Protein AF-0000000083795270 (afdb_homodimer)

pLDDT: mean 93.59, std 7.33, range [34.0, 98.88]

Foldseek 3Di:
DEEEFAPPQPLVVVCVVVVFHYHYPVPDDPPDDAFEEEEAQQEQPRSQLVNLVNNLVSLAPGYYYYAYEYEDQRDHDRDDPVNCVVGHDYCVVCLPPAGLEYEYEAHPPLVDDLVPDRCSVVVLSVLVSLLPRYQAYEYEANRLQSNCCSPPNFHKAFDPAWQFAKFKKAFPDQPQLLQDPHDRIFIFGATGGIDTAPVSQVVGPQKDQGMAGPVRGGAWIAGDSRNYIGGNTDLSDDLCRSLVVVVVCVVVVHDHQQHPPFADVSDSPGGTDDGRNVSSSSNSNSSCPPRRPPPD/DEEEFAPPQPLVVVCVVVVFHYHYPVPDDPPDDAFEEEEADQEQPRSQLVNLVNNLVSLAPGYYYYAYEYEDQRDHDRDDPVNCVVGHDYCVVCLPPAGLEYEYEAHPPLVDDLVPDRCSVVVLSVLVSLLPRYQAYEYEANRLQSNCCSVPNFHKAFDPAWQFAKFKKAFPDQPQLLQDPHDRIFIFGATDGIDTAPVSQVVGPQKDQGMAGPVRGGAWIAGDSRNYIGGNTCLSDDLCRSLVVVVVCVVVVHDHQQHPPFADVSDSPGGTDDGRNVSSSSNSNSSCPPRRPPPD

Nearest PDB structures (foldseek):
  2ghr-assembly1_A-2  TM=9.877E-01  e=1.354E-43  Bacillus cereus
  2vdj-assembly1_A-2  TM=9.736E-01  e=2.516E-43  Bacillus cereus
  6mtg-assembly1_A  TM=8.713E-01  e=2.098E-37  Escherichia coli K-12
  6mtg-assembly1_B  TM=8.664E-01  e=1.742E-37  Escherichia coli K-12
  7cbe-assembly1_A  TM=8.818E-01  e=3.630E-36  Escherichia coli K-12

InterPro domains:
  IPR029062 Class I glutamine amidotransferase-like [G3DSA:3.40.50.880] (1-296)
  IPR029062 Class I glutamine amidotransferase-like [SSF52317] (27-292)
  IPR033752 MetA family [MF_00295] (7-296)
  IPR033752 MetA family [PF04204] (2-294)
  IPR033752 MetA family [PIRSF000450] (1-293)
  IPR033752 MetA family [PTHR20919] (1-294)
  IPR033752 MetA family [cd03131] (37-212)

Organism: NCBI:txid182773

Sequence (592 aa):
MPVIIPEGLPAAKILTNEKLPVIYKEKFNNDLKTIKIGILNLMPTKINTETQLLRLLANTDINVEVELIYIKEHKCKNTPKEHLLNFYRNFKEIKNEKFDGFIITGAPIEHLEFEEVDYWEELKEVMSYSVENVTSTFHICWGAQAGLYYHFGIPKYPLDKKLFGIFSHKVNDKSASLLRGFDDEFYVPHSRHTDILKEDIYKVPGLTILSESEEAGVYLAYANNGKQIFATGHSEYDSNTLKQEYERDKSKGINIDIPKNYFSKNDPNSEPIVRWRAHANLLFSNWLKYYVCKDSMPVIIPEGLPAAKILTNEKLPVIYKEKFNNDLKTIKIGILNLMPTKINTETQLLRLLANTDINVEVELIYIKEHKCKNTPKEHLLNFYRNFKEIKNEKFDGFIITGAPIEHLEFEEVDYWEELKEVMSYSVENVTSTFHICWGAQAGLYYHFGIPKYPLDKKLFGIFSHKVNDKSASLLRGFDDEFYVPHSRHTDILKEDIYKVPGLTILSESEEAGVYLAYANNGKQIFATGHSEYDSNTLKQEYERDKSKGINIDIPKNYFSKNDPNSEPIVRWRAHANLLFSNWLKYYVCKDS

Structure (mmCIF, N/CA/C/O backbone):
data_AF-0000000083795270-model_v1
#
loop_
_entity.id
_entity.type
_entity.pdbx_description
1 polymer 'Homoserine O-acetyltransferase'
#
loop_
_atom_site.group_PDB
_atom_site.id
_atom_site.type_symbol
_atom_site.label_atom_id
_atom_site.label_alt_id
_atom_site.label_comp_id
_atom_site.label_asym_id
_atom_site.label_entity_id
_atom_site.label_seq_id
_atom_site.pdbx_PDB_ins_code
_atom_site.Cartn_x
_atom_site.Cartn_y
_atom_site.Cartn_z
_atom_site.occupancy
_atom_site.B_iso_or_equiv
_atom_site.auth_seq_id
_atom_site.auth_comp_id
_atom_site.auth_asym_id
_atom_site.auth_atom_id
_atom_site.pdbx_PDB_model_num
ATOM 1 N N . MET A 1 1 ? 15.016 0.845 7.102 1 76.5 1 MET A N 1
ATOM 2 C CA . MET A 1 1 ? 16.047 1.513 7.879 1 76.5 1 MET A CA 1
ATOM 3 C C . MET A 1 1 ? 15.477 2.127 9.148 1 76.5 1 MET A C 1
ATOM 5 O O . MET A 1 1 ? 14.281 2.443 9.203 1 76.5 1 MET A O 1
ATOM 9 N N . PRO A 1 2 ? 16.375 2.361 10.148 1 81.81 2 PRO A N 1
ATOM 10 C CA . PRO A 1 2 ? 15.836 2.691 11.469 1 81.81 2 PRO A CA 1
ATOM 11 C C . PRO A 1 2 ? 15.453 4.164 11.594 1 81.81 2 PRO A C 1
ATOM 13 O O . PRO A 1 2 ? 15.922 5 10.828 1 81.81 2 PRO A O 1
ATOM 16 N N . VAL A 1 3 ? 14.562 4.426 12.523 1 88.75 3 VAL A N 1
ATOM 17 C CA . VAL A 1 3 ? 14.344 5.781 13.023 1 88.75 3 VAL A CA 1
ATOM 18 C C . VAL A 1 3 ? 15.25 6.043 14.219 1 88.75 3 VAL A C 1
ATOM 20 O O . VAL A 1 3 ? 15.453 5.16 15.062 1 88.75 3 VAL A O 1
ATOM 23 N N . ILE A 1 4 ? 15.852 7.137 14.258 1 89.75 4 ILE A N 1
ATOM 24 C CA . ILE A 1 4 ? 16.734 7.543 15.344 1 89.75 4 ILE A CA 1
ATOM 25 C C . ILE A 1 4 ? 16 8.492 16.281 1 89.75 4 ILE A C 1
ATOM 27 O O . ILE A 1 4 ? 15.656 9.609 15.898 1 89.75 4 ILE A O 1
ATOM 31 N N . ILE A 1 5 ? 15.789 8.039 17.516 1 89.69 5 ILE A N 1
ATOM 32 C CA . ILE A 1 5 ? 14.984 8.773 18.484 1 89.69 5 ILE A CA 1
ATOM 33 C C . ILE A 1 5 ? 15.633 8.711 19.859 1 89.69 5 ILE A C 1
ATOM 35 O O . ILE A 1 5 ? 16.516 7.887 20.094 1 89.69 5 ILE A O 1
ATOM 39 N N . PRO A 1 6 ? 15.227 9.617 20.719 1 88.81 6 PRO A N 1
ATOM 40 C CA . PRO A 1 6 ? 15.82 9.594 22.062 1 88.81 6 PRO A CA 1
ATOM 41 C C . PRO A 1 6 ? 15.5 8.312 22.828 1 88.81 6 PRO A C 1
ATOM 43 O O . PRO A 1 6 ? 14.391 7.781 22.719 1 88.81 6 PRO A O 1
ATOM 46 N N . GLU A 1 7 ? 16.422 8.055 23.641 1 88.06 7 GLU A N 1
ATOM 47 C CA . GLU A 1 7 ? 16.203 6.91 24.516 1 88.06 7 GLU A CA 1
ATOM 48 C C . GLU A 1 7 ? 15.109 7.195 25.531 1 88.06 7 GLU A C 1
ATOM 50 O O . GLU A 1 7 ? 15.031 8.297 26.078 1 88.06 7 GLU A O 1
ATOM 55 N N . GLY A 1 8 ? 14.273 6.262 25.734 1 88.44 8 GLY A N 1
ATOM 56 C CA . GLY A 1 8 ? 13.227 6.426 26.734 1 88.44 8 GLY A CA 1
ATOM 57 C C . GLY A 1 8 ? 11.914 6.902 26.156 1 88.44 8 GLY A C 1
ATOM 58 O O . GLY A 1 8 ? 10.883 6.875 26.828 1 88.44 8 GLY A O 1
ATOM 59 N N . LEU A 1 9 ? 12.008 7.441 25 1 91.56 9 LEU A N 1
ATOM 60 C CA . LEU A 1 9 ? 10.758 7.824 24.359 1 91.56 9 LEU A CA 1
ATOM 61 C C . LEU A 1 9 ? 9.773 6.652 24.328 1 91.56 9 LEU A C 1
ATOM 63 O O . LEU A 1 9 ? 10.109 5.57 23.844 1 91.56 9 LEU A O 1
ATOM 67 N N . PRO A 1 10 ? 8.594 6.863 24.844 1 89.94 10 PRO A N 1
ATOM 68 C CA . PRO A 1 10 ? 7.625 5.77 24.938 1 89.94 10 PRO A CA 1
ATOM 69 C C . PRO A 1 10 ? 7.371 5.074 23.609 1 89.94 10 PRO A C 1
ATOM 71 O O . PRO A 1 10 ? 7.188 3.857 23.562 1 89.94 10 PRO A O 1
ATOM 74 N N . ALA A 1 11 ? 7.336 5.75 22.594 1 89.25 11 ALA A N 1
ATOM 75 C CA . ALA A 1 11 ? 7.098 5.207 21.25 1 89.25 11 ALA A CA 1
ATOM 76 C C . ALA A 1 11 ? 8.133 4.141 20.906 1 89.25 11 ALA A C 1
ATOM 78 O O . ALA A 1 11 ? 7.844 3.207 20.156 1 89.25 11 ALA A O 1
ATOM 79 N N . ALA A 1 12 ? 9.289 4.215 21.422 1 90.38 12 ALA A N 1
ATOM 80 C CA . ALA A 1 12 ? 10.383 3.311 21.078 1 90.38 12 ALA A CA 1
ATOM 81 C C . ALA A 1 12 ? 10.023 1.863 21.406 1 90.38 12 ALA A C 1
ATOM 83 O O . ALA A 1 12 ? 10.273 0.959 20.594 1 90.38 12 ALA A O 1
ATOM 84 N N . LYS A 1 13 ? 9.445 1.674 22.5 1 89.88 13 LYS A N 1
ATOM 85 C CA . LYS A 1 13 ? 9.062 0.328 22.922 1 89.88 13 LYS A CA 1
ATOM 86 C C . LYS A 1 13 ? 8.008 -0.26 22 1 89.88 13 LYS A C 1
ATOM 88 O O . LYS A 1 13 ? 8.078 -1.436 21.625 1 89.88 13 LYS A O 1
ATOM 93 N N . ILE A 1 14 ? 7.18 0.544 21.656 1 90.12 14 ILE A N 1
ATOM 94 C CA . ILE A 1 14 ? 6.09 0.106 20.797 1 90.12 14 ILE A CA 1
ATOM 95 C C . ILE A 1 14 ? 6.641 -0.274 19.422 1 90.12 14 ILE A C 1
ATOM 97 O O . ILE A 1 14 ? 6.312 -1.336 18.891 1 90.12 14 ILE A O 1
ATOM 101 N N . LEU A 1 15 ? 7.43 0.526 18.906 1 90.69 15 LEU A N 1
ATOM 102 C CA . LEU A 1 15 ? 8.023 0.28 17.594 1 90.69 15 LEU A CA 1
ATOM 103 C C . LEU A 1 15 ? 8.852 -0.997 17.594 1 90.69 15 LEU A C 1
ATOM 105 O O . LEU A 1 15 ? 8.789 -1.792 16.656 1 90.69 15 LEU A O 1
ATOM 109 N N . THR A 1 16 ? 9.57 -1.195 18.641 1 87.06 16 THR A N 1
ATOM 110 C CA . THR A 1 16 ? 10.391 -2.393 18.766 1 87.06 16 THR A CA 1
ATOM 111 C C . THR A 1 16 ? 9.516 -3.645 18.812 1 87.06 16 THR A C 1
ATOM 113 O O . THR A 1 16 ? 9.836 -4.652 18.188 1 87.06 16 THR A O 1
ATOM 116 N N . ASN A 1 17 ? 8.469 -3.541 19.516 1 87.38 17 ASN A N 1
ATOM 117 C CA . ASN A 1 17 ? 7.527 -4.656 19.594 1 87.38 17 ASN A CA 1
ATOM 118 C C . ASN A 1 17 ? 6.914 -4.969 18.234 1 87.38 17 ASN A C 1
ATOM 120 O O . ASN A 1 17 ? 6.559 -6.113 17.953 1 87.38 17 ASN A O 1
ATOM 124 N N . GLU A 1 18 ? 6.852 -4.008 17.469 1 84.81 18 GLU A N 1
ATOM 125 C CA . GLU A 1 18 ? 6.312 -4.168 16.109 1 84.81 18 GLU A CA 1
ATOM 126 C C . GLU A 1 18 ? 7.406 -4.562 15.125 1 84.81 18 GLU A C 1
ATOM 128 O O . GLU A 1 18 ? 7.172 -4.59 13.914 1 84.81 18 GLU A O 1
ATOM 133 N N . LYS A 1 19 ? 8.609 -4.762 15.586 1 80.75 19 LYS A N 1
ATOM 134 C CA . LYS A 1 19 ? 9.758 -5.215 14.812 1 80.75 19 LYS A CA 1
ATOM 135 C C . LYS A 1 19 ? 10.211 -4.148 13.82 1 80.75 19 LYS A C 1
ATOM 137 O O . LYS A 1 19 ? 10.625 -4.465 12.703 1 80.75 19 LYS A O 1
ATOM 142 N N . LEU A 1 20 ? 9.992 -2.965 14.195 1 85.69 20 LEU A N 1
ATOM 143 C CA . LEU A 1 20 ? 10.539 -1.849 13.43 1 85.69 20 LEU A CA 1
ATOM 144 C C . LEU A 1 20 ? 11.891 -1.416 13.992 1 85.69 20 LEU A C 1
ATOM 146 O O . LEU A 1 20 ? 12.078 -1.379 15.203 1 85.69 20 LEU A O 1
ATOM 150 N N . PRO A 1 21 ? 12.766 -1.102 13.148 1 86.06 21 PRO A N 1
ATOM 151 C CA . PRO A 1 21 ? 14.117 -0.781 13.617 1 86.06 21 PRO A CA 1
ATOM 152 C C . PRO A 1 21 ? 14.203 0.6 14.266 1 86.06 21 PRO A C 1
ATOM 154 O O . PRO A 1 21 ? 13.766 1.591 13.672 1 86.06 21 PRO A O 1
ATOM 157 N N . VAL A 1 22 ? 14.828 0.617 15.445 1 88.69 22 VAL A N 1
ATOM 158 C CA . VAL A 1 22 ? 15.016 1.857 16.203 1 88.69 22 VAL A CA 1
ATOM 159 C C . VAL A 1 22 ? 16.453 1.963 16.672 1 88.69 22 VAL A C 1
ATOM 161 O O . VAL A 1 22 ? 17.047 0.975 17.125 1 88.69 22 VAL A O 1
ATOM 164 N N . ILE A 1 23 ? 17.016 3.146 16.516 1 88.44 23 ILE A N 1
ATOM 165 C CA . ILE A 1 23 ? 18.328 3.461 17.094 1 88.44 23 ILE A CA 1
ATOM 166 C C . ILE A 1 23 ? 18.188 4.648 18.031 1 88.44 23 ILE A C 1
ATOM 168 O O . ILE A 1 23 ? 17.516 5.633 17.719 1 88.44 23 ILE A O 1
ATOM 172 N N . TYR A 1 24 ? 18.781 4.477 19.078 1 88.25 24 TYR A N 1
ATOM 173 C CA . TYR A 1 24 ? 18.75 5.57 20.031 1 88.25 24 TYR A CA 1
ATOM 174 C C . TYR A 1 24 ? 19.797 6.621 19.688 1 88.25 24 TYR A C 1
ATOM 176 O O . TYR A 1 24 ? 20.938 6.285 19.328 1 88.25 24 TYR A O 1
ATOM 184 N N . LYS A 1 25 ? 19.391 7.855 19.859 1 87.62 25 LYS A N 1
ATOM 185 C CA . LYS A 1 25 ? 20.25 8.977 19.516 1 87.62 25 LYS A CA 1
ATOM 186 C C . LYS A 1 25 ? 21.594 8.898 20.266 1 87.62 25 LYS A C 1
ATOM 188 O O . LYS A 1 25 ? 22.641 9.211 19.703 1 87.62 25 LYS A O 1
ATOM 193 N N . GLU A 1 26 ? 21.562 8.461 21.406 1 84.19 26 GLU A N 1
ATOM 194 C CA . GLU A 1 26 ? 22.719 8.375 22.266 1 84.19 26 GLU A CA 1
ATOM 195 C C . GLU A 1 26 ? 23.703 7.316 21.781 1 84.19 26 GLU A C 1
ATOM 197 O O . GLU A 1 26 ? 24.891 7.355 22.125 1 84.19 26 GLU A O 1
ATOM 202 N N . LYS A 1 27 ? 23.297 6.418 20.984 1 81.12 27 LYS A N 1
ATOM 203 C CA . LYS A 1 27 ? 24.109 5.309 20.5 1 81.12 27 LYS A CA 1
ATOM 204 C C . LYS A 1 27 ? 24.375 5.434 19 1 81.12 27 LYS A C 1
ATOM 206 O O . LYS A 1 27 ? 25.016 4.562 18.406 1 81.12 27 LYS A O 1
ATOM 211 N N . PHE A 1 28 ? 23.828 6.414 18.531 1 80.06 28 PHE A N 1
ATOM 212 C CA . PHE A 1 28 ? 23.906 6.586 17.094 1 80.06 28 PHE A CA 1
ATOM 213 C C . PHE A 1 28 ? 25.281 7.094 16.688 1 80.06 28 PHE A C 1
ATOM 215 O O . PHE A 1 28 ? 25.812 8.031 17.297 1 80.06 28 PHE A O 1
ATOM 222 N N . ASN A 1 29 ? 25.828 6.234 15.719 1 74.25 29 ASN A N 1
ATOM 223 C CA . ASN A 1 29 ? 27.109 6.625 15.117 1 74.25 29 ASN A CA 1
ATOM 224 C C . ASN A 1 29 ? 26.906 7.508 13.891 1 74.25 29 ASN A C 1
ATOM 226 O O . ASN A 1 29 ? 26.188 7.133 12.961 1 74.25 29 ASN A O 1
ATOM 230 N N . ASN A 1 30 ? 27.422 8.516 13.805 1 68.94 30 ASN A N 1
ATOM 231 C CA . ASN A 1 30 ? 27.25 9.578 12.828 1 68.94 30 ASN A CA 1
ATOM 232 C C . ASN A 1 30 ? 27.703 9.148 11.43 1 68.94 30 ASN A C 1
ATOM 234 O O . ASN A 1 30 ? 27.578 9.906 10.469 1 68.94 30 ASN A O 1
ATOM 238 N N . ASP A 1 31 ? 28.047 7.98 11.25 1 73.19 31 ASP A N 1
ATOM 239 C CA . ASP A 1 31 ? 28.578 7.594 9.945 1 73.19 31 ASP A CA 1
ATOM 240 C C . ASP A 1 31 ? 27.453 7.191 8.992 1 73.19 31 ASP A C 1
ATOM 242 O O . ASP A 1 31 ? 27.672 7.066 7.789 1 73.19 31 ASP A O 1
ATOM 246 N N . LEU A 1 32 ? 26.375 7.152 9.492 1 77.44 32 LEU A N 1
ATOM 247 C CA . LEU A 1 32 ? 25.266 6.77 8.625 1 77.44 32 LEU A CA 1
ATOM 248 C C . LEU A 1 32 ? 24.562 8.008 8.07 1 77.44 32 LEU A C 1
ATOM 250 O O . LEU A 1 32 ? 24.281 8.945 8.812 1 77.44 32 LEU A O 1
ATOM 254 N N . LYS A 1 33 ? 24.438 8.062 6.828 1 85.56 33 LYS A N 1
ATOM 255 C CA . LYS A 1 33 ? 23.672 9.156 6.23 1 85.56 33 LYS A CA 1
ATOM 256 C C . LYS A 1 33 ? 22.219 9.109 6.672 1 85.56 33 LYS A C 1
ATOM 258 O O . LYS A 1 33 ? 21.547 8.078 6.523 1 85.56 33 LYS A O 1
ATOM 263 N N . THR A 1 34 ? 21.812 10.25 7.348 1 90.5 34 THR A N 1
ATOM 264 C CA . THR A 1 34 ? 20.438 10.312 7.832 1 90.5 34 THR A CA 1
ATOM 265 C C . THR A 1 34 ? 19.734 11.578 7.344 1 90.5 34 THR A C 1
ATOM 267 O O . THR A 1 34 ? 20.406 12.555 6.973 1 90.5 34 THR A O 1
ATOM 270 N N . ILE A 1 35 ? 18.469 11.531 7.289 1 94.25 35 ILE A N 1
ATOM 271 C CA . ILE A 1 35 ? 17.688 12.742 7.094 1 94.25 35 ILE A CA 1
ATOM 272 C C . ILE A 1 35 ? 17.109 13.203 8.43 1 94.25 35 ILE A C 1
ATOM 274 O O . ILE A 1 35 ? 16.75 12.375 9.273 1 94.25 35 ILE A O 1
ATOM 278 N N . LYS A 1 36 ? 17.016 14.477 8.539 1 95.69 36 LYS A N 1
ATOM 279 C CA . LYS A 1 36 ? 16.531 15.07 9.781 1 95.69 36 LYS A CA 1
ATOM 280 C C . LYS A 1 36 ? 15.102 15.578 9.617 1 95.69 36 LYS A C 1
ATOM 282 O O . LYS A 1 36 ? 14.828 16.422 8.773 1 95.69 36 LYS A O 1
ATOM 287 N N . ILE A 1 37 ? 14.203 15.031 10.5 1 97.75 37 ILE A N 1
ATOM 288 C CA . ILE A 1 37 ? 12.797 15.422 10.445 1 97.75 37 ILE A CA 1
ATOM 289 C C . ILE A 1 37 ? 12.391 16.078 11.758 1 97.75 37 ILE A C 1
ATOM 291 O O . ILE A 1 37 ? 12.578 15.5 12.836 1 97.75 37 ILE A O 1
ATOM 295 N N . GLY A 1 38 ? 11.891 17.281 11.664 1 98.19 38 GLY A N 1
ATOM 296 C CA . GLY A 1 38 ? 11.25 17.922 12.805 1 98.19 38 GLY A CA 1
ATOM 297 C C . GLY A 1 38 ? 9.75 17.719 12.836 1 98.19 38 GLY A C 1
ATOM 298 O O . GLY A 1 38 ? 9.094 17.766 11.789 1 98.19 38 GLY A O 1
ATOM 299 N N . ILE A 1 39 ? 9.195 17.453 14.031 1 98.44 39 ILE A N 1
ATOM 300 C CA . ILE A 1 39 ? 7.758 17.312 14.195 1 98.44 39 ILE A CA 1
ATOM 301 C C . ILE A 1 39 ? 7.246 18.344 15.203 1 98.44 39 ILE A C 1
ATOM 303 O O . ILE A 1 39 ? 7.527 18.234 16.406 1 98.44 39 ILE A O 1
ATOM 307 N N . LEU A 1 40 ? 6.559 19.328 14.688 1 98.19 40 LEU A N 1
ATOM 308 C CA . LEU A 1 40 ? 5.797 20.203 15.578 1 98.19 40 LEU A CA 1
ATOM 309 C C . LEU A 1 40 ? 4.473 19.547 15.969 1 98.19 40 LEU A C 1
ATOM 311 O O . LEU A 1 40 ? 3.504 19.609 15.211 1 98.19 40 LEU A O 1
ATOM 315 N N . ASN A 1 41 ? 4.441 19.031 17.156 1 96.88 41 ASN A N 1
ATOM 316 C CA . ASN A 1 41 ? 3.289 18.266 17.641 1 96.88 41 ASN A CA 1
ATOM 317 C C . ASN A 1 41 ? 2.314 19.156 18.406 1 96.88 41 ASN A C 1
ATOM 319 O O . ASN A 1 41 ? 2.545 19.484 19.562 1 96.88 41 ASN A O 1
ATOM 323 N N . LEU A 1 42 ? 1.184 19.453 17.797 1 95.69 42 LEU A N 1
ATOM 324 C CA . LEU A 1 42 ? 0.187 20.344 18.375 1 95.69 42 LEU A CA 1
ATOM 325 C C . LEU A 1 42 ? -0.993 19.547 18.938 1 95.69 42 LEU A C 1
ATOM 327 O O . LEU A 1 42 ? -1.967 20.141 19.406 1 95.69 42 LEU A O 1
ATOM 331 N N . MET A 1 43 ? -0.898 18.234 18.844 1 94.5 43 MET A N 1
ATOM 332 C CA . MET A 1 43 ? -1.994 17.375 19.266 1 94.5 43 MET A CA 1
ATOM 333 C C . MET A 1 43 ? -2.035 17.266 20.797 1 94.5 43 MET A C 1
ATOM 335 O O . MET A 1 43 ? -0.991 17.25 21.453 1 94.5 43 MET A O 1
ATOM 339 N N . PRO A 1 44 ? -3.189 17.109 21.328 1 90.31 44 PRO A N 1
ATOM 340 C CA . PRO A 1 44 ? -3.277 16.953 22.781 1 90.31 44 PRO A CA 1
ATOM 341 C C . PRO A 1 44 ? -2.75 15.609 23.266 1 90.31 44 PRO A C 1
ATOM 343 O O . PRO A 1 44 ? -2.127 15.531 24.328 1 90.31 44 PRO A O 1
ATOM 346 N N . THR A 1 45 ? -3.049 14.555 22.469 1 90.62 45 THR A N 1
ATOM 347 C CA . THR A 1 45 ? -2.508 13.234 22.781 1 90.62 45 THR A CA 1
ATOM 348 C C . THR A 1 45 ? -1.134 13.055 22.141 1 90.62 45 THR A C 1
ATOM 350 O O . THR A 1 45 ? -0.97 12.242 21.234 1 90.62 45 THR A O 1
ATOM 353 N N . LYS A 1 46 ? -0.117 13.672 22.719 1 92.81 46 LYS A N 1
ATOM 354 C CA . LYS A 1 46 ? 1.198 13.805 22.109 1 92.81 46 LYS A CA 1
ATOM 355 C C . LYS A 1 46 ? 1.861 12.445 21.922 1 92.81 46 LYS A C 1
ATOM 357 O O . LYS A 1 46 ? 2.35 12.133 20.828 1 92.81 46 LYS A O 1
ATOM 362 N N . ILE A 1 47 ? 1.811 11.633 22.922 1 92 47 ILE A N 1
ATOM 363 C CA . ILE A 1 47 ? 2.506 10.352 22.891 1 92 47 ILE A CA 1
ATOM 364 C C . ILE A 1 47 ? 1.907 9.461 21.797 1 92 47 ILE A C 1
ATOM 366 O O . ILE A 1 47 ? 2.639 8.82 21.047 1 92 47 ILE A O 1
ATOM 370 N N . ASN A 1 48 ? 0.584 9.445 21.688 1 94 48 ASN A N 1
ATOM 371 C CA . ASN A 1 48 ? -0.083 8.688 20.641 1 94 48 ASN A CA 1
ATOM 372 C C . ASN A 1 48 ? 0.325 9.172 19.25 1 94 48 ASN A C 1
ATOM 374 O O . ASN A 1 48 ? 0.631 8.359 18.375 1 94 48 ASN A O 1
ATOM 378 N N . THR A 1 49 ? 0.299 10.453 19.125 1 95.88 49 THR A N 1
ATOM 379 C CA . THR A 1 49 ? 0.628 11.047 17.828 1 95.88 49 THR A CA 1
ATOM 380 C C . THR A 1 49 ? 2.084 10.766 17.469 1 95.88 49 THR A C 1
ATOM 382 O O . THR A 1 49 ? 2.391 10.469 16.312 1 95.88 49 THR A O 1
ATOM 385 N N . GLU A 1 50 ? 2.973 10.891 18.469 1 95.88 50 GLU A N 1
ATOM 386 C CA . GLU A 1 50 ? 4.375 10.547 18.25 1 95.88 50 GLU A CA 1
ATOM 387 C C . GLU A 1 50 ? 4.516 9.125 17.703 1 95.88 50 GLU A C 1
ATOM 389 O O . GLU A 1 50 ? 5.199 8.914 16.703 1 95.88 50 GLU A O 1
ATOM 394 N N . THR A 1 51 ? 3.828 8.242 18.312 1 95.81 51 THR A N 1
ATOM 395 C CA . THR A 1 51 ? 3.922 6.84 17.922 1 95.81 51 THR A CA 1
ATOM 396 C C . THR A 1 51 ? 3.402 6.633 16.5 1 95.81 51 THR A C 1
ATOM 398 O O . THR A 1 51 ? 4.016 5.914 15.711 1 95.81 51 THR A O 1
ATOM 401 N N . GLN A 1 52 ? 2.324 7.246 16.234 1 97.12 52 GLN A N 1
ATOM 402 C CA . GLN A 1 52 ? 1.703 7.129 14.922 1 97.12 52 GLN A CA 1
ATOM 403 C C . GLN A 1 52 ? 2.643 7.617 13.828 1 97.12 52 GLN A C 1
ATOM 405 O O . GLN A 1 52 ? 2.859 6.918 12.828 1 97.12 52 GLN A O 1
ATOM 410 N N . LEU A 1 53 ? 3.211 8.734 14.016 1 97.81 53 LEU A N 1
ATOM 411 C CA . LEU A 1 53 ? 4.074 9.336 13 1 97.81 53 LEU A CA 1
ATOM 412 C C . LEU A 1 53 ? 5.395 8.578 12.898 1 97.81 53 LEU A C 1
ATOM 414 O O . LEU A 1 53 ? 5.883 8.32 11.797 1 97.81 53 LEU A O 1
ATOM 418 N N . LEU A 1 54 ? 5.961 8.211 14.039 1 96.38 54 LEU A N 1
ATOM 419 C CA . LEU A 1 54 ? 7.23 7.488 14.039 1 96.38 54 LEU A CA 1
ATOM 420 C C . LEU A 1 54 ? 7.086 6.125 13.375 1 96.38 54 LEU A C 1
ATOM 422 O O . LEU A 1 54 ? 8.016 5.652 12.711 1 96.38 54 LEU A O 1
ATOM 426 N N . ARG A 1 55 ? 5.977 5.48 13.555 1 94.56 55 ARG A N 1
ATOM 427 C CA . ARG A 1 55 ? 5.703 4.203 12.906 1 94.56 55 ARG A CA 1
ATOM 428 C C . ARG A 1 55 ? 5.777 4.332 11.391 1 94.56 55 ARG A C 1
ATOM 430 O O . ARG A 1 55 ? 6.398 3.5 10.719 1 94.56 55 ARG A O 1
ATOM 437 N N . LEU A 1 56 ? 5.188 5.352 10.852 1 95.75 56 LEU A N 1
ATOM 438 C CA . LEU A 1 56 ? 5.195 5.586 9.406 1 95.75 56 LEU A CA 1
ATOM 439 C C . LEU A 1 56 ? 6.602 5.918 8.922 1 95.75 56 LEU A C 1
ATOM 441 O O . LEU A 1 56 ? 7.023 5.445 7.863 1 95.75 56 LEU A O 1
ATOM 445 N N . LEU A 1 57 ? 7.305 6.699 9.719 1 95 57 LEU A N 1
ATOM 446 C CA . LEU A 1 57 ? 8.648 7.125 9.328 1 95 57 LEU A CA 1
ATOM 447 C C . LEU A 1 57 ? 9.633 5.965 9.422 1 95 57 LEU A C 1
ATOM 449 O O . LEU A 1 57 ? 10.617 5.926 8.68 1 95 57 LEU A O 1
ATOM 453 N N . ALA A 1 58 ? 9.359 5.039 10.266 1 91.25 58 ALA A N 1
ATOM 454 C CA . ALA A 1 58 ? 10.242 3.893 10.477 1 91.25 58 ALA A CA 1
ATOM 455 C C . ALA A 1 58 ? 10.031 2.836 9.398 1 91.25 58 ALA A C 1
ATOM 457 O O . ALA A 1 58 ? 10.898 1.986 9.172 1 91.25 58 ALA A O 1
ATOM 458 N N . ASN A 1 59 ? 8.906 2.873 8.781 1 86.62 59 ASN A N 1
ATOM 459 C CA . ASN A 1 59 ? 8.562 1.886 7.766 1 86.62 59 ASN A CA 1
ATOM 460 C C . ASN A 1 59 ? 9.055 2.307 6.387 1 86.62 59 ASN A C 1
ATOM 462 O O . ASN A 1 59 ? 8.297 2.277 5.414 1 86.62 59 ASN A O 1
ATOM 466 N N . THR A 1 60 ? 10.242 2.816 6.309 1 84.69 60 THR A N 1
ATOM 467 C CA . THR A 1 60 ? 10.883 3.238 5.066 1 84.69 60 THR A CA 1
ATOM 468 C C . THR A 1 60 ? 12.312 2.709 4.992 1 84.69 60 THR A C 1
ATOM 470 O O . THR A 1 60 ? 12.836 2.174 5.973 1 84.69 60 THR A O 1
ATOM 473 N N . ASP A 1 61 ? 12.891 2.783 3.85 1 80.94 61 ASP A N 1
ATOM 474 C CA . ASP A 1 61 ? 14.273 2.348 3.67 1 80.94 61 ASP A CA 1
ATOM 475 C C . ASP A 1 61 ? 15.242 3.512 3.855 1 80.94 61 ASP A C 1
ATOM 477 O O . ASP A 1 61 ? 16.312 3.535 3.246 1 80.94 61 ASP A O 1
ATOM 481 N N . ILE A 1 62 ? 14.867 4.496 4.668 1 87.62 62 ILE A N 1
ATOM 482 C CA . ILE A 1 62 ? 15.656 5.699 4.898 1 87.62 62 ILE A CA 1
ATOM 483 C C . ILE A 1 62 ? 15.93 5.859 6.395 1 87.62 62 ILE A C 1
ATOM 485 O O . ILE A 1 62 ? 15.031 5.645 7.219 1 87.62 62 ILE A O 1
ATOM 489 N N . ASN A 1 63 ? 17.156 6.141 6.703 1 90.62 63 ASN A N 1
ATOM 490 C CA . ASN A 1 63 ? 17.469 6.488 8.086 1 90.62 63 ASN A CA 1
ATOM 491 C C . ASN A 1 63 ? 16.938 7.871 8.453 1 90.62 63 ASN A C 1
ATOM 493 O O . ASN A 1 63 ? 17.344 8.875 7.859 1 90.62 63 ASN A O 1
ATOM 497 N N . VAL A 1 64 ? 16.094 7.926 9.492 1 94.19 64 VAL A N 1
ATOM 498 C CA . VAL A 1 64 ? 15.422 9.188 9.805 1 94.19 64 VAL A CA 1
ATOM 499 C C . VAL A 1 64 ? 15.727 9.578 11.25 1 94.19 64 VAL A C 1
ATOM 501 O O . VAL A 1 64 ? 15.391 8.844 12.18 1 94.19 64 VAL A O 1
ATOM 504 N N . GLU A 1 65 ? 16.359 10.672 11.375 1 94.5 65 GLU A N 1
ATOM 505 C CA . GLU A 1 65 ? 16.5 11.289 12.695 1 94.5 65 GLU A CA 1
ATOM 506 C C . GLU A 1 65 ? 15.328 12.227 12.992 1 94.5 65 GLU A C 1
ATOM 508 O O . GLU A 1 65 ? 15.047 13.141 12.211 1 94.5 65 GLU A O 1
ATOM 513 N N . VAL A 1 66 ? 14.734 12.031 14.164 1 96.31 66 VAL A N 1
ATOM 514 C CA . VAL A 1 66 ? 13.523 12.789 14.453 1 96.31 66 VAL A CA 1
ATOM 515 C C . VAL A 1 66 ? 13.758 13.711 15.641 1 96.31 66 VAL A C 1
ATOM 517 O O . VAL A 1 66 ? 14.375 13.312 16.641 1 96.31 66 VAL A O 1
ATOM 520 N N . GLU A 1 67 ? 13.336 14.914 15.492 1 96.38 67 GLU A N 1
ATOM 521 C CA . GLU A 1 67 ? 13.289 15.891 16.578 1 96.38 67 GLU A CA 1
ATOM 522 C C . GLU A 1 67 ? 11.859 16.312 16.875 1 96.38 67 GLU A C 1
ATOM 524 O O . GLU A 1 67 ? 11.133 16.75 15.977 1 96.38 67 GLU A O 1
ATOM 529 N N . LEU A 1 68 ? 11.492 16.125 18.141 1 96.88 68 LEU A N 1
ATOM 530 C CA . LEU A 1 68 ? 10.18 16.594 18.562 1 96.88 68 LEU A CA 1
ATOM 531 C C . LEU A 1 68 ? 10.242 18.047 19.016 1 96.88 68 LEU A C 1
ATOM 533 O O . LEU A 1 68 ? 11.125 18.422 19.797 1 96.88 68 LEU A O 1
ATOM 537 N N . ILE A 1 69 ? 9.312 18.844 18.531 1 96.81 69 ILE A N 1
ATOM 538 C CA . ILE A 1 69 ? 9.367 20.297 18.75 1 96.81 69 ILE A CA 1
ATOM 539 C C . ILE A 1 69 ? 8.062 20.781 19.375 1 96.81 69 ILE A C 1
ATOM 541 O O . ILE A 1 69 ? 6.98 20.312 19 1 96.81 69 ILE A O 1
ATOM 545 N N . TYR A 1 70 ? 8.211 21.641 20.312 1 93.56 70 TYR A N 1
ATOM 546 C CA . TYR A 1 70 ? 7.043 22.328 20.844 1 93.56 70 TYR A CA 1
ATOM 547 C C . TYR A 1 70 ? 7.211 23.844 20.75 1 93.56 70 TYR A C 1
ATOM 549 O O . TYR A 1 70 ? 8.32 24.328 20.5 1 93.56 70 TYR A O 1
ATOM 557 N N . ILE A 1 71 ? 6.129 24.531 20.75 1 91 71 ILE A N 1
ATOM 558 C CA . ILE A 1 71 ? 6.164 25.984 20.797 1 91 71 ILE A CA 1
ATOM 559 C C . ILE A 1 71 ? 5.715 26.469 22.172 1 91 71 ILE A C 1
ATOM 561 O O . ILE A 1 71 ? 4.812 25.891 22.781 1 91 71 ILE A O 1
ATOM 565 N N . LYS A 1 72 ? 6.312 27.453 22.656 1 82.19 72 LYS A N 1
ATOM 566 C CA . LYS A 1 72 ? 6.203 27.922 24.031 1 82.19 72 LYS A CA 1
ATOM 567 C C . LYS A 1 72 ? 4.781 28.375 24.359 1 82.19 72 LYS A C 1
ATOM 569 O O 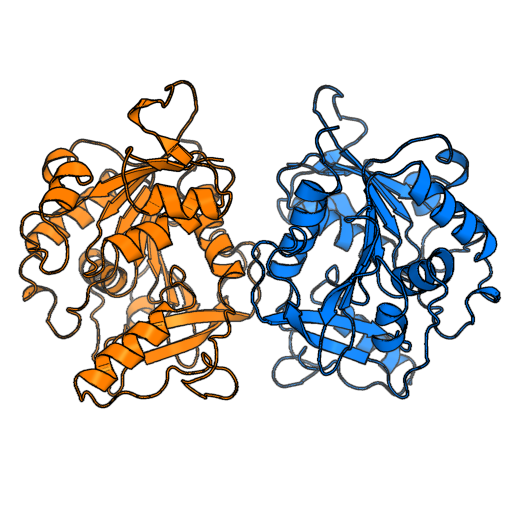. LYS A 1 72 ? 4.27 28.094 25.453 1 82.19 72 LYS A O 1
ATOM 574 N N . GLU A 1 73 ? 4.195 28.953 23.516 1 80.56 73 GLU A N 1
ATOM 575 C CA . GLU A 1 73 ? 2.904 29.578 23.797 1 80.56 73 GLU A CA 1
ATOM 576 C C . GLU A 1 73 ? 1.777 28.547 23.766 1 80.56 73 GLU A C 1
ATOM 578 O O . GLU A 1 73 ? 0.646 28.859 24.156 1 80.56 73 GLU A O 1
ATOM 583 N N . HIS A 1 74 ? 2.186 27.375 23.359 1 78.44 74 HIS A N 1
ATOM 584 C CA . HIS A 1 74 ? 1.199 26.297 23.359 1 78.44 74 HIS A CA 1
ATOM 585 C C . HIS A 1 74 ? 1.257 25.516 24.656 1 78.44 74 HIS A C 1
ATOM 587 O O . HIS A 1 74 ? 2.186 24.734 24.875 1 78.44 74 HIS A O 1
ATOM 593 N N . LYS A 1 75 ? 0.309 25.797 25.469 1 74.69 75 LYS A N 1
ATOM 594 C CA . LYS A 1 75 ? 0.275 25.125 26.766 1 74.69 75 LYS A CA 1
ATOM 595 C C . LYS A 1 75 ? -0.334 23.734 26.641 1 74.69 75 LYS A C 1
ATOM 597 O O . LYS A 1 75 ? -1.439 23.578 26.109 1 74.69 75 LYS A O 1
ATOM 602 N N . CYS A 1 76 ? 0.425 22.703 27.047 1 70.19 76 CYS A N 1
ATOM 603 C CA . CYS A 1 76 ? 0.014 21.312 26.922 1 70.19 76 CYS A CA 1
ATOM 604 C C . CYS A 1 76 ? -0.719 20.859 28.172 1 70.19 76 CYS A C 1
ATOM 606 O O . CYS A 1 76 ? -0.175 20.922 29.281 1 70.19 76 CYS A O 1
ATOM 608 N N . LYS A 1 77 ? -1.938 20.438 28.016 1 70.94 77 LYS A N 1
ATOM 609 C CA . LYS A 1 77 ? -2.756 20.062 29.156 1 70.94 77 LYS A CA 1
ATOM 610 C C . LYS A 1 77 ? -2.637 18.578 29.453 1 70.94 77 LYS A C 1
ATOM 612 O O . LYS A 1 77 ? -2.734 18.156 30.609 1 70.94 77 LYS A O 1
ATOM 617 N N . ASN A 1 78 ? -2.344 17.781 28.406 1 75 78 ASN A N 1
ATOM 618 C CA . ASN A 1 78 ? -2.516 16.328 28.547 1 75 78 ASN A CA 1
ATOM 619 C C . ASN A 1 78 ? -1.173 15.609 28.594 1 75 78 ASN A C 1
ATOM 621 O O . ASN A 1 78 ? -1.127 14.383 28.688 1 75 78 ASN A O 1
ATOM 625 N N . THR A 1 79 ? -0.101 16.297 28.5 1 79.88 79 THR A N 1
ATOM 626 C CA . THR A 1 79 ? 1.222 15.688 28.469 1 79.88 79 THR A CA 1
ATOM 627 C C . THR A 1 79 ? 2.02 16.031 29.719 1 79.88 79 THR A C 1
ATOM 629 O O . THR A 1 79 ? 2.107 17.203 30.094 1 79.88 79 THR A O 1
ATOM 632 N N . PRO A 1 80 ? 2.57 15.031 30.344 1 81.75 80 PRO A N 1
ATOM 633 C CA . PRO A 1 80 ? 3.428 15.32 31.484 1 81.75 80 PRO A CA 1
ATOM 634 C C . PRO A 1 80 ? 4.574 16.281 31.141 1 81.75 80 PRO A C 1
ATOM 636 O O . PRO A 1 80 ? 5.211 16.125 30.109 1 81.75 80 PRO A O 1
ATOM 639 N N . LYS A 1 81 ? 4.789 17.156 32.031 1 83.81 81 LYS A N 1
ATOM 640 C CA . LYS A 1 81 ? 5.848 18.141 31.828 1 83.81 81 LYS A CA 1
ATOM 641 C C . LYS A 1 81 ? 7.199 17.453 31.641 1 83.81 81 LYS A C 1
ATOM 643 O O . LYS A 1 81 ? 8.016 17.906 30.828 1 83.81 81 LYS A O 1
ATOM 648 N N . GLU A 1 82 ? 7.371 16.422 32.344 1 87.12 82 GLU A N 1
ATOM 649 C CA . GLU A 1 82 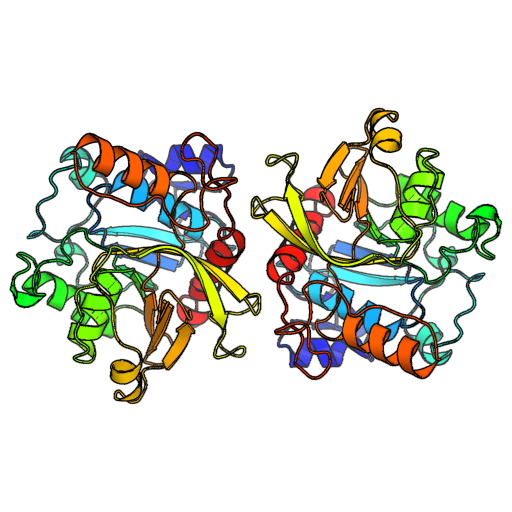? 8.625 15.688 32.25 1 87.12 82 GLU A CA 1
ATOM 650 C C . GLU A 1 82 ? 8.852 15.125 30.844 1 87.12 82 GLU A C 1
ATOM 652 O O . GLU A 1 82 ? 9.984 15.07 30.375 1 87.12 82 GLU A O 1
ATOM 657 N N . HIS A 1 83 ? 7.828 14.688 30.25 1 90.44 83 HIS A N 1
ATOM 658 C CA . HIS A 1 83 ? 7.93 14.164 28.891 1 90.44 83 HIS A CA 1
ATOM 659 C C . HIS A 1 83 ? 8.414 15.242 27.922 1 90.44 83 HIS A C 1
ATOM 661 O O . HIS A 1 83 ? 9.305 14.992 27.109 1 90.44 83 HIS A O 1
ATOM 667 N N . LEU A 1 84 ? 7.836 16.375 28.031 1 89 84 LEU A N 1
ATOM 668 C CA . LEU A 1 84 ? 8.227 17.484 27.172 1 89 84 LEU A CA 1
ATOM 669 C C . LEU A 1 84 ? 9.68 17.875 27.422 1 89 84 LEU A C 1
ATOM 671 O O . LEU A 1 84 ? 10.445 18.062 26.469 1 89 84 LEU A O 1
ATOM 675 N N . LEU A 1 85 ? 9.992 17.953 28.609 1 87.25 85 LEU A N 1
ATOM 676 C CA . LEU A 1 85 ? 11.344 18.359 28.984 1 87.25 85 LEU A CA 1
ATOM 677 C C . LEU A 1 85 ? 12.375 17.344 28.5 1 87.25 85 LEU A C 1
ATOM 679 O O . LEU A 1 85 ? 13.469 17.734 28.078 1 87.25 85 LEU A O 1
ATOM 683 N N . ASN A 1 86 ? 11.992 16.156 28.5 1 90.62 86 ASN A N 1
ATOM 684 C CA . ASN A 1 86 ? 12.961 15.102 28.219 1 90.62 86 ASN A CA 1
ATOM 685 C C . ASN A 1 86 ? 13.086 14.844 26.719 1 90.62 86 ASN A C 1
ATOM 687 O O . ASN A 1 86 ? 14.148 14.43 26.25 1 90.62 86 ASN A O 1
ATOM 691 N N . PHE A 1 87 ? 12.039 15.133 26.016 1 93.31 87 PHE A N 1
ATOM 692 C CA . PHE A 1 87 ? 12.062 14.57 24.672 1 93.31 87 PHE A CA 1
ATOM 693 C C . PHE A 1 87 ? 11.82 15.656 23.625 1 93.31 87 PHE A C 1
ATOM 695 O O . PHE A 1 87 ? 12 15.43 22.438 1 93.31 87 PHE A O 1
ATOM 702 N N . TYR A 1 88 ? 11.438 16.828 24.062 1 95.06 88 TYR A N 1
ATOM 703 C CA . TYR A 1 88 ? 11.117 17.875 23.125 1 95.06 88 TYR A CA 1
ATOM 704 C C . TYR A 1 88 ? 12.133 19.016 23.203 1 95.06 88 TYR A C 1
ATOM 706 O O . TYR A 1 88 ? 12.766 19.219 24.234 1 95.06 88 TYR A O 1
ATOM 714 N N . ARG A 1 89 ? 12.25 19.672 22.094 1 95.25 89 ARG A N 1
ATOM 715 C CA . ARG A 1 89 ? 12.984 20.938 22.031 1 95.25 89 ARG A CA 1
ATOM 716 C C . ARG A 1 89 ? 12.062 22.094 21.672 1 95.25 89 ARG A C 1
ATOM 718 O O . ARG A 1 89 ? 11.125 21.922 20.891 1 95.25 89 ARG A O 1
ATOM 725 N N . ASN A 1 90 ? 12.391 23.203 22.266 1 95 90 ASN A N 1
ATOM 726 C CA . ASN A 1 90 ? 11.648 24.406 21.922 1 95 90 ASN A CA 1
ATOM 727 C C . ASN A 1 90 ? 12.031 24.922 20.531 1 95 90 ASN A C 1
ATOM 729 O O . ASN A 1 90 ? 13.203 24.891 20.156 1 95 90 ASN A O 1
ATOM 733 N N . PHE A 1 91 ? 11.039 25.453 19.859 1 96.25 91 PHE A N 1
ATOM 734 C CA . PHE A 1 91 ? 11.289 25.953 18.516 1 96.25 91 PHE A CA 1
ATOM 735 C C . PHE A 1 91 ? 12.398 27 18.531 1 96.25 91 PHE A C 1
ATOM 737 O O . PHE A 1 91 ? 13.234 27.031 17.625 1 96.25 91 PHE A O 1
ATOM 744 N N . LYS A 1 92 ? 12.445 27.797 19.469 1 94.19 92 LYS A N 1
ATOM 745 C CA . LYS A 1 92 ? 13.453 28.859 19.562 1 94.19 92 LYS A CA 1
ATOM 746 C C . LYS A 1 92 ? 14.859 28.266 19.547 1 94.19 92 LYS A C 1
ATOM 748 O O . LYS A 1 92 ? 15.797 28.922 19.062 1 94.19 92 LYS A O 1
ATOM 753 N N . GLU A 1 93 ? 14.953 27.125 19.953 1 94.5 93 GLU A N 1
ATOM 754 C CA . GLU A 1 93 ? 16.25 26.469 20.047 1 94.5 93 GLU A CA 1
ATOM 755 C C . GLU A 1 93 ? 16.703 25.938 18.688 1 94.5 93 GLU A C 1
ATOM 757 O O . GLU A 1 93 ? 17.891 25.734 18.453 1 94.5 93 GLU A O 1
ATOM 762 N N . ILE A 1 94 ? 15.773 25.719 17.844 1 93.81 94 ILE A N 1
ATOM 763 C CA . ILE A 1 94 ? 16.141 25.062 16.609 1 93.81 94 ILE A CA 1
ATOM 764 C C . ILE A 1 94 ? 15.969 26.016 15.43 1 93.81 94 ILE A C 1
ATOM 766 O O . ILE A 1 94 ? 16.172 25.641 14.273 1 93.81 94 ILE A O 1
ATOM 770 N N . LYS A 1 95 ? 15.633 27.219 15.672 1 92.56 95 LYS A N 1
ATOM 771 C CA . LYS A 1 95 ? 15.258 28.172 14.633 1 92.56 95 LYS A CA 1
ATOM 772 C C . LYS A 1 95 ? 16.422 28.469 13.695 1 92.56 95 LYS A C 1
ATOM 774 O O . LYS A 1 95 ? 16.234 28.938 12.578 1 92.56 95 LYS A O 1
ATOM 779 N N . ASN A 1 96 ? 17.656 28.125 14.102 1 93.94 96 ASN A N 1
ATOM 780 C CA . ASN A 1 96 ? 18.828 28.375 13.281 1 93.94 96 ASN A CA 1
ATOM 781 C C . ASN A 1 96 ? 19.359 27.078 12.664 1 93.94 96 ASN A C 1
ATOM 783 O O . ASN A 1 96 ? 20.406 27.078 12.008 1 93.94 96 ASN A O 1
ATOM 787 N N . GLU A 1 97 ? 18.656 26.047 12.859 1 96 97 GLU A N 1
ATOM 788 C CA . GLU A 1 97 ? 19.031 24.75 12.281 1 96 97 GLU A CA 1
ATOM 789 C C . GLU A 1 97 ? 18.203 24.469 11.023 1 96 97 GLU A C 1
ATOM 791 O O . GLU A 1 97 ? 17.141 25.047 10.82 1 96 97 GLU A O 1
ATOM 796 N N . LYS A 1 98 ? 18.828 23.703 10.195 1 96.56 98 LYS A N 1
ATOM 797 C CA . LYS A 1 98 ? 18.109 23.266 9.008 1 96.56 98 LYS A CA 1
ATOM 798 C C . LYS A 1 98 ? 17.594 21.844 9.172 1 96.56 98 LYS A C 1
ATOM 800 O O . LYS A 1 98 ? 18.25 21.016 9.805 1 96.56 98 LYS A O 1
ATOM 805 N N . PHE A 1 99 ? 16.469 21.594 8.586 1 97.44 99 PHE A N 1
ATOM 806 C CA . PHE A 1 99 ? 15.852 20.266 8.578 1 97.44 99 PHE A CA 1
ATOM 807 C C . PHE A 1 99 ? 15.555 19.812 7.152 1 97.44 99 PHE A C 1
ATOM 809 O O . PHE A 1 99 ? 15.297 20.641 6.277 1 97.44 99 PHE A O 1
ATOM 816 N N . ASP A 1 100 ? 15.648 18.531 6.918 1 97.69 100 ASP A N 1
ATOM 817 C CA . ASP A 1 100 ? 15.281 17.984 5.613 1 97.69 100 ASP A CA 1
ATOM 818 C C . ASP A 1 100 ? 13.766 17.938 5.445 1 97.69 100 ASP A C 1
ATOM 820 O O . ASP A 1 100 ? 13.25 18.203 4.355 1 97.69 100 ASP A O 1
ATOM 824 N N . GLY A 1 101 ? 13.078 17.578 6.465 1 98.25 101 GLY A N 1
ATOM 825 C CA . GLY A 1 101 ? 11.625 17.562 6.492 1 98.25 101 GLY A CA 1
ATOM 826 C C . GLY A 1 101 ? 11.047 18.094 7.785 1 98.25 101 GLY A C 1
ATOM 827 O O . GLY A 1 101 ? 11.719 18.094 8.82 1 98.25 101 GLY A O 1
ATOM 828 N N . PHE A 1 102 ? 9.828 18.484 7.703 1 98.69 102 PHE A N 1
ATOM 829 C CA . PHE A 1 102 ? 9.109 19 8.859 1 98.69 102 PHE A CA 1
ATOM 830 C C . PHE A 1 102 ? 7.637 18.609 8.805 1 98.69 102 PHE A C 1
ATOM 832 O O . PHE A 1 102 ? 7.027 18.609 7.734 1 98.69 102 PHE A O 1
ATOM 839 N N . ILE A 1 103 ? 7.098 18.219 9.977 1 98.81 103 ILE A N 1
ATOM 840 C CA . ILE A 1 103 ? 5.68 17.891 10.07 1 98.81 103 ILE A CA 1
ATOM 841 C C . ILE A 1 103 ? 5 18.828 11.062 1 98.81 103 ILE A C 1
ATOM 843 O O . ILE A 1 103 ? 5.484 19.031 12.172 1 98.81 103 ILE A O 1
ATOM 847 N N . ILE A 1 104 ? 3.988 19.453 10.641 1 98.75 104 ILE A N 1
ATOM 848 C CA . ILE A 1 104 ? 3.121 20.234 11.516 1 98.75 104 ILE A CA 1
ATOM 849 C C . ILE A 1 104 ? 1.779 19.531 11.68 1 98.75 104 ILE A C 1
ATOM 851 O O . ILE A 1 104 ? 1.019 19.391 10.719 1 98.75 104 ILE A O 1
ATOM 855 N N . THR A 1 105 ? 1.446 19.094 12.883 1 98.25 105 THR A N 1
ATOM 856 C CA . THR A 1 105 ? 0.293 18.219 13.102 1 98.25 105 THR A CA 1
ATOM 857 C C . THR A 1 105 ? -0.983 19.047 13.242 1 98.25 105 THR A C 1
ATOM 859 O O . THR A 1 105 ? -0.939 20.281 13.203 1 98.25 105 THR A O 1
ATOM 862 N N . GLY A 1 106 ? -2.061 18.344 13.422 1 93.75 106 GLY A N 1
ATOM 863 C CA . GLY A 1 106 ? -3.332 18.984 13.703 1 93.75 106 GLY A CA 1
ATOM 864 C C . GLY A 1 106 ? -3.449 19.469 15.141 1 93.75 106 GLY A C 1
ATOM 865 O O . GLY A 1 106 ? -2.52 19.297 15.938 1 93.75 106 GLY A O 1
ATOM 866 N N . ALA A 1 107 ? -4.559 20.109 15.383 1 91.06 107 ALA A N 1
ATOM 867 C CA . ALA A 1 107 ? -4.902 20.594 16.719 1 91.06 107 ALA A CA 1
ATOM 868 C C . ALA A 1 107 ? -6.414 20.641 16.906 1 91.06 107 ALA A C 1
ATOM 870 O O . ALA A 1 107 ? -7.16 20.859 15.953 1 91.06 107 ALA A O 1
ATOM 871 N N . PRO A 1 108 ? -6.82 20.375 18.141 1 90 108 PRO A N 1
ATOM 872 C CA . PRO A 1 108 ? -8.258 20.375 18.422 1 90 108 PRO A CA 1
ATOM 873 C C . PRO A 1 108 ? -8.812 21.766 18.688 1 90 108 PRO A C 1
ATOM 875 O O . PRO A 1 108 ? -9.492 21.984 19.703 1 90 108 PRO A O 1
ATOM 878 N N . ILE A 1 109 ? -8.555 22.766 17.781 1 90.81 109 ILE A N 1
ATOM 879 C CA . ILE A 1 109 ? -8.961 24.141 18.047 1 90.81 109 ILE A CA 1
ATOM 880 C C . ILE A 1 109 ? -9.594 24.734 16.781 1 90.81 109 ILE A C 1
ATOM 882 O O . ILE A 1 109 ? -9.492 25.953 16.547 1 90.81 109 ILE A O 1
ATOM 886 N N . GLU A 1 110 ? -10.141 23.891 16 1 90.44 110 GLU A N 1
ATOM 887 C CA . GLU A 1 110 ? -10.633 24.344 14.695 1 90.44 110 GLU A CA 1
ATOM 888 C C . GLU A 1 110 ? -11.836 25.266 14.852 1 90.44 110 GLU A C 1
ATOM 890 O O . GLU A 1 110 ? -12.203 25.969 13.906 1 90.44 110 GLU A O 1
ATOM 895 N N . HIS A 1 111 ? -12.438 25.281 16.047 1 90.81 111 HIS A N 1
ATOM 896 C CA . HIS A 1 111 ? -13.586 26.156 16.266 1 90.81 111 HIS A CA 1
ATOM 897 C C . HIS A 1 111 ? -13.156 27.609 16.406 1 90.81 111 HIS A C 1
ATOM 899 O O . HIS A 1 111 ? -13.977 28.516 16.25 1 90.81 111 HIS A O 1
ATOM 905 N N . LEU A 1 112 ? -11.922 27.875 16.625 1 95.19 112 LEU A N 1
ATOM 906 C CA . LEU A 1 112 ? -11.391 29.219 16.75 1 95.19 112 LEU A CA 1
ATOM 907 C C . LEU A 1 112 ? -10.93 29.766 15.398 1 95.19 112 LEU A C 1
ATOM 909 O O . LEU A 1 112 ? -10.414 29 14.578 1 95.19 112 LEU A O 1
ATOM 913 N N . GLU A 1 113 ? -11.148 31.047 15.266 1 96.81 113 GLU A N 1
ATOM 914 C CA . GLU A 1 113 ? -10.438 31.688 14.156 1 96.81 113 GLU A CA 1
ATOM 915 C C . GLU A 1 113 ? -8.922 31.578 14.344 1 96.81 113 GLU A C 1
ATOM 917 O O . GLU A 1 113 ? -8.43 31.562 15.477 1 96.81 113 GLU A O 1
ATOM 922 N N . PHE A 1 114 ? -8.227 31.578 13.203 1 97.56 114 PHE A N 1
ATOM 923 C CA . PHE A 1 114 ? -6.785 31.359 13.281 1 97.56 114 PHE A CA 1
ATOM 924 C C . PHE A 1 114 ? -6.133 32.406 14.172 1 97.56 114 PHE A C 1
ATOM 926 O O . PHE A 1 114 ? -5.305 32.094 15.023 1 97.56 114 PHE A O 1
ATOM 933 N N . GLU A 1 115 ? -6.559 33.656 14.094 1 96.56 115 GLU A N 1
ATOM 934 C CA . GLU A 1 115 ? -5.949 34.781 14.805 1 96.56 115 GLU A CA 1
ATOM 935 C C . GLU A 1 115 ? -6.297 34.719 16.297 1 96.56 115 GLU A C 1
ATOM 937 O O . GLU A 1 115 ? -5.668 35.406 17.094 1 96.56 115 GLU A O 1
ATOM 942 N N . GLU A 1 116 ? -7.277 33.906 16.609 1 96.06 116 GLU A N 1
ATOM 943 C CA . GLU A 1 116 ? -7.703 33.812 18.016 1 96.06 116 GLU A CA 1
ATOM 944 C C . GLU A 1 116 ? -6.969 32.688 18.734 1 96.06 116 GLU A C 1
ATOM 946 O O . GLU A 1 116 ? -7.074 32.562 19.953 1 96.06 116 GLU A O 1
ATOM 951 N N . VAL A 1 117 ? -6.254 31.953 18 1 95.19 117 VAL A N 1
ATOM 952 C CA . VAL A 1 117 ? -5.461 30.891 18.609 1 95.19 117 VAL A CA 1
ATOM 953 C C . VAL A 1 117 ? -4.301 31.5 19.391 1 95.19 117 VAL A C 1
ATOM 955 O O . VAL A 1 117 ? -3.584 32.375 18.891 1 95.19 117 VAL A O 1
ATOM 958 N N . ASP A 1 118 ? -4.074 31.094 20.578 1 92.44 118 ASP A N 1
ATOM 959 C CA . ASP A 1 118 ? -3.15 31.703 21.531 1 92.44 118 ASP A CA 1
ATOM 960 C C . ASP A 1 118 ? -1.714 31.641 21.016 1 92.44 118 ASP A C 1
ATOM 962 O O . ASP A 1 118 ? -0.902 32.531 21.328 1 92.44 118 ASP A O 1
ATOM 966 N N . TYR A 1 119 ? -1.399 30.625 20.25 1 95 119 TYR A N 1
ATOM 967 C CA . TYR A 1 119 ? -0.026 30.484 19.781 1 95 119 TYR A CA 1
ATOM 968 C C . TYR A 1 119 ? 0.08 30.781 18.281 1 95 119 TYR A C 1
ATOM 970 O O . TYR A 1 119 ? 1.025 30.344 17.625 1 95 119 TYR A O 1
ATOM 978 N N . TRP A 1 120 ? -0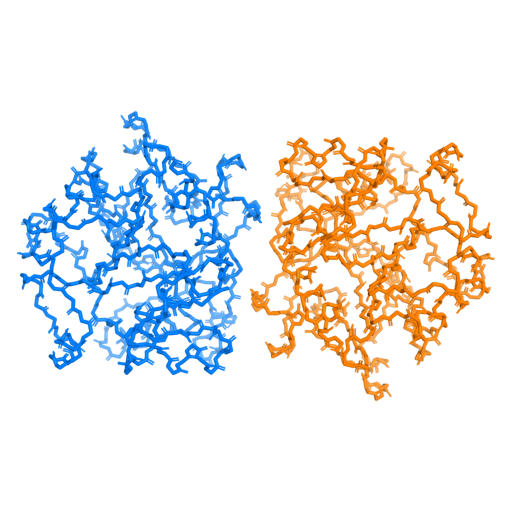.875 31.5 17.719 1 97 120 TRP A N 1
ATOM 979 C CA . TRP A 1 120 ? -0.915 31.781 16.281 1 97 120 TRP A CA 1
ATOM 980 C C . TRP A 1 120 ? 0.34 32.531 15.844 1 97 120 TRP A C 1
ATOM 982 O O . TRP A 1 120 ? 0.934 32.188 14.812 1 97 120 TRP A O 1
ATOM 992 N N . GLU A 1 121 ? 0.776 33.531 16.625 1 96.56 121 GLU A N 1
ATOM 993 C CA . GLU A 1 121 ? 1.933 34.344 16.234 1 96.56 121 GLU A CA 1
ATOM 994 C C . GLU A 1 121 ? 3.203 33.5 16.203 1 96.56 121 GLU A C 1
ATOM 996 O O . GLU A 1 121 ? 4.008 33.625 15.273 1 96.56 121 GLU A O 1
ATOM 1001 N N . GLU A 1 122 ? 3.342 32.688 17.141 1 96.38 122 GLU A N 1
ATOM 1002 C CA . GLU A 1 122 ? 4.508 31.797 17.141 1 96.38 122 GLU A CA 1
ATOM 1003 C C . GLU A 1 122 ? 4.434 30.797 16 1 96.38 122 GLU A C 1
ATOM 1005 O O . GLU A 1 122 ? 5.453 30.438 15.406 1 96.38 122 GLU A O 1
ATOM 1010 N N . LEU A 1 123 ? 3.252 30.281 15.75 1 97.81 123 LEU A N 1
ATOM 1011 C CA . LEU A 1 123 ? 3.072 29.328 14.648 1 97.81 123 LEU A CA 1
ATOM 1012 C C . LEU A 1 123 ? 3.418 29.984 13.32 1 97.81 123 LEU A C 1
ATOM 1014 O O . LEU A 1 123 ? 3.988 29.328 12.438 1 97.81 123 LEU A O 1
ATOM 1018 N N . LYS A 1 124 ? 3.086 31.234 13.172 1 98.19 124 LYS A N 1
ATOM 1019 C CA . LYS A 1 124 ? 3.477 31.969 11.969 1 98.19 124 LYS A CA 1
ATOM 1020 C C . LYS A 1 124 ? 4.992 31.969 11.797 1 98.19 124 LYS A C 1
ATOM 1022 O O . LYS A 1 124 ? 5.492 31.828 10.68 1 98.19 124 LYS A O 1
ATOM 1027 N N . GLU A 1 125 ? 5.684 32.125 12.883 1 97.56 125 GLU A N 1
ATOM 1028 C CA . GLU A 1 125 ? 7.141 32.094 12.828 1 97.56 125 GLU A CA 1
ATOM 1029 C C . GLU A 1 125 ? 7.648 30.75 12.359 1 97.56 125 GLU A C 1
ATOM 1031 O O . GLU A 1 125 ? 8.578 30.672 11.555 1 97.56 125 GLU A O 1
ATOM 1036 N N . VAL A 1 126 ? 7.023 29.719 12.828 1 98.19 126 VAL A N 1
ATOM 1037 C CA . VAL 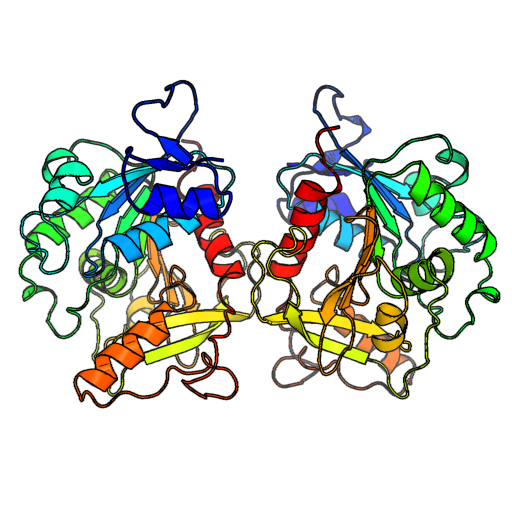A 1 126 ? 7.41 28.359 12.445 1 98.19 126 VAL A CA 1
ATOM 1038 C C . VAL A 1 126 ? 7.16 28.156 10.953 1 98.19 126 VAL A C 1
ATOM 1040 O O . VAL A 1 126 ? 8.008 27.609 10.242 1 98.19 126 VAL A O 1
ATOM 1043 N N . MET A 1 127 ? 5.996 28.547 10.492 1 98.44 127 MET A N 1
ATOM 1044 C CA . MET A 1 127 ? 5.633 28.359 9.094 1 98.44 127 MET A CA 1
ATOM 1045 C C . MET A 1 127 ? 6.531 29.188 8.18 1 98.44 127 MET A C 1
ATOM 1047 O O . MET A 1 127 ? 6.93 28.719 7.105 1 98.44 127 MET A O 1
ATOM 1051 N N . SER A 1 128 ? 6.867 30.375 8.641 1 98 128 SER A N 1
ATOM 1052 C CA . SER A 1 128 ? 7.824 31.188 7.895 1 98 128 SER A CA 1
ATOM 1053 C C . SER A 1 128 ? 9.195 30.531 7.855 1 98 128 SER A C 1
ATOM 1055 O O . SER A 1 128 ? 9.812 30.422 6.797 1 98 128 SER A O 1
ATOM 1057 N N . TYR A 1 129 ? 9.641 30.047 9.008 1 97.69 129 TYR A N 1
ATOM 1058 C CA . TYR A 1 129 ? 10.906 29.344 9.133 1 97.69 129 TYR A CA 1
ATOM 1059 C C . TYR A 1 129 ? 10.953 28.141 8.188 1 97.69 129 TYR A C 1
ATOM 1061 O O . TYR A 1 129 ? 11.977 27.891 7.547 1 97.69 129 TYR A O 1
ATOM 1069 N N . SER A 1 130 ? 9.875 27.391 8.07 1 97.75 130 SER A N 1
ATOM 1070 C CA . SER A 1 130 ? 9.836 26.141 7.332 1 97.75 130 SER A CA 1
ATOM 1071 C C . SER A 1 130 ? 10.047 26.375 5.836 1 97.75 130 SER A C 1
ATOM 1073 O O . SER A 1 130 ? 10.602 25.516 5.145 1 97.75 130 SER A O 1
ATOM 1075 N N . VAL A 1 131 ? 9.633 27.531 5.328 1 97.06 131 VAL A N 1
ATOM 1076 C CA . VAL A 1 131 ? 9.789 27.844 3.91 1 97.06 131 VAL A CA 1
ATOM 1077 C C . VAL A 1 131 ? 11.266 28.109 3.598 1 97.06 131 VAL A C 1
ATOM 1079 O O . VAL A 1 131 ? 11.758 27.719 2.537 1 97.06 131 VAL A O 1
ATOM 1082 N N . GLU A 1 132 ? 11.977 28.594 4.582 1 96.19 132 GLU A N 1
ATOM 1083 C CA . GLU A 1 132 ? 13.352 29.031 4.344 1 96.19 132 GLU A CA 1
ATOM 1084 C C . GLU A 1 132 ? 14.352 27.953 4.734 1 96.19 132 GLU A C 1
ATOM 1086 O O . GLU A 1 132 ? 15.414 27.828 4.125 1 96.19 132 GLU A O 1
ATOM 1091 N N . ASN A 1 133 ? 14.008 27.156 5.699 1 97.25 133 ASN A N 1
ATOM 1092 C CA . ASN A 1 133 ? 15.039 26.344 6.332 1 97.25 133 ASN A CA 1
ATOM 1093 C C . ASN A 1 133 ? 14.711 24.859 6.242 1 97.25 133 ASN A C 1
ATOM 1095 O O . ASN A 1 133 ? 15.445 24.016 6.777 1 97.25 133 ASN A O 1
ATOM 1099 N N . VAL A 1 134 ? 13.641 24.5 5.551 1 97.81 134 VAL A N 1
ATOM 1100 C CA . VAL A 1 134 ? 13.234 23.094 5.441 1 97.81 134 VAL A CA 1
ATOM 1101 C C . VAL A 1 134 ? 13.039 22.734 3.973 1 97.81 134 VAL A C 1
ATOM 1103 O O . VAL A 1 134 ? 12.477 23.516 3.199 1 97.81 134 VAL A O 1
ATOM 1106 N N . THR A 1 135 ? 13.484 21.562 3.58 1 97.69 135 THR A N 1
ATOM 1107 C CA . THR A 1 135 ? 13.344 21.125 2.197 1 97.69 135 THR A CA 1
ATOM 1108 C C . THR A 1 135 ? 11.875 20.875 1.854 1 97.69 135 THR A C 1
ATOM 1110 O O . THR A 1 135 ? 11.391 21.328 0.818 1 97.69 135 THR A O 1
ATOM 1113 N N . SER A 1 136 ? 11.18 20.172 2.713 1 98.62 136 SER A N 1
ATOM 1114 C CA . SER A 1 136 ? 9.766 19.906 2.498 1 98.62 136 SER A CA 1
ATOM 1115 C C . SER A 1 136 ? 9.008 19.844 3.82 1 98.62 136 SER A C 1
ATOM 1117 O O . SER A 1 136 ? 9.477 19.219 4.777 1 98.62 136 SER A O 1
ATOM 1119 N N . THR A 1 137 ? 7.867 20.484 3.889 1 98.81 137 THR A N 1
ATOM 1120 C CA . THR A 1 137 ? 7.035 20.5 5.086 1 98.81 137 THR A CA 1
ATOM 1121 C C . THR A 1 137 ? 5.699 19.812 4.824 1 98.81 137 THR A C 1
ATOM 1123 O O . THR A 1 137 ? 5.031 20.094 3.826 1 98.81 137 THR A O 1
ATOM 1126 N N . PHE A 1 138 ? 5.32 18.891 5.707 1 98.88 138 PHE A N 1
ATOM 1127 C CA . PHE A 1 138 ? 4.074 18.141 5.656 1 98.88 138 PHE A CA 1
ATOM 1128 C C . PHE A 1 138 ? 3.1 18.641 6.723 1 98.88 138 PHE A C 1
ATOM 1130 O O . PHE A 1 138 ? 3.348 18.469 7.918 1 98.88 138 PHE A O 1
ATOM 1137 N N . HIS A 1 139 ? 1.961 19.281 6.285 1 98.88 139 HIS A N 1
ATOM 1138 C CA . HIS A 1 139 ? 0.942 19.781 7.203 1 98.88 139 HIS A CA 1
ATOM 1139 C C . HIS A 1 139 ? -0.234 18.812 7.293 1 98.88 139 HIS A C 1
ATOM 1141 O O . HIS A 1 139 ? -0.706 18.312 6.273 1 98.88 139 HIS A O 1
ATOM 1147 N N . ILE A 1 140 ? -0.747 18.641 8.531 1 98.75 140 ILE A N 1
ATOM 1148 C CA . ILE A 1 140 ? -1.793 17.641 8.711 1 98.75 140 ILE A CA 1
ATOM 1149 C C . ILE A 1 140 ? -3.016 18.281 9.359 1 98.75 140 ILE A C 1
ATOM 1151 O O . ILE A 1 140 ? -2.902 18.938 10.398 1 98.75 140 ILE A O 1
ATOM 1155 N N . CYS A 1 141 ? -4.188 18.062 8.797 1 98.19 141 CYS A N 1
ATOM 1156 C CA . CYS A 1 141 ? -5.5 18.453 9.297 1 98.19 141 CYS A CA 1
ATOM 1157 C C . CYS A 1 141 ? -5.539 19.938 9.641 1 98.19 141 CYS A C 1
ATOM 1159 O O . CYS A 1 141 ? -5.359 20.781 8.773 1 98.19 141 CYS A O 1
ATOM 1161 N N . TRP A 1 142 ? -5.711 20.281 10.945 1 98.38 142 TRP A N 1
ATOM 1162 C CA . TRP A 1 142 ? -5.73 21.703 11.281 1 98.38 142 TRP A CA 1
ATOM 1163 C C . TRP A 1 142 ? -4.422 22.375 10.891 1 98.38 142 TRP A C 1
ATOM 1165 O O . TRP A 1 142 ? -4.41 23.531 10.484 1 98.38 142 TRP A O 1
ATOM 1175 N N . GLY A 1 143 ? -3.297 21.656 11.016 1 98.5 143 GLY A N 1
ATOM 1176 C CA . GLY A 1 143 ? -2.027 22.172 10.539 1 98.5 143 GLY A CA 1
ATOM 1177 C C . GLY A 1 143 ? -2.045 22.5 9.055 1 98.5 143 GLY A C 1
ATOM 1178 O O . GLY A 1 143 ? -1.429 23.484 8.633 1 98.5 143 GLY A O 1
ATOM 1179 N N . ALA A 1 144 ? -2.699 21.688 8.312 1 98.75 144 ALA A N 1
ATOM 1180 C CA . ALA A 1 144 ? -2.846 21.953 6.883 1 98.75 144 ALA A CA 1
ATOM 1181 C C . ALA A 1 144 ? -3.703 23.188 6.637 1 98.75 144 ALA A C 1
ATOM 1183 O O . ALA A 1 144 ? -3.369 24.016 5.797 1 98.75 144 ALA A O 1
ATOM 1184 N N . GLN A 1 145 ? -4.773 23.328 7.395 1 98.69 145 GLN A N 1
ATOM 1185 C CA . GLN A 1 145 ? -5.629 24.5 7.254 1 98.69 145 GLN A CA 1
ATOM 1186 C C . GLN A 1 145 ? -4.883 25.766 7.637 1 98.69 145 GLN A C 1
ATOM 1188 O O . GLN A 1 145 ? -4.965 26.781 6.93 1 98.69 145 GLN A O 1
ATOM 1193 N N . ALA A 1 146 ? -4.156 25.688 8.719 1 98.69 146 ALA A N 1
ATOM 1194 C CA . ALA A 1 146 ? -3.371 26.828 9.18 1 98.69 146 ALA A CA 1
ATOM 1195 C C . ALA A 1 146 ? -2.32 27.219 8.148 1 98.69 146 ALA A C 1
ATOM 1197 O O . ALA A 1 146 ? -2.145 28.406 7.855 1 98.69 146 ALA A O 1
ATOM 1198 N N . GLY A 1 147 ? -1.642 26.219 7.598 1 98.75 147 GLY A N 1
ATOM 1199 C CA . GLY A 1 147 ? -0.641 26.5 6.578 1 98.75 147 GLY A CA 1
ATOM 1200 C C . GLY A 1 147 ? -1.223 27.109 5.316 1 98.75 147 GLY A C 1
ATOM 1201 O O . GLY A 1 147 ? -0.661 28.047 4.766 1 98.75 147 GLY A O 1
ATOM 1202 N N . LEU A 1 148 ? -2.336 26.562 4.875 1 98.75 148 LEU A N 1
ATOM 1203 C CA . LEU A 1 148 ? -2.996 27.094 3.684 1 98.75 148 LEU A CA 1
ATOM 1204 C C . LEU A 1 148 ? -3.443 28.531 3.904 1 98.75 148 LEU A C 1
ATOM 1206 O O . LEU A 1 148 ? -3.338 29.359 3 1 98.75 148 LEU A O 1
ATOM 1210 N N . TYR A 1 149 ? -3.91 28.797 5.059 1 98.69 149 TYR A N 1
ATOM 1211 C CA . TYR A 1 149 ? -4.34 30.156 5.391 1 98.69 149 TYR A CA 1
ATOM 1212 C C . TYR A 1 149 ? -3.152 31.109 5.43 1 98.69 149 TYR A C 1
ATOM 1214 O O . TYR A 1 149 ? -3.176 32.156 4.797 1 98.69 149 TYR A O 1
ATOM 1222 N N . TYR A 1 150 ? -2.137 30.75 6.129 1 98.56 150 TYR A N 1
ATOM 1223 C CA . TYR A 1 150 ? -0.989 31.625 6.34 1 98.56 150 TYR A CA 1
ATOM 1224 C C . TYR A 1 150 ? -0.256 31.891 5.031 1 98.56 150 TYR A C 1
ATOM 1226 O O . TYR A 1 150 ? 0.067 33.031 4.711 1 98.56 150 TYR A O 1
ATOM 1234 N N . HIS A 1 151 ? -0.004 30.891 4.203 1 98.38 151 HIS A N 1
ATOM 1235 C CA . HIS A 1 151 ? 0.858 31 3.033 1 98.38 151 HIS A CA 1
ATOM 1236 C C . HIS A 1 151 ? 0.078 31.5 1.818 1 98.38 151 HIS A C 1
ATOM 1238 O O . HIS A 1 151 ? 0.642 32.156 0.936 1 98.38 151 HIS A O 1
ATOM 1244 N N . PHE A 1 152 ? -1.296 31.188 1.807 1 98.31 152 PHE A N 1
ATOM 1245 C CA . PHE A 1 152 ? -1.989 31.406 0.542 1 98.31 152 PHE A CA 1
ATOM 1246 C C . PHE A 1 152 ? -3.309 32.125 0.765 1 98.31 152 PHE A C 1
ATOM 1248 O O . PHE A 1 152 ? -4.027 32.438 -0.191 1 98.31 152 PHE A O 1
ATOM 1255 N N . GLY A 1 153 ? -3.697 32.375 2.016 1 97.94 153 GLY A N 1
ATOM 1256 C CA . GLY A 1 153 ? -4.902 33.125 2.322 1 97.94 153 GLY A CA 1
ATOM 1257 C C . GLY A 1 153 ? -6.172 32.312 2.174 1 97.94 153 GLY A C 1
ATOM 1258 O O . GLY A 1 153 ? -7.266 32.875 2.053 1 97.94 153 GLY A O 1
ATOM 1259 N N . ILE A 1 154 ? -6.098 31.016 2.189 1 98.31 154 ILE A N 1
ATOM 1260 C CA . ILE A 1 154 ? -7.266 30.141 2.039 1 98.31 154 ILE A CA 1
ATOM 1261 C C . ILE A 1 154 ? -7.969 29.984 3.385 1 98.31 154 ILE A C 1
ATOM 1263 O O . ILE A 1 154 ? -7.383 29.469 4.34 1 98.31 154 ILE A O 1
ATOM 1267 N N . PRO A 1 155 ? -9.164 30.391 3.5 1 97.94 155 PRO A N 1
ATOM 1268 C CA . PRO A 1 155 ? -9.875 30.266 4.773 1 97.94 155 PRO A CA 1
ATOM 1269 C C . PRO A 1 155 ? -10.406 28.859 5.02 1 97.94 155 PRO A C 1
ATOM 1271 O O . PRO A 1 155 ? -10.375 28.016 4.117 1 97.94 155 PRO A O 1
ATOM 1274 N N . LYS A 1 156 ? -10.75 28.625 6.242 1 98.19 156 LYS A N 1
ATOM 1275 C CA . LYS A 1 156 ? -11.492 27.406 6.59 1 98.19 156 LYS A CA 1
ATOM 1276 C C . LYS A 1 156 ? -12.953 27.719 6.875 1 98.19 156 LYS A C 1
ATOM 1278 O O . LYS A 1 156 ? -13.297 28.859 7.223 1 98.19 156 LYS A O 1
ATOM 1283 N N . TYR A 1 157 ? -13.805 26.688 6.742 1 98.06 157 TYR A N 1
ATOM 1284 C CA . TYR A 1 157 ? -15.242 26.828 6.945 1 98.06 157 TYR A CA 1
ATOM 1285 C C . TYR A 1 157 ? -15.758 25.766 7.914 1 98.06 157 TYR A C 1
ATOM 1287 O O . TYR A 1 157 ? -15.336 24.609 7.863 1 98.06 157 TYR A O 1
ATOM 1295 N N . PRO A 1 158 ? -16.641 26.234 8.781 1 97.31 158 PRO A N 1
ATOM 1296 C CA . PRO A 1 158 ? -17.25 25.234 9.664 1 97.31 158 PRO A CA 1
ATOM 1297 C C . PRO A 1 158 ? -18.156 24.25 8.914 1 97.31 158 PRO A C 1
ATOM 1299 O O . PRO A 1 158 ? -18.844 24.656 7.977 1 97.31 158 PRO A O 1
ATOM 1302 N N . LEU A 1 159 ? -18.094 23.016 9.383 1 96.56 159 LEU A N 1
ATOM 1303 C CA . LEU A 1 159 ? -19.016 22.016 8.875 1 96.56 159 LEU A CA 1
ATOM 1304 C C . LEU A 1 159 ? -20.25 21.906 9.758 1 96.56 159 LEU A C 1
ATOM 1306 O O . LEU A 1 159 ? -20.172 22.109 10.977 1 96.56 159 LEU A O 1
ATOM 1310 N N . ASP A 1 160 ? -21.391 21.547 9.18 1 93.88 160 ASP A N 1
ATOM 1311 C CA . ASP A 1 160 ? -22.625 21.344 9.945 1 93.88 160 ASP A CA 1
ATOM 1312 C C . ASP A 1 160 ? -22.5 20.156 10.883 1 93.88 160 ASP A C 1
ATOM 1314 O O . ASP A 1 160 ? -23 20.188 12.016 1 93.88 160 ASP A O 1
ATOM 1318 N N . LYS A 1 161 ? -21.906 19.156 10.336 1 94.56 161 LYS A N 1
ATOM 1319 C CA . LYS A 1 161 ? -21.625 17.953 11.102 1 94.56 161 LYS A CA 1
ATOM 1320 C C . LYS A 1 161 ? -20.156 17.547 11.008 1 94.56 161 LYS A C 1
ATOM 1322 O O . LYS A 1 161 ? -19.516 17.781 9.977 1 94.56 161 LYS A O 1
ATOM 1327 N N . LYS A 1 162 ? -19.75 16.953 12.055 1 96.44 162 LYS A N 1
ATOM 1328 C CA . LYS A 1 162 ? -18.375 16.469 12.078 1 96.44 162 LYS A CA 1
ATOM 1329 C C . LYS A 1 162 ? -18.109 15.492 10.93 1 96.44 162 LYS A C 1
ATOM 1331 O O . LYS A 1 162 ? -18.906 14.57 10.703 1 96.44 162 LYS A O 1
ATOM 1336 N N . LEU A 1 163 ? -17.109 15.75 10.141 1 98 163 LEU A N 1
ATOM 1337 C CA . LEU A 1 163 ? -16.609 14.727 9.227 1 98 163 LEU A CA 1
ATOM 1338 C C . LEU A 1 163 ? -15.805 13.672 9.984 1 98 163 LEU A C 1
ATOM 1340 O O . LEU A 1 163 ? -14.695 13.938 10.438 1 98 163 LEU A O 1
ATOM 1344 N N . PHE A 1 164 ? -16.406 12.461 10.109 1 98.25 164 PHE A N 1
ATOM 1345 C CA . PHE A 1 164 ? -15.914 11.484 11.07 1 98.25 164 PHE A CA 1
ATOM 1346 C C . PHE A 1 164 ? -16 10.07 10.5 1 98.25 164 PHE A C 1
ATOM 1348 O O . PHE A 1 164 ? -17.109 9.531 10.336 1 98.25 164 PHE A O 1
ATOM 1355 N N . GLY A 1 165 ? -14.812 9.508 10.156 1 98.44 165 GLY A N 1
ATOM 1356 C CA . GLY A 1 165 ? -14.789 8.18 9.57 1 98.44 165 GLY A CA 1
ATOM 1357 C C . GLY A 1 165 ? -13.68 7.996 8.555 1 98.44 165 GLY A C 1
ATOM 1358 O O . GLY A 1 165 ? -12.68 8.711 8.578 1 98.44 165 GLY A O 1
ATOM 1359 N N . ILE A 1 166 ? -13.789 6.934 7.836 1 98.5 166 ILE A N 1
ATOM 1360 C CA . ILE A 1 166 ? -12.875 6.652 6.73 1 98.5 166 ILE A CA 1
ATOM 1361 C C . ILE A 1 166 ? -13.602 6.855 5.402 1 98.5 166 ILE A C 1
ATOM 1363 O O . ILE A 1 166 ? -14.727 6.391 5.223 1 98.5 166 ILE A O 1
ATOM 1367 N N . PHE A 1 167 ? -12.977 7.578 4.465 1 98.69 167 PHE A N 1
ATOM 1368 C CA . PHE A 1 167 ? -13.641 7.996 3.238 1 98.69 167 PHE A CA 1
ATOM 1369 C C . PHE A 1 167 ? -12.805 7.629 2.018 1 98.69 167 PHE A C 1
ATOM 1371 O O . PHE A 1 167 ? -11.578 7.652 2.072 1 98.69 167 PHE A O 1
ATOM 1378 N N . SER A 1 168 ? -13.5 7.32 0.956 1 97.94 168 SER A N 1
ATOM 1379 C CA . SER A 1 168 ? -12.836 7.012 -0.305 1 97.94 168 SER A CA 1
ATOM 1380 C C . SER A 1 168 ? -12.336 8.281 -0.991 1 97.94 168 SER A C 1
ATOM 1382 O O . SER A 1 168 ? -13.039 9.297 -1.007 1 97.94 168 SER A O 1
ATOM 1384 N N . HIS A 1 169 ? -11.164 8.172 -1.547 1 98.5 169 HIS A N 1
ATOM 1385 C CA . HIS A 1 169 ? -10.547 9.273 -2.281 1 98.5 169 HIS A CA 1
ATOM 1386 C C . HIS A 1 169 ? -10.047 8.812 -3.648 1 98.5 169 HIS A C 1
ATOM 1388 O O . HIS A 1 169 ? -9.758 7.633 -3.842 1 98.5 169 HIS A O 1
ATOM 1394 N N . LYS A 1 170 ? -9.992 9.727 -4.551 1 97.62 170 LYS A N 1
ATOM 1395 C CA . LYS A 1 170 ? -9.43 9.461 -5.867 1 97.62 170 LYS A CA 1
ATOM 1396 C C . LYS A 1 170 ? -8.125 10.227 -6.074 1 97.62 170 LYS A C 1
ATOM 1398 O O . LYS A 1 170 ? -7.875 11.234 -5.406 1 97.62 170 LYS A O 1
ATOM 1403 N N . VAL A 1 171 ? -7.312 9.734 -6.945 1 97 171 VAL A N 1
ATOM 1404 C CA . VAL A 1 171 ? -6.09 10.406 -7.367 1 97 171 VAL A CA 1
ATOM 1405 C C . VAL A 1 171 ? -6.383 11.32 -8.555 1 97 171 VAL A C 1
ATOM 1407 O O . VAL A 1 171 ? -6.891 10.859 -9.586 1 97 171 VAL A O 1
ATOM 1410 N N . ASN A 1 172 ? -6.055 12.57 -8.406 1 95.56 172 ASN A N 1
ATOM 1411 C CA . ASN A 1 172 ? -6.309 13.531 -9.477 1 95.56 172 ASN A CA 1
ATOM 1412 C C . ASN A 1 172 ? -5.184 13.523 -10.508 1 95.56 172 ASN A C 1
ATOM 1414 O O . ASN A 1 172 ? -5.418 13.805 -11.688 1 95.56 172 ASN A O 1
ATOM 1418 N N . ASP A 1 173 ? -3.988 13.328 -9.992 1 89.5 173 ASP A N 1
ATOM 1419 C CA . ASP A 1 173 ? -2.807 13.32 -10.844 1 89.5 173 ASP A CA 1
ATOM 1420 C C . ASP A 1 173 ? -1.949 12.086 -10.594 1 89.5 173 ASP A C 1
ATOM 1422 O O . ASP A 1 173 ? -1.143 12.062 -9.656 1 89.5 173 ASP A O 1
ATOM 1426 N N . LYS A 1 174 ? -1.946 11.219 -11.461 1 86.94 174 LYS A N 1
ATOM 1427 C CA . LYS A 1 174 ? -1.263 9.938 -11.305 1 86.94 174 LYS A CA 1
ATOM 1428 C C . LYS A 1 174 ? 0.245 10.094 -11.484 1 86.94 174 LYS A C 1
ATOM 1430 O O . LYS A 1 174 ? 1.014 9.195 -11.125 1 86.94 174 LYS A O 1
ATOM 1435 N N . SER A 1 175 ? 0.631 11.164 -12.008 1 87.38 175 SER A N 1
ATOM 1436 C CA . SER A 1 175 ? 2.053 11.367 -12.273 1 87.38 175 SER A CA 1
ATOM 1437 C C . SER A 1 175 ? 2.76 11.961 -11.055 1 87.38 175 SER A C 1
ATOM 1439 O O . SER A 1 175 ? 3.99 12.016 -11.016 1 87.38 175 SER A O 1
ATOM 1441 N N . ALA A 1 176 ? 2.027 12.383 -10.062 1 92.25 176 ALA A N 1
ATOM 1442 C CA . ALA A 1 176 ? 2.633 12.969 -8.875 1 92.25 176 ALA A CA 1
ATOM 1443 C C . ALA A 1 176 ? 3.439 11.93 -8.102 1 92.25 176 ALA A C 1
ATOM 1445 O O . ALA A 1 176 ? 2.904 10.898 -7.691 1 92.25 176 ALA A O 1
ATOM 1446 N N . SER A 1 177 ? 4.656 12.242 -7.777 1 93.5 177 SER A N 1
ATOM 1447 C CA . SER A 1 177 ? 5.551 11.312 -7.09 1 93.5 177 SER A CA 1
ATOM 1448 C C . SER A 1 177 ? 5.051 11 -5.684 1 93.5 177 SER A C 1
ATOM 1450 O O . SER A 1 177 ? 5.285 9.906 -5.168 1 93.5 177 SER A O 1
ATOM 1452 N N . LEU A 1 178 ? 4.305 11.953 -5.156 1 96.62 178 LEU A N 1
ATOM 1453 C CA . LEU A 1 178 ? 3.787 11.781 -3.803 1 96.62 178 LEU A CA 1
ATOM 1454 C C . LEU A 1 178 ? 2.785 10.633 -3.748 1 96.62 178 LEU A C 1
ATOM 1456 O O . LEU A 1 178 ? 2.592 10.023 -2.693 1 96.62 178 LEU A O 1
ATOM 1460 N N . LEU A 1 179 ? 2.211 10.32 -4.898 1 96.69 179 LEU A N 1
ATOM 1461 C CA . LEU A 1 179 ? 1.16 9.312 -4.934 1 96.69 179 LEU A CA 1
ATOM 1462 C C . LEU A 1 179 ? 1.601 8.094 -5.746 1 96.69 179 LEU A C 1
ATOM 1464 O O . LEU A 1 179 ? 0.765 7.305 -6.188 1 96.69 179 LEU A O 1
ATOM 1468 N N . ARG A 1 180 ? 2.848 7.977 -5.934 1 92.31 180 ARG A N 1
ATOM 1469 C CA . ARG A 1 180 ? 3.379 6.816 -6.641 1 92.31 180 ARG A CA 1
ATOM 1470 C C . ARG A 1 180 ? 2.963 5.52 -5.953 1 92.31 180 ARG A C 1
ATOM 1472 O O . ARG A 1 180 ? 3.115 5.379 -4.738 1 92.31 180 ARG A O 1
ATOM 1479 N N . GLY A 1 181 ? 2.369 4.594 -6.766 1 92.75 181 GLY A N 1
ATOM 1480 C CA . GLY A 1 181 ? 1.986 3.297 -6.234 1 92.75 181 GLY A CA 1
ATOM 1481 C C . GLY A 1 181 ? 0.586 3.279 -5.652 1 92.75 181 GLY A C 1
ATOM 1482 O O . GLY A 1 181 ? 0.08 2.221 -5.27 1 92.75 181 GLY A O 1
ATOM 1483 N N . PHE A 1 182 ? -0.027 4.41 -5.652 1 96.94 182 PHE A N 1
ATOM 1484 C CA . PHE A 1 182 ? -1.375 4.484 -5.098 1 96.94 182 PHE A CA 1
ATOM 1485 C C . PHE A 1 182 ? -2.375 3.795 -6.02 1 96.94 182 PHE A C 1
ATOM 1487 O O . PHE A 1 182 ? -2.195 3.777 -7.238 1 96.94 182 PHE A O 1
ATOM 1494 N N . ASP A 1 183 ? -3.389 3.297 -5.398 1 97.81 183 ASP A N 1
ATOM 1495 C CA . ASP A 1 183 ? -4.582 2.9 -6.141 1 97.81 183 ASP A CA 1
ATOM 1496 C C . ASP A 1 183 ? -5.344 4.121 -6.652 1 97.81 183 ASP A C 1
ATOM 1498 O O . ASP A 1 183 ? -5.164 5.23 -6.141 1 97.81 183 ASP A O 1
ATOM 1502 N N . ASP A 1 184 ? -6.18 3.875 -7.66 1 97.19 184 ASP A N 1
ATOM 1503 C CA . ASP A 1 184 ? -7.027 4.949 -8.172 1 97.19 184 ASP A CA 1
ATOM 1504 C C . ASP A 1 184 ? -7.992 5.441 -7.094 1 97.19 184 ASP A C 1
ATOM 1506 O O . ASP A 1 184 ? -8.359 6.617 -7.074 1 97.19 184 ASP A O 1
ATOM 1510 N N . GLU A 1 185 ? -8.375 4.547 -6.301 1 97.12 185 GLU A N 1
ATOM 1511 C CA . GLU A 1 185 ? -9.242 4.832 -5.164 1 97.12 185 GLU A CA 1
ATOM 1512 C C . GLU A 1 185 ? -8.695 4.219 -3.877 1 97.12 185 GLU A C 1
ATOM 1514 O O . GLU A 1 185 ? -8.234 3.076 -3.875 1 97.12 185 GLU A O 1
ATOM 1519 N N . PHE A 1 186 ? -8.68 4.984 -2.834 1 98.12 186 PHE A N 1
ATOM 1520 C CA . PHE A 1 186 ? -8.133 4.551 -1.555 1 98.12 186 PHE A CA 1
ATOM 1521 C C . PHE A 1 186 ? -8.844 5.246 -0.399 1 98.12 186 PHE A C 1
ATOM 1523 O O . PHE A 1 186 ? -9.617 6.184 -0.613 1 98.12 186 PHE A O 1
ATOM 1530 N N . TYR A 1 187 ? -8.602 4.809 0.846 1 98.62 187 TYR A N 1
ATOM 1531 C CA . TYR A 1 187 ? -9.328 5.332 1.995 1 98.62 187 TYR A CA 1
ATOM 1532 C C . TYR A 1 187 ? -8.414 6.145 2.9 1 98.62 187 TYR A C 1
ATOM 1534 O O . TYR A 1 187 ? -7.219 5.855 3.004 1 98.62 187 TYR A O 1
ATOM 1542 N N . VAL A 1 188 ? -9.031 7.152 3.525 1 98.81 188 VAL A N 1
ATOM 1543 C CA . VAL A 1 188 ? -8.32 8 4.477 1 98.81 188 VAL A CA 1
ATOM 1544 C C . VAL A 1 188 ? -9.219 8.32 5.664 1 98.81 188 VAL A C 1
ATOM 1546 O O . VAL A 1 188 ? -10.398 8.633 5.488 1 98.81 188 VAL A O 1
ATOM 1549 N N . PRO A 1 189 ? -8.664 8.266 6.871 1 98.81 189 PRO A N 1
ATOM 1550 C CA . PRO A 1 189 ? -9.43 8.711 8.039 1 98.81 189 PRO A CA 1
ATOM 1551 C C . PRO A 1 189 ? -9.547 10.234 8.125 1 98.81 189 PRO A C 1
ATOM 1553 O O . PRO A 1 189 ? -8.586 10.945 7.809 1 98.81 189 PRO A O 1
ATOM 1556 N N . HIS A 1 190 ? -10.719 10.672 8.477 1 98.69 190 HIS A N 1
ATOM 1557 C CA . HIS A 1 190 ? -10.969 12.078 8.773 1 98.69 190 HIS A CA 1
ATOM 1558 C C . HIS A 1 190 ? -11.672 12.234 10.117 1 98.69 190 HIS A C 1
ATOM 1560 O O . HIS A 1 190 ? -12.492 11.398 10.5 1 98.69 190 HIS A O 1
ATOM 1566 N N . SER A 1 191 ? -11.391 13.273 10.805 1 97.88 191 SER A N 1
ATOM 1567 C CA . SER A 1 191 ? -12 13.695 12.055 1 97.88 191 SER A CA 1
ATOM 1568 C C . SER A 1 191 ? -11.891 15.203 12.25 1 97.88 191 SER A C 1
ATOM 1570 O O . SER A 1 191 ? -10.953 15.688 12.883 1 97.88 191 SER A O 1
ATOM 1572 N N . ARG A 1 192 ? -12.828 15.906 11.75 1 97.38 192 ARG A N 1
ATOM 1573 C CA . ARG A 1 192 ? -12.711 17.359 11.812 1 97.38 192 ARG A CA 1
ATOM 1574 C C . ARG A 1 192 ? -14.086 18.031 11.734 1 97.38 192 ARG A C 1
ATOM 1576 O O . ARG A 1 192 ? -15.023 17.453 11.188 1 97.38 192 ARG A O 1
ATOM 1583 N N . HIS A 1 193 ? -14.125 19.281 12.203 1 97 193 HIS A N 1
ATOM 1584 C CA . HIS A 1 193 ? -15.352 20.078 12.203 1 97 193 HIS A CA 1
ATOM 1585 C C . HIS A 1 193 ? -15.25 21.25 11.227 1 97 193 HIS A C 1
ATOM 1587 O O . HIS A 1 193 ? -16.172 22.062 11.125 1 97 193 HIS A O 1
ATOM 1593 N N . THR A 1 194 ? -14.117 21.406 10.547 1 98.12 194 THR A N 1
ATOM 1594 C CA . THR A 1 194 ? -13.906 22.453 9.555 1 98.12 194 THR A CA 1
ATOM 1595 C C . THR A 1 194 ? -13.336 21.875 8.266 1 98.12 194 THR A C 1
ATOM 1597 O O . THR A 1 194 ? -12.859 20.734 8.25 1 98.12 194 THR A O 1
ATOM 1600 N N . ASP A 1 195 ? -13.523 22.641 7.238 1 97.81 195 ASP A N 1
ATOM 1601 C CA . ASP A 1 195 ? -13.07 22.188 5.926 1 97.81 195 ASP A CA 1
ATOM 1602 C C . ASP A 1 195 ? -12.555 23.359 5.094 1 97.81 195 ASP A C 1
ATOM 1604 O O . ASP A 1 195 ? -12.625 24.5 5.523 1 97.81 195 ASP A O 1
ATOM 1608 N N . ILE A 1 196 ? -11.852 23.016 4.047 1 98.19 196 ILE A N 1
ATOM 1609 C CA . ILE A 1 196 ? -11.445 23.984 3.025 1 98.19 196 ILE A CA 1
ATOM 1610 C C . ILE A 1 196 ? -12.195 23.688 1.724 1 98.19 196 ILE A C 1
ATOM 1612 O O . ILE A 1 196 ? -12.547 22.547 1.447 1 98.19 196 ILE A O 1
ATOM 1616 N N . LEU A 1 197 ? -12.352 24.672 0.943 1 97.69 197 LEU A N 1
ATOM 1617 C CA . LEU A 1 197 ? -13.078 24.516 -0.31 1 97.69 197 LEU A CA 1
ATOM 1618 C C . LEU A 1 197 ? -12.117 24.391 -1.487 1 97.69 197 LEU A C 1
ATOM 1620 O O . LEU A 1 197 ? -11.164 25.172 -1.595 1 97.69 197 LEU A O 1
ATOM 1624 N N . LYS A 1 198 ? -12.43 23.422 -2.34 1 97.38 198 LYS A N 1
ATOM 1625 C CA . LYS A 1 198 ? -11.57 23.234 -3.508 1 97.38 198 LYS A CA 1
ATOM 1626 C C . LYS A 1 198 ? -11.57 24.469 -4.398 1 97.38 198 LYS A C 1
ATOM 1628 O O . LYS A 1 198 ? -10.562 24.781 -5.023 1 97.38 198 LYS A O 1
ATOM 1633 N N . GLU A 1 199 ? -12.664 25.219 -4.461 1 97.56 199 GLU A N 1
ATOM 1634 C CA . GLU A 1 199 ? -12.773 26.438 -5.266 1 97.56 199 GLU A CA 1
ATOM 1635 C C . GLU A 1 199 ? -11.758 27.484 -4.828 1 97.56 199 GLU A C 1
ATOM 1637 O O . GLU A 1 199 ? -11.258 28.25 -5.652 1 97.56 199 GLU A O 1
ATOM 1642 N N . ASP A 1 200 ? -11.508 27.516 -3.576 1 98.19 200 ASP A N 1
ATOM 1643 C CA . ASP A 1 200 ? -10.531 28.469 -3.057 1 98.19 200 ASP A CA 1
ATOM 1644 C C . ASP A 1 200 ? -9.117 28.078 -3.467 1 98.19 200 ASP A C 1
ATOM 1646 O O . ASP A 1 200 ? -8.266 28.953 -3.68 1 98.19 200 ASP A O 1
ATOM 1650 N N . ILE A 1 201 ? -8.82 26.797 -3.561 1 98.06 201 ILE A N 1
ATOM 1651 C CA . ILE A 1 201 ? -7.5 26.312 -3.951 1 98.06 201 ILE A CA 1
ATOM 1652 C C . ILE A 1 201 ? -7.25 26.625 -5.426 1 98.06 201 ILE A C 1
ATOM 1654 O O . ILE A 1 201 ? -6.152 27.047 -5.797 1 98.06 201 ILE A O 1
ATOM 1658 N N . TYR A 1 202 ? -8.289 26.5 -6.238 1 96.94 202 TYR A N 1
ATOM 1659 C CA . TYR A 1 202 ? -8.164 26.703 -7.676 1 96.94 202 TYR A CA 1
ATOM 1660 C C . TYR A 1 202 ? -7.812 28.156 -7.984 1 96.94 202 TYR A C 1
ATOM 1662 O O . TYR A 1 202 ? -7.242 28.453 -9.031 1 96.94 202 TYR A O 1
ATOM 1670 N N . LYS A 1 203 ? -8.078 29.016 -7.051 1 97.06 203 LYS A N 1
ATOM 1671 C CA . LYS A 1 203 ? -7.824 30.438 -7.254 1 97.06 203 LYS A CA 1
ATOM 1672 C C . LYS A 1 203 ? -6.355 30.781 -7.016 1 97.06 203 LYS A C 1
ATOM 1674 O O . LYS A 1 203 ? -5.895 31.859 -7.379 1 97.06 203 LYS A O 1
ATOM 1679 N N . VAL A 1 204 ? -5.617 29.891 -6.473 1 97.38 204 VAL A N 1
ATOM 1680 C CA . VAL A 1 204 ? -4.234 30.172 -6.105 1 97.38 204 VAL A CA 1
ATOM 1681 C C . VAL A 1 204 ? -3.293 29.484 -7.094 1 97.38 204 VAL A C 1
ATOM 1683 O O . VAL A 1 204 ? -3.143 28.266 -7.074 1 97.38 204 VAL A O 1
ATOM 1686 N N . PRO A 1 205 ? -2.6 30.297 -7.871 1 95.25 205 PRO A N 1
ATOM 1687 C CA . PRO A 1 205 ? -1.636 29.688 -8.797 1 95.25 205 PRO A CA 1
ATOM 1688 C C . PRO A 1 205 ? -0.524 28.938 -8.07 1 95.25 205 PRO A C 1
ATOM 1690 O O . PRO A 1 205 ? -0.014 29.406 -7.051 1 95.25 205 PRO A O 1
ATOM 1693 N N . GLY A 1 206 ? -0.264 27.734 -8.523 1 94.31 206 GLY A N 1
ATOM 1694 C CA . GLY A 1 206 ? 0.829 26.953 -7.965 1 94.31 206 GLY A CA 1
ATOM 1695 C C . GLY A 1 206 ? 0.377 25.969 -6.906 1 94.31 206 GLY A C 1
ATOM 1696 O O . GLY A 1 206 ? 1.142 25.094 -6.504 1 94.31 206 GLY A O 1
ATOM 1697 N N . LEU A 1 207 ? -0.75 26.234 -6.395 1 97.12 207 LEU A N 1
ATOM 1698 C CA . LEU A 1 207 ? -1.34 25.25 -5.48 1 97.12 207 LEU A CA 1
ATOM 1699 C C . LEU A 1 207 ? -2.137 24.203 -6.246 1 97.12 207 LEU A C 1
ATOM 1701 O O . LEU A 1 207 ? -3.039 24.547 -7.016 1 97.12 207 LEU A O 1
ATOM 1705 N N . THR A 1 208 ? -1.799 22.891 -6.043 1 97.62 208 THR A N 1
ATOM 1706 C CA . THR A 1 208 ? -2.389 21.812 -6.832 1 97.62 208 THR A CA 1
ATOM 1707 C C . THR A 1 208 ? -3.049 20.781 -5.926 1 97.62 208 THR A C 1
ATOM 1709 O O . THR A 1 208 ? -2.461 20.359 -4.926 1 97.62 208 THR A O 1
ATOM 1712 N N . ILE A 1 209 ? -4.281 20.438 -6.281 1 98.31 209 ILE A N 1
ATOM 1713 C CA . ILE A 1 209 ? -4.949 19.344 -5.578 1 98.31 209 ILE A CA 1
ATOM 1714 C C . ILE A 1 209 ? -4.52 18 -6.168 1 98.31 209 ILE A C 1
ATOM 1716 O O . ILE A 1 209 ? -4.703 17.766 -7.363 1 98.31 209 ILE A O 1
ATOM 1720 N N . LEU A 1 210 ? -3.986 17.141 -5.344 1 98.31 210 LEU A N 1
ATOM 1721 C CA . LEU A 1 210 ? -3.486 15.844 -5.797 1 98.31 210 LEU A CA 1
ATOM 1722 C C . LEU A 1 210 ? -4.531 14.758 -5.582 1 98.31 210 LEU A C 1
ATOM 1724 O O . LEU A 1 210 ? -4.531 13.742 -6.289 1 98.31 210 LEU A O 1
ATOM 1728 N N . SER A 1 211 ? -5.359 14.922 -4.586 1 98.56 211 SER A N 1
ATOM 1729 C CA . SER A 1 211 ? -6.371 13.93 -4.234 1 98.56 211 SER A CA 1
ATOM 1730 C C . SER A 1 211 ? -7.57 14.578 -3.557 1 98.56 211 SER A C 1
ATOM 1732 O O . SER A 1 211 ? -7.422 15.555 -2.816 1 98.56 211 SER A O 1
ATOM 1734 N N . GLU A 1 212 ? -8.703 13.977 -3.799 1 98.56 212 GLU A N 1
ATOM 1735 C CA . GLU A 1 212 ? -9.938 14.492 -3.217 1 98.56 212 GLU A CA 1
ATOM 1736 C C . GLU A 1 212 ? -11 13.406 -3.105 1 98.56 212 GLU A C 1
ATOM 1738 O O . GLU A 1 212 ? -10.82 12.297 -3.629 1 98.56 212 GLU A O 1
ATOM 1743 N N . SER A 1 213 ? -12 13.711 -2.393 1 98.25 213 SER A N 1
ATOM 1744 C CA . SER A 1 213 ? -13.141 12.836 -2.131 1 98.25 213 SER A CA 1
ATOM 1745 C C . SER A 1 213 ? -14.461 13.547 -2.434 1 98.25 213 SER A C 1
ATOM 1747 O O . SER A 1 213 ? -14.586 14.758 -2.207 1 98.25 213 SER A O 1
ATOM 1749 N N . GLU A 1 214 ? -15.422 12.766 -2.92 1 96.62 214 GLU A N 1
ATOM 1750 C CA . GLU A 1 214 ? -16.75 13.336 -3.121 1 96.62 214 GLU A CA 1
ATOM 1751 C C . GLU A 1 214 ? -17.391 13.727 -1.792 1 96.62 214 GLU A C 1
ATOM 1753 O O . GLU A 1 214 ? -18.047 14.758 -1.699 1 96.62 214 GLU A O 1
ATOM 1758 N N . GLU A 1 215 ? -17.141 12.953 -0.817 1 97.38 215 GLU A N 1
ATOM 1759 C CA . GLU A 1 215 ? -17.781 13.172 0.475 1 97.38 215 GLU A CA 1
ATOM 1760 C C . GLU A 1 215 ? -16.906 14.031 1.39 1 97.38 215 GLU A C 1
ATOM 1762 O O . GLU A 1 215 ? -17.422 14.875 2.123 1 97.38 215 GLU A O 1
ATOM 1767 N N . ALA A 1 216 ? -15.531 13.852 1.332 1 98.25 216 ALA A N 1
ATOM 1768 C CA . ALA A 1 216 ? -14.656 14.461 2.334 1 98.25 216 ALA A CA 1
ATOM 1769 C C . ALA A 1 216 ? -13.938 15.68 1.771 1 98.25 216 ALA A C 1
ATOM 1771 O O . ALA A 1 216 ? -13.211 16.375 2.492 1 98.25 216 ALA A O 1
ATOM 1772 N N . GLY A 1 217 ? -14.125 15.984 0.49 1 98.12 217 GLY A N 1
ATOM 1773 C CA . GLY A 1 217 ? -13.484 17.156 -0.093 1 98.12 217 GLY A CA 1
ATOM 1774 C C . GLY A 1 217 ? -12.008 16.953 -0.361 1 98.12 217 GLY A C 1
ATOM 1775 O O . GLY A 1 217 ? -11.57 15.852 -0.686 1 98.12 217 GLY A O 1
ATOM 1776 N N . VAL A 1 218 ? -11.234 18.016 -0.27 1 98.62 218 VAL A N 1
ATOM 1777 C CA . VAL A 1 218 ? -9.805 18 -0.575 1 98.62 218 VAL A CA 1
ATOM 1778 C C . VAL A 1 218 ? -9.07 17.172 0.478 1 98.62 218 VAL A C 1
ATOM 1780 O O . VAL A 1 218 ? -9.281 17.359 1.679 1 98.62 218 VAL A O 1
ATOM 1783 N N . TYR A 1 219 ? -8.258 16.328 0.013 1 98.62 219 TYR A N 1
ATOM 1784 C CA . TYR A 1 219 ? -7.43 15.547 0.929 1 98.62 219 TYR A CA 1
ATOM 1785 C C . TYR A 1 219 ? -5.977 16 0.874 1 98.62 219 TYR A C 1
ATOM 1787 O O . TYR A 1 219 ? -5.367 16.281 1.908 1 98.62 219 TYR A O 1
ATOM 1795 N N . LEU A 1 220 ? -5.438 16.047 -0.323 1 98.69 220 LEU A N 1
ATOM 1796 C CA . LEU A 1 220 ? -4.012 16.297 -0.48 1 98.69 220 LEU A CA 1
ATOM 1797 C C . LEU A 1 220 ? -3.764 17.391 -1.519 1 98.69 220 LEU A C 1
ATOM 1799 O O . LEU A 1 220 ? -4.246 17.297 -2.648 1 98.69 220 LEU A O 1
ATOM 1803 N N . ALA A 1 221 ? -3.076 18.406 -1.095 1 98.5 221 ALA A N 1
ATOM 1804 C CA . ALA A 1 221 ? -2.625 19.484 -1.981 1 98.5 221 ALA A CA 1
ATOM 1805 C C . ALA A 1 221 ? -1.148 19.797 -1.756 1 98.5 221 ALA A C 1
ATOM 1807 O O . ALA A 1 221 ? -0.588 19.453 -0.71 1 98.5 221 ALA A O 1
ATOM 1808 N N . TYR A 1 222 ? -0.516 20.297 -2.732 1 97.81 222 TYR A N 1
ATOM 1809 C CA . TYR A 1 222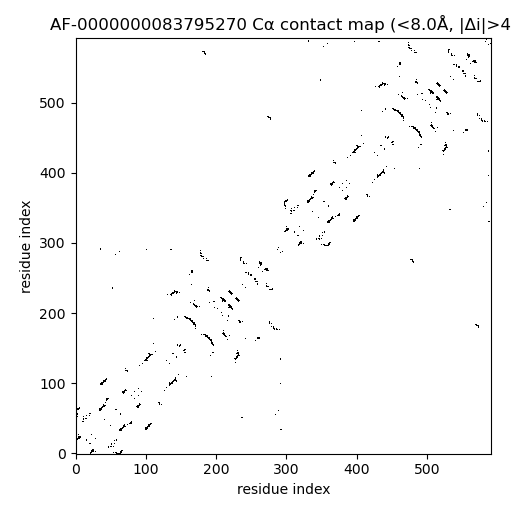 ? 0.869 20.688 -2.516 1 97.81 222 TYR A CA 1
ATOM 1810 C C . TYR A 1 222 ? 1.21 21.938 -3.336 1 97.81 222 TYR A C 1
ATOM 1812 O O . TYR A 1 222 ? 0.458 22.312 -4.238 1 97.81 222 TYR A O 1
ATOM 1820 N N . ALA A 1 223 ? 2.188 22.672 -2.939 1 97.75 223 ALA A N 1
ATOM 1821 C CA . ALA A 1 223 ? 2.693 23.891 -3.58 1 97.75 223 ALA A CA 1
ATOM 1822 C C . ALA A 1 223 ? 4.215 23.859 -3.676 1 97.75 223 ALA A C 1
ATOM 1824 O O . ALA A 1 223 ? 4.875 23.078 -2.994 1 97.75 223 ALA A O 1
ATOM 1825 N N . ASN A 1 224 ? 4.738 24.625 -4.664 1 96.38 224 ASN A N 1
ATOM 1826 C CA . ASN A 1 224 ? 6.172 24.828 -4.82 1 96.38 224 ASN A CA 1
ATOM 1827 C C . ASN A 1 224 ? 6.902 23.5 -5.031 1 96.38 224 ASN A C 1
ATOM 1829 O O . ASN A 1 224 ? 7.863 23.203 -4.32 1 96.38 224 ASN A O 1
ATOM 1833 N N . ASN A 1 225 ? 6.305 22.703 -5.859 1 93.25 225 ASN A N 1
ATOM 1834 C CA . ASN A 1 225 ? 6.879 21.438 -6.293 1 93.25 225 ASN A CA 1
ATOM 1835 C C . ASN A 1 225 ? 7.137 20.5 -5.109 1 93.25 225 ASN A C 1
ATOM 1837 O O . ASN A 1 225 ? 8.188 19.875 -5.035 1 93.25 225 ASN A O 1
ATOM 1841 N N . GLY A 1 226 ? 6.246 20.594 -4.074 1 96.19 226 GLY A N 1
ATOM 1842 C CA . GLY A 1 226 ? 6.305 19.641 -2.975 1 96.19 226 GLY A CA 1
ATOM 1843 C C . GLY A 1 226 ? 7.051 20.172 -1.766 1 96.19 226 GLY A C 1
ATOM 1844 O O . GLY A 1 226 ? 7.191 19.469 -0.758 1 96.19 226 GLY A O 1
ATOM 1845 N N . LYS A 1 227 ? 7.504 21.391 -1.84 1 97.5 227 LYS A N 1
ATOM 1846 C CA . LYS A 1 227 ? 8.094 22.016 -0.657 1 97.5 227 LYS A CA 1
ATOM 1847 C C . LYS A 1 227 ? 7.074 22.109 0.477 1 97.5 227 LYS A C 1
ATOM 1849 O O . LYS A 1 227 ? 7.438 22.031 1.652 1 97.5 227 LYS A O 1
ATOM 1854 N N . GLN A 1 228 ? 5.879 22.328 0.046 1 98.69 228 GLN A N 1
ATOM 1855 C CA . GLN A 1 228 ? 4.777 22.391 1.004 1 98.69 228 GLN A CA 1
ATOM 1856 C C . GLN A 1 228 ? 3.676 21.391 0.64 1 98.69 228 GLN A C 1
ATOM 1858 O O . GLN A 1 228 ? 3.131 21.438 -0.465 1 98.69 228 GLN A O 1
ATOM 1863 N N . ILE A 1 229 ? 3.389 20.531 1.568 1 98.75 229 ILE A N 1
ATOM 1864 C CA . ILE A 1 229 ? 2.344 19.531 1.393 1 98.75 229 ILE A CA 1
ATOM 1865 C C . ILE A 1 229 ? 1.264 19.703 2.457 1 98.75 229 ILE A C 1
ATOM 1867 O O . ILE A 1 229 ? 1.572 19.953 3.627 1 98.75 229 ILE A O 1
ATOM 1871 N N . PHE A 1 230 ? -0.01 19.625 2.061 1 98.88 230 PHE A N 1
ATOM 1872 C CA . PHE A 1 230 ? -1.146 19.844 2.947 1 98.88 230 PHE A CA 1
ATOM 1873 C C . PHE A 1 230 ? -2.109 18.656 2.891 1 98.88 230 PHE A C 1
ATOM 1875 O O . PHE A 1 230 ? -2.752 18.422 1.865 1 98.88 230 PHE A O 1
ATOM 1882 N N . ALA A 1 231 ? -2.199 17.938 3.982 1 98.88 231 ALA A N 1
ATOM 1883 C CA . ALA A 1 231 ? -3.133 16.812 4.098 1 98.88 231 ALA A CA 1
ATOM 1884 C C . ALA A 1 231 ? -4.242 17.125 5.094 1 98.88 231 ALA A C 1
ATOM 1886 O O . ALA A 1 231 ? -3.973 17.406 6.266 1 98.88 231 ALA A O 1
ATOM 1887 N N . THR A 1 232 ? -5.488 16.984 4.652 1 98.69 232 THR A N 1
ATOM 1888 C CA . THR A 1 232 ? -6.594 17.344 5.535 1 98.69 232 THR A CA 1
ATOM 1889 C C . THR A 1 232 ? -7.051 16.141 6.348 1 98.69 232 THR A C 1
ATOM 1891 O O . THR A 1 232 ? -7.801 16.281 7.316 1 98.69 232 THR A O 1
ATOM 1894 N N . GLY A 1 233 ? -6.633 14.992 5.941 1 98.5 233 GLY A N 1
ATOM 1895 C CA . GLY A 1 233 ? -6.98 13.766 6.648 1 98.5 233 GLY A CA 1
ATOM 1896 C C . GLY A 1 233 ? -5.855 13.242 7.516 1 98.5 233 GLY A C 1
ATOM 1897 O O . GLY A 1 233 ? -4.801 13.867 7.629 1 98.5 233 GLY A O 1
ATOM 1898 N N . HIS A 1 234 ? -6.152 12.102 8.109 1 98.5 234 HIS A N 1
ATOM 1899 C CA . HIS A 1 234 ? -5.25 11.547 9.109 1 98.5 234 HIS A CA 1
ATOM 1900 C C . HIS A 1 234 ? -4.766 10.156 8.703 1 98.5 234 HIS A C 1
ATOM 1902 O O . HIS A 1 234 ? -5.035 9.172 9.391 1 98.5 234 HIS A O 1
ATOM 1908 N N . SER A 1 235 ? -3.912 10.141 7.742 1 98.06 235 SER A N 1
ATOM 1909 C CA . SER A 1 235 ? -3.352 8.867 7.297 1 98.06 235 SER A CA 1
ATOM 1910 C C . SER A 1 235 ? -2.537 8.211 8.398 1 98.06 235 SER A C 1
ATOM 1912 O O . SER A 1 235 ? -2.332 6.992 8.383 1 98.06 235 SER A O 1
ATOM 1914 N N . GLU A 1 236 ? -2.148 8.961 9.422 1 97.94 236 GLU A N 1
ATOM 1915 C CA . GLU A 1 236 ? -1.27 8.445 10.469 1 97.94 236 GLU A CA 1
ATOM 1916 C C . GLU A 1 236 ? -2.064 7.727 11.555 1 97.94 236 GLU A C 1
ATOM 1918 O O . GLU A 1 236 ? -1.486 7.074 12.422 1 97.94 236 GLU A O 1
ATOM 1923 N N . TYR A 1 237 ? -3.387 7.746 11.539 1 97.94 237 TYR A N 1
ATOM 1924 C CA . TYR A 1 237 ? -4.207 7.227 12.625 1 97.94 237 TYR A CA 1
ATOM 1925 C C . TYR A 1 237 ? -4.004 5.727 12.797 1 97.94 237 TYR A C 1
ATOM 1927 O O . TYR A 1 237 ? -3.908 4.992 11.812 1 97.94 237 TYR A O 1
ATOM 1935 N N . ASP A 1 238 ? -4.016 5.367 14.078 1 96.06 238 ASP A N 1
ATOM 1936 C CA . ASP A 1 238 ? -4.086 3.947 14.406 1 96.06 238 ASP A CA 1
ATOM 1937 C C . ASP A 1 238 ? -5.496 3.402 14.195 1 96.06 238 ASP A C 1
ATOM 1939 O O . ASP A 1 238 ? -6.449 4.172 14.055 1 96.06 238 ASP A O 1
ATOM 1943 N N . SER A 1 239 ? -5.531 2.086 14.289 1 95.94 239 SER A N 1
ATOM 1944 C CA . SER A 1 239 ? -6.797 1.392 14.07 1 95.94 239 SER A CA 1
ATOM 1945 C C . SER A 1 239 ? -7.859 1.851 15.062 1 95.94 239 SER A C 1
ATOM 1947 O O . SER A 1 239 ? -9.031 1.967 14.719 1 95.94 239 SER A O 1
ATOM 1949 N N . ASN A 1 240 ? -7.422 2.197 16.297 1 96.31 240 ASN A N 1
ATOM 1950 C CA . ASN A 1 240 ? -8.414 2.434 17.328 1 96.31 240 ASN A CA 1
ATOM 1951 C C . ASN A 1 240 ? -8.609 3.926 17.594 1 96.31 240 ASN A C 1
ATOM 1953 O O . ASN A 1 240 ? -9.422 4.312 18.438 1 96.31 240 ASN A O 1
ATOM 1957 N N . THR A 1 241 ? -7.941 4.758 16.875 1 97 241 THR A N 1
ATOM 1958 C CA . THR A 1 241 ? -7.98 6.188 17.156 1 97 241 THR A CA 1
ATOM 1959 C C . THR A 1 241 ? -9.406 6.723 17.031 1 97 241 THR A C 1
ATOM 1961 O O . THR A 1 241 ? -9.914 7.367 17.953 1 97 241 THR A O 1
ATOM 1964 N N . LEU A 1 242 ? -10.094 6.457 15.969 1 98.06 242 LEU A N 1
ATOM 1965 C CA . LEU A 1 242 ? -11.461 6.945 15.781 1 98.06 242 LEU A CA 1
ATOM 1966 C C . LEU A 1 242 ? -12.406 6.328 16.812 1 98.06 242 LEU A C 1
ATOM 1968 O O . LEU A 1 242 ? -13.352 6.977 17.25 1 98.06 242 LEU A O 1
ATOM 1972 N N . LYS A 1 243 ? -12.164 5.094 17.141 1 97.44 243 LYS A N 1
ATOM 1973 C CA . LYS A 1 243 ? -12.961 4.449 18.172 1 97.44 243 LYS A CA 1
ATOM 1974 C C . LYS A 1 243 ? -12.828 5.184 19.516 1 97.44 243 LYS A C 1
ATOM 1976 O O . LYS A 1 243 ? -13.828 5.457 20.172 1 97.44 243 LYS A O 1
ATOM 1981 N N . GLN A 1 244 ? -11.648 5.477 19.844 1 96 244 GLN A N 1
ATOM 1982 C CA . GLN A 1 244 ? -11.383 6.184 21.094 1 96 244 GLN A CA 1
ATOM 1983 C C . GLN A 1 244 ? -12.047 7.559 21.109 1 96 244 GLN A C 1
ATOM 1985 O O . GLN A 1 244 ? -12.602 7.984 22.125 1 96 244 GLN A O 1
ATOM 1990 N N . GLU A 1 245 ? -11.945 8.234 19.984 1 95.75 245 GLU A N 1
ATOM 1991 C CA . GLU A 1 245 ? -12.602 9.539 19.875 1 95.75 245 GLU A CA 1
ATOM 1992 C C . GLU A 1 245 ? -14.117 9.406 20.031 1 95.75 245 GLU A C 1
ATOM 1994 O O . GLU A 1 245 ? -14.742 10.219 20.703 1 95.75 245 GLU A O 1
ATOM 1999 N N . TYR A 1 246 ? -14.664 8.414 19.422 1 97.19 246 TYR A N 1
ATOM 2000 C CA . TYR A 1 246 ? -16.094 8.172 19.5 1 97.19 246 TYR A CA 1
ATOM 2001 C C . TYR A 1 246 ? -16.531 7.91 20.922 1 97.19 246 TYR A C 1
ATOM 2003 O O . TYR A 1 246 ? -17.484 8.523 21.422 1 97.19 246 TYR A O 1
ATOM 2011 N N . GLU A 1 247 ? -15.844 7.031 21.578 1 96.19 247 GLU A N 1
ATOM 2012 C CA . GLU A 1 247 ? -16.172 6.66 22.953 1 96.19 247 GLU A CA 1
ATOM 2013 C C . GLU A 1 247 ? -15.992 7.844 23.891 1 96.19 247 GLU A C 1
ATOM 2015 O O . GLU A 1 247 ? -16.797 8.039 24.812 1 96.19 247 GLU A O 1
ATOM 2020 N N . ARG A 1 248 ? -14.914 8.57 23.688 1 93.5 248 ARG A N 1
ATOM 2021 C CA . ARG A 1 248 ? -14.664 9.758 24.5 1 93.5 248 ARG A CA 1
ATOM 2022 C C . ARG A 1 248 ? -15.812 10.758 24.375 1 93.5 248 ARG A C 1
ATOM 2024 O O . ARG A 1 248 ? -16.328 11.242 25.391 1 93.5 248 ARG A O 1
ATOM 2031 N N . ASP A 1 249 ? -16.219 11.078 23.203 1 93.44 249 ASP A N 1
ATOM 2032 C CA . ASP A 1 249 ? -17.266 12.062 22.969 1 93.44 249 ASP A CA 1
ATOM 2033 C C . ASP A 1 249 ? -18.625 11.562 23.469 1 93.44 249 ASP A C 1
ATOM 2035 O O . ASP A 1 249 ? -19.406 12.32 24.031 1 93.44 249 ASP A O 1
ATOM 2039 N N . LYS A 1 250 ? -18.859 10.328 23.266 1 94.19 250 LYS A N 1
ATOM 2040 C CA . LYS A 1 250 ? -20.078 9.719 23.781 1 94.19 250 LYS A CA 1
ATOM 2041 C C . LYS A 1 250 ? -20.141 9.805 25.297 1 94.19 250 LYS A C 1
ATOM 2043 O O . LYS A 1 250 ? -21.188 10.125 25.859 1 94.19 250 LYS A O 1
ATOM 2048 N N . SER A 1 251 ? -19.094 9.484 25.875 1 95.31 251 SER A N 1
ATOM 2049 C CA . SER A 1 251 ? -19.031 9.5 27.328 1 95.31 251 SER A CA 1
ATOM 2050 C C . SER A 1 251 ? -19.234 10.906 27.875 1 95.31 251 SER A C 1
ATOM 2052 O O . SER A 1 251 ? -19.734 11.078 29 1 95.31 251 SER A O 1
ATOM 2054 N N . LYS A 1 252 ? -18.891 11.938 27.141 1 93.75 252 LYS A N 1
ATOM 2055 C CA . LYS A 1 252 ? -19.047 13.336 27.531 1 93.75 252 LYS A CA 1
ATOM 2056 C C . LYS A 1 252 ? -20.453 13.836 27.203 1 93.75 252 LYS A C 1
ATOM 2058 O O . LYS A 1 252 ? -20.766 15 27.453 1 93.75 252 LYS A O 1
ATOM 2063 N N . GLY A 1 253 ? -21.234 13.047 26.594 1 92.69 253 GLY A N 1
ATOM 2064 C CA . GLY A 1 253 ? -22.594 13.422 26.266 1 92.69 253 GLY A CA 1
ATOM 2065 C C . GLY A 1 253 ? -22.703 14.227 24.984 1 92.69 253 GLY A C 1
ATOM 2066 O O . GLY A 1 253 ? -23.75 14.844 24.734 1 92.69 253 GLY A O 1
ATOM 2067 N N . ILE A 1 254 ? -21.641 14.281 24.281 1 90.56 254 ILE A N 1
ATOM 2068 C CA . ILE A 1 254 ? -21.641 14.977 23 1 90.56 254 ILE A CA 1
ATOM 2069 C C . ILE A 1 254 ? -22.375 14.125 21.969 1 90.56 254 ILE A C 1
ATOM 2071 O O . ILE A 1 254 ? -22.203 12.906 21.906 1 90.56 254 ILE A O 1
ATOM 2075 N N . ASN A 1 255 ? -23.312 14.789 21.25 1 90.88 255 ASN A N 1
ATOM 2076 C CA . ASN A 1 255 ? -23.953 14.094 20.141 1 90.88 255 ASN A CA 1
ATOM 2077 C C . ASN A 1 255 ? -22.969 13.805 19.016 1 90.88 255 ASN A C 1
ATOM 2079 O O . ASN A 1 255 ? -22.484 14.727 18.359 1 90.88 255 ASN A O 1
ATOM 2083 N N . ILE A 1 256 ? -22.703 12.547 18.797 1 93.31 256 ILE A N 1
ATOM 2084 C CA . ILE A 1 256 ? -21.703 12.164 17.797 1 93.31 256 ILE A CA 1
ATOM 2085 C C . ILE A 1 256 ? -22.203 10.953 17.016 1 93.31 256 ILE A C 1
ATOM 2087 O O . ILE A 1 256 ? -22.766 10.016 17.594 1 93.31 256 ILE A O 1
ATOM 2091 N N . ASP A 1 257 ? -22.062 11 15.711 1 94.81 257 ASP A N 1
ATOM 2092 C CA . ASP A 1 257 ? -22.375 9.859 14.859 1 94.81 257 ASP A CA 1
ATOM 2093 C C . ASP A 1 257 ? -21.266 8.812 14.891 1 94.81 257 ASP A C 1
ATOM 2095 O O . ASP A 1 257 ? -20.109 9.141 15.18 1 94.81 257 ASP A O 1
ATOM 2099 N N . ILE A 1 258 ? -21.656 7.598 14.609 1 96.38 258 ILE A N 1
ATOM 2100 C CA . ILE A 1 258 ? -20.656 6.555 14.43 1 96.38 258 ILE A CA 1
ATOM 2101 C C . ILE A 1 258 ? -19.75 6.906 13.25 1 96.38 258 ILE A C 1
ATOM 2103 O O . ILE A 1 258 ? -20.219 7.387 12.219 1 96.38 258 ILE A O 1
ATOM 2107 N N . PRO A 1 259 ? -18.438 6.73 13.469 1 97.88 259 PRO A N 1
ATOM 2108 C CA . PRO A 1 259 ? -17.562 7 12.32 1 97.88 259 PRO A CA 1
ATOM 2109 C C . PRO A 1 259 ? -17.953 6.195 11.086 1 97.88 259 PRO A C 1
ATOM 2111 O O . PRO A 1 259 ? -18.094 4.973 11.156 1 97.88 259 PRO A O 1
ATOM 2114 N N . LYS A 1 260 ? -18.031 6.875 9.969 1 97.56 260 LYS A N 1
ATOM 2115 C CA . LYS A 1 260 ? -18.484 6.25 8.727 1 97.56 260 LYS A CA 1
ATOM 2116 C C . LYS A 1 260 ? -17.453 5.234 8.219 1 97.56 260 LYS A C 1
ATOM 2118 O O . LYS A 1 260 ? -16.25 5.48 8.281 1 97.56 260 LYS A O 1
ATOM 2123 N N . ASN A 1 261 ? -17.922 4.055 7.738 1 96.62 261 ASN A N 1
ATOM 2124 C CA . ASN A 1 261 ? -17.141 3.039 7.043 1 96.62 261 ASN A CA 1
ATOM 2125 C C . ASN A 1 261 ? -15.984 2.529 7.91 1 96.62 261 ASN A C 1
ATOM 2127 O O . ASN A 1 261 ? -14.906 2.225 7.402 1 96.62 261 ASN A O 1
ATOM 2131 N N . TYR A 1 262 ? -16.141 2.473 9.188 1 97.75 262 TYR A N 1
ATOM 2132 C CA . TYR A 1 262 ? -15.039 2.203 10.102 1 97.75 262 TYR A CA 1
ATOM 2133 C C . TYR A 1 262 ? -15.266 0.893 10.852 1 97.75 262 TYR A C 1
ATOM 2135 O O . TYR A 1 262 ? -14.391 0.017 10.852 1 97.75 262 TYR A O 1
ATOM 2143 N N . PHE A 1 263 ? -16.438 0.749 11.414 1 96.12 263 PHE A N 1
ATOM 2144 C CA . PHE A 1 263 ? -16.766 -0.458 12.164 1 96.12 263 PHE A CA 1
ATOM 2145 C C . PHE A 1 263 ? -17.406 -1.502 11.258 1 96.12 263 PHE A C 1
ATOM 2147 O O . PHE A 1 263 ? -18.188 -1.163 10.359 1 96.12 263 PHE A O 1
ATOM 2154 N N . SER A 1 264 ? -17.047 -2.738 11.555 1 91.12 264 SER A N 1
ATOM 2155 C CA . SER A 1 264 ? -17.734 -3.812 10.844 1 91.12 264 SER A CA 1
ATOM 2156 C C . SER A 1 264 ? -19.25 -3.703 11 1 91.12 264 SER A C 1
ATOM 2158 O O . SER A 1 264 ? -19.75 -3.555 12.117 1 91.12 264 SER A O 1
ATOM 2160 N N . LYS A 1 265 ? -19.984 -3.641 9.93 1 89 265 LYS A N 1
ATOM 2161 C CA . LYS A 1 265 ? -21.438 -3.564 9.898 1 89 265 LYS A CA 1
ATOM 2162 C C . LYS A 1 265 ? -21.938 -2.355 10.68 1 89 265 LYS A C 1
ATOM 2164 O O . LYS A 1 265 ? -23.016 -2.408 11.289 1 89 265 LYS A O 1
ATOM 2169 N N . ASN A 1 266 ? -21.125 -1.379 10.898 1 92 266 ASN A N 1
ATOM 2170 C CA . ASN A 1 266 ? -21.438 -0.131 11.578 1 92 266 ASN A CA 1
ATOM 2171 C C . ASN A 1 266 ? -21.828 -0.374 13.039 1 92 266 ASN A C 1
ATOM 2173 O O . ASN A 1 266 ? -22.688 0.33 13.578 1 92 266 ASN A O 1
ATOM 2177 N N . ASP A 1 267 ? -21.297 -1.423 13.586 1 94.19 267 ASP A N 1
ATOM 2178 C CA . ASP A 1 267 ? -21.484 -1.748 15 1 94.19 267 ASP A CA 1
ATOM 2179 C C . ASP A 1 267 ? -20.297 -1.28 15.836 1 94.19 267 ASP A C 1
ATOM 2181 O O . ASP A 1 267 ? -19.219 -1.853 15.75 1 94.19 267 ASP A O 1
ATOM 2185 N N . PRO A 1 268 ? -20.5 -0.3 16.641 1 93.44 268 PRO A N 1
ATOM 2186 C CA . PRO A 1 268 ? -19.391 0.261 17.422 1 93.44 268 PRO A CA 1
ATOM 2187 C C . PRO A 1 268 ? -18.781 -0.742 18.391 1 93.44 268 PRO A C 1
ATOM 2189 O O . PRO A 1 268 ? -17.734 -0.485 18.969 1 93.44 268 PRO A O 1
ATOM 2192 N N . ASN A 1 269 ? -19.438 -1.885 18.547 1 92.38 269 ASN A N 1
ATOM 2193 C CA . ASN A 1 269 ? -18.906 -2.924 19.438 1 92.38 269 ASN A CA 1
ATOM 2194 C C . ASN A 1 269 ? -18 -3.893 18.672 1 92.38 269 ASN A C 1
ATOM 2196 O O . ASN A 1 269 ? -17.375 -4.758 19.281 1 92.38 269 ASN A O 1
ATOM 2200 N N . SER A 1 270 ? -17.938 -3.699 17.453 1 92.94 270 SER A N 1
ATOM 2201 C CA . SER A 1 270 ? -17.078 -4.543 16.641 1 92.94 270 SER A CA 1
ATOM 2202 C C . SER A 1 270 ? -15.688 -3.914 16.484 1 92.94 270 SER A C 1
ATOM 2204 O O . SER A 1 270 ? -15.492 -2.742 16.812 1 92.94 270 SER A O 1
ATOM 2206 N N . GLU A 1 271 ? -14.75 -4.719 16.016 1 92.56 271 GLU A N 1
ATOM 2207 C CA . GLU A 1 271 ? -13.398 -4.227 15.766 1 92.56 271 GLU A CA 1
ATOM 2208 C C . GLU A 1 271 ? -13.352 -3.35 14.516 1 92.56 271 GLU A C 1
ATOM 2210 O O . GLU A 1 271 ? -14.023 -3.637 13.523 1 92.56 271 GLU A O 1
ATOM 2215 N N . PRO A 1 272 ? -12.633 -2.26 14.617 1 96.31 272 PRO A N 1
ATOM 2216 C CA . PRO A 1 272 ? -12.445 -1.442 13.414 1 96.31 272 PRO A CA 1
ATOM 2217 C C . PRO A 1 272 ? -11.805 -2.217 12.266 1 96.31 272 PRO A C 1
ATOM 2219 O O . PRO A 1 272 ? -11.016 -3.135 12.5 1 96.31 272 PRO A O 1
ATOM 2222 N N . ILE A 1 273 ? -12.18 -1.874 11.07 1 96.5 273 ILE A N 1
ATOM 2223 C CA . ILE A 1 273 ? -11.578 -2.443 9.867 1 96.5 273 ILE A CA 1
ATOM 2224 C C . ILE A 1 273 ? -10.625 -1.43 9.234 1 96.5 273 ILE A C 1
ATOM 2226 O O . ILE A 1 273 ? -11.062 -0.403 8.711 1 96.5 273 ILE A O 1
ATOM 2230 N N . VAL A 1 274 ? -9.328 -1.752 9.305 1 97.5 274 VAL A N 1
ATOM 2231 C CA . VAL A 1 274 ? -8.312 -0.835 8.781 1 97.5 274 VAL A CA 1
ATOM 2232 C C . VAL A 1 274 ? -8.203 -1 7.27 1 97.5 274 VAL A C 1
ATOM 2234 O O . VAL A 1 274 ? -7.895 -2.088 6.777 1 97.5 274 VAL A O 1
ATOM 2237 N N . ARG A 1 275 ? -8.406 0.087 6.531 1 98 275 ARG A N 1
ATOM 2238 C CA . ARG A 1 275 ? -8.344 0.049 5.074 1 98 275 ARG A CA 1
ATOM 2239 C C . ARG A 1 275 ? -7.422 1.136 4.535 1 98 275 ARG A C 1
ATOM 2241 O O . ARG A 1 275 ? -7.461 1.457 3.344 1 98 275 ARG A O 1
ATOM 2248 N N . TRP A 1 276 ? -6.574 1.764 5.43 1 98.44 276 TRP A N 1
ATOM 2249 C CA . TRP A 1 276 ? -5.832 2.941 4.992 1 98.44 276 TRP A CA 1
ATOM 2250 C C . TRP A 1 276 ? -4.34 2.766 5.242 1 98.44 276 TRP A C 1
ATOM 2252 O O . TRP A 1 276 ? -3.537 3.635 4.887 1 98.44 276 TRP A O 1
ATOM 2262 N N . ARG A 1 277 ? -3.947 1.704 5.797 1 97 277 ARG A N 1
ATOM 2263 C CA . ARG A 1 277 ? -2.574 1.511 6.246 1 97 277 ARG A CA 1
ATOM 2264 C C . ARG A 1 277 ? -1.607 1.481 5.066 1 97 277 ARG A C 1
ATOM 2266 O O . ARG A 1 277 ? -0.556 2.125 5.105 1 97 277 ARG A O 1
ATOM 2273 N N . ALA A 1 278 ? -1.962 0.704 4.098 1 97.25 278 ALA A N 1
ATOM 2274 C CA . ALA A 1 278 ? -1.071 0.546 2.951 1 97.25 278 ALA A CA 1
ATOM 2275 C C . ALA A 1 278 ? -0.781 1.893 2.293 1 97.25 278 ALA A C 1
ATOM 2277 O O . ALA A 1 278 ? 0.377 2.221 2.021 1 97.25 278 ALA A O 1
ATOM 2278 N N . HIS A 1 279 ? -1.761 2.658 2.084 1 98.19 279 HIS A N 1
ATOM 2279 C CA . HIS A 1 279 ? -1.59 3.939 1.404 1 98.19 279 HIS A CA 1
ATOM 2280 C C . HIS A 1 279 ? -0.938 4.965 2.322 1 98.19 279 HIS A C 1
ATOM 2282 O O . HIS A 1 279 ? -0.204 5.844 1.859 1 98.19 279 HIS A O 1
ATOM 2288 N N . ALA A 1 280 ? -1.199 4.844 3.615 1 98.19 280 ALA A N 1
ATOM 2289 C CA . ALA A 1 280 ? -0.498 5.699 4.57 1 98.19 280 ALA A CA 1
ATOM 2290 C C . ALA A 1 280 ? 1.011 5.48 4.492 1 98.19 280 ALA A C 1
ATOM 2292 O O . ALA A 1 280 ? 1.78 6.441 4.414 1 98.19 280 ALA A O 1
ATOM 2293 N N . ASN A 1 281 ? 1.361 4.23 4.488 1 96.12 281 ASN A N 1
ATOM 2294 C CA . ASN A 1 281 ? 2.781 3.904 4.391 1 96.12 281 ASN A CA 1
ATOM 2295 C C . ASN A 1 281 ? 3.385 4.406 3.084 1 96.12 281 ASN A C 1
ATOM 2297 O O . ASN A 1 281 ? 4.492 4.945 3.072 1 96.12 281 ASN A O 1
ATOM 2301 N N . LEU A 1 282 ? 2.689 4.25 2.037 1 95.81 282 LEU A N 1
ATOM 2302 C CA . LEU A 1 282 ? 3.164 4.715 0.739 1 95.81 282 LEU A CA 1
ATOM 2303 C C . LEU A 1 282 ? 3.34 6.23 0.736 1 95.81 282 LEU A C 1
ATOM 2305 O O . LEU A 1 282 ? 4.332 6.742 0.217 1 95.81 282 LEU A O 1
ATOM 2309 N N . LEU A 1 283 ? 2.389 6.914 1.324 1 97.81 283 LEU A N 1
ATOM 2310 C CA . LEU A 1 283 ? 2.41 8.375 1.336 1 97.81 283 LEU A CA 1
ATOM 2311 C C . LEU A 1 283 ? 3.682 8.891 1.999 1 97.81 283 LEU A C 1
ATOM 2313 O O . LEU A 1 283 ? 4.395 9.719 1.422 1 97.81 283 LEU A O 1
ATOM 2317 N N . PHE A 1 284 ? 3.975 8.383 3.105 1 97.38 284 PHE A N 1
ATOM 2318 C CA . PHE A 1 284 ? 5.121 8.883 3.854 1 97.38 284 PHE A CA 1
ATOM 2319 C C . PHE A 1 284 ? 6.426 8.398 3.236 1 97.38 284 PHE A C 1
ATOM 2321 O O . PHE A 1 284 ? 7.422 9.125 3.225 1 97.38 284 PHE A O 1
ATOM 2328 N N . SER A 1 285 ? 6.398 7.215 2.715 1 94.38 285 SER A N 1
ATOM 2329 C CA . SER A 1 285 ? 7.574 6.734 1.991 1 94.38 285 SER A CA 1
ATOM 2330 C C . SER A 1 285 ? 7.871 7.613 0.779 1 94.38 285 SER A C 1
ATOM 2332 O O . SER A 1 285 ? 9.023 8 0.554 1 94.38 285 SER A O 1
ATOM 2334 N N . ASN A 1 286 ? 6.863 7.879 0.043 1 94.94 286 ASN A N 1
ATOM 2335 C CA . ASN A 1 286 ? 7.027 8.734 -1.131 1 94.94 286 ASN A CA 1
ATOM 2336 C C . ASN A 1 286 ? 7.484 10.133 -0.746 1 94.94 286 ASN A C 1
ATOM 2338 O O . ASN A 1 286 ? 8.352 10.711 -1.408 1 94.94 286 ASN A O 1
ATOM 2342 N N . TRP A 1 287 ? 6.918 10.672 0.309 1 97.38 287 TRP A N 1
ATOM 2343 C CA . TRP A 1 287 ? 7.301 12.008 0.767 1 97.38 287 TRP A CA 1
ATOM 2344 C C . TRP A 1 287 ? 8.789 12.062 1.088 1 97.38 287 TRP A C 1
ATOM 2346 O O . TRP A 1 287 ? 9.508 12.945 0.612 1 97.38 287 TRP A O 1
ATOM 2356 N N . LEU A 1 288 ? 9.258 11.078 1.789 1 96.25 288 LEU A N 1
ATOM 2357 C CA . LEU A 1 288 ? 10.664 11.047 2.174 1 96.25 288 LEU A CA 1
ATOM 2358 C C . LEU A 1 288 ? 11.562 10.852 0.955 1 96.25 288 LEU A C 1
ATOM 2360 O O . LEU A 1 288 ? 12.547 11.57 0.779 1 96.25 288 LEU A O 1
ATOM 2364 N N . LYS A 1 289 ? 11.172 10.008 0.139 1 91.75 289 LYS A N 1
ATOM 2365 C CA . LYS A 1 289 ? 12.016 9.602 -0.985 1 91.75 289 LYS A CA 1
ATOM 2366 C C . LYS A 1 289 ? 12.094 10.703 -2.037 1 91.75 289 LYS A C 1
ATOM 2368 O O . LYS A 1 289 ? 13.18 11 -2.551 1 91.75 289 LYS A O 1
ATOM 2373 N N . TYR A 1 290 ? 11 11.367 -2.264 1 94.31 290 TYR A N 1
ATOM 2374 C CA . TYR A 1 290 ? 10.961 12.195 -3.467 1 94.31 290 TYR A CA 1
ATOM 2375 C C . TYR A 1 290 ? 10.992 13.672 -3.113 1 94.31 290 TYR A C 1
ATOM 2377 O O . TYR A 1 290 ? 11.289 14.516 -3.965 1 94.31 290 TYR A O 1
ATOM 2385 N N . TYR A 1 291 ? 10.695 13.977 -1.857 1 96.31 291 TYR A N 1
ATOM 2386 C CA . TYR A 1 291 ? 10.578 15.398 -1.555 1 96.31 291 TYR A CA 1
ATOM 2387 C C . TYR A 1 291 ? 11.508 15.797 -0.419 1 96.31 291 TYR A C 1
ATOM 2389 O O . TYR A 1 291 ? 11.828 16.969 -0.254 1 96.31 291 TYR A O 1
ATOM 2397 N N . VAL A 1 292 ? 11.906 14.812 0.298 1 96.31 292 VAL A N 1
ATOM 2398 C CA . VAL A 1 292 ? 12.797 15.117 1.413 1 96.31 292 VAL A CA 1
ATOM 2399 C C . VAL A 1 292 ? 14.234 14.797 1.028 1 96.31 292 VAL A C 1
ATOM 2401 O O . VAL A 1 292 ? 15.133 15.625 1.198 1 96.31 292 VAL A O 1
ATOM 2404 N N . CYS A 1 293 ? 14.492 13.438 0.546 1 88.12 293 CYS A N 1
ATOM 2405 C CA . CYS A 1 293 ? 15.836 13.008 0.18 1 88.12 293 CYS A CA 1
ATOM 2406 C C . CYS A 1 293 ? 16.297 13.672 -1.113 1 88.12 293 CYS A C 1
ATOM 2408 O O . CYS A 1 293 ? 17.281 13.25 -1.716 1 88.12 293 CYS A O 1
ATOM 2410 N N . LYS A 1 294 ? 15.609 14.617 -1.624 1 65.12 294 LYS A N 1
ATOM 2411 C CA . LYS A 1 294 ? 16 15.203 -2.902 1 65.12 294 LYS A CA 1
ATOM 2412 C C . LYS A 1 294 ? 17.5 15.461 -2.951 1 65.12 294 LYS A C 1
ATOM 2414 O O . LYS A 1 294 ? 18.109 15.859 -1.948 1 65.12 294 LYS A O 1
ATOM 2419 N N . ASP A 1 295 ? 18.375 14.438 -3.416 1 49.94 295 ASP A N 1
ATOM 2420 C CA . ASP A 1 295 ? 19.797 14.695 -3.67 1 49.94 295 ASP A CA 1
ATOM 2421 C C . ASP A 1 295 ? 20.047 16.188 -3.879 1 49.94 295 ASP A C 1
ATOM 2423 O O . ASP A 1 295 ? 19.422 16.812 -4.738 1 49.94 295 ASP A O 1
ATOM 2427 N N . SER A 1 296 ? 20.219 16.922 -2.961 1 34 296 SER A N 1
ATOM 2428 C CA . SER A 1 296 ? 20.969 18.172 -3.086 1 34 296 SER A CA 1
ATOM 2429 C C . SER A 1 296 ? 21.969 18.109 -4.238 1 34 296 SER A C 1
ATOM 2431 O O . SER A 1 296 ? 22.625 17.078 -4.445 1 34 296 SER A O 1
ATOM 2433 N N . MET B 1 1 ? 15.68 -0.873 -6.129 1 76.81 1 MET B N 1
ATOM 2434 C CA . MET B 1 1 ? 16.812 -1.503 -6.812 1 76.81 1 MET B CA 1
ATOM 2435 C C . MET B 1 1 ? 16.359 -2.133 -8.133 1 76.81 1 MET B C 1
ATOM 2437 O O . MET B 1 1 ? 15.188 -2.473 -8.297 1 76.81 1 MET B O 1
ATOM 2441 N N . PRO B 1 2 ? 17.359 -2.34 -9.023 1 82 2 PRO B N 1
ATOM 2442 C CA . PRO B 1 2 ? 16.953 -2.678 -10.391 1 82 2 PRO B CA 1
ATOM 2443 C C . PRO B 1 2 ? 16.625 -4.16 -10.555 1 82 2 PRO B C 1
ATOM 2445 O O . PRO B 1 2 ? 17.062 -4.988 -9.75 1 82 2 PRO B O 1
ATOM 2448 N N . VAL B 1 3 ? 15.836 -4.453 -11.547 1 89.25 3 VAL B N 1
ATOM 2449 C CA . VAL B 1 3 ? 15.703 -5.809 -12.07 1 89.25 3 VAL B CA 1
ATOM 2450 C C . VAL B 1 3 ? 16.734 -6.039 -13.18 1 89.25 3 VAL B C 1
ATOM 2452 O O . VAL B 1 3 ? 16.984 -5.152 -13.992 1 89.25 3 VAL B O 1
ATOM 2455 N N . ILE B 1 4 ? 17.359 -7.109 -13.156 1 89.88 4 ILE B N 1
ATOM 2456 C CA . ILE B 1 4 ? 18.359 -7.488 -14.148 1 89.88 4 ILE B CA 1
ATOM 2457 C C . ILE B 1 4 ? 17.75 -8.453 -15.156 1 89.88 4 ILE B C 1
ATOM 2459 O O . ILE B 1 4 ? 17.391 -9.586 -14.805 1 89.88 4 ILE B O 1
ATOM 2463 N N . ILE B 1 5 ? 17.656 -8.016 -16.406 1 89.88 5 ILE B N 1
ATOM 2464 C CA . ILE B 1 5 ? 16.953 -8.773 -17.438 1 89.88 5 ILE B CA 1
ATOM 2465 C C . ILE B 1 5 ? 17.734 -8.688 -18.75 1 89.88 5 ILE B C 1
ATOM 2467 O O . ILE B 1 5 ? 18.609 -7.836 -18.906 1 89.88 5 ILE B O 1
ATOM 2471 N N . PRO B 1 6 ? 17.438 -9.602 -19.641 1 88.81 6 PRO B N 1
ATOM 2472 C CA . PRO B 1 6 ? 18.156 -9.555 -20.922 1 88.81 6 PRO B CA 1
ATOM 2473 C C . PRO B 1 6 ? 17.859 -8.281 -21.719 1 88.81 6 PRO B C 1
ATOM 2475 O O . PRO B 1 6 ? 16.734 -7.781 -21.703 1 88.81 6 PRO B O 1
ATOM 2478 N N . GLU B 1 7 ? 18.859 -8.008 -22.453 1 87.75 7 GLU B N 1
ATOM 2479 C CA . GLU B 1 7 ? 18.688 -6.867 -23.344 1 87.75 7 GLU B CA 1
ATOM 2480 C C . GLU B 1 7 ? 17.688 -7.184 -24.453 1 87.75 7 GLU B C 1
ATOM 2482 O O . GLU B 1 7 ? 17.688 -8.289 -25 1 87.75 7 GLU B O 1
ATOM 2487 N N . GLY B 1 8 ? 16.844 -6.273 -24.734 1 88.44 8 GLY B N 1
ATOM 2488 C CA . GLY B 1 8 ? 15.906 -6.461 -25.828 1 88.44 8 GLY B CA 1
ATOM 2489 C C . GLY B 1 8 ? 14.562 -6.984 -25.375 1 88.44 8 GLY B C 1
ATOM 2490 O O . GLY B 1 8 ? 13.602 -6.992 -26.141 1 88.44 8 GLY B O 1
ATOM 2491 N N . LEU B 1 9 ? 14.562 -7.531 -24.203 1 91.62 9 LEU B N 1
ATOM 2492 C CA . LEU B 1 9 ? 13.266 -7.949 -23.688 1 91.62 9 LEU B CA 1
ATOM 2493 C C . LEU B 1 9 ? 12.258 -6.809 -23.766 1 91.62 9 LEU B C 1
ATOM 2495 O O . LEU B 1 9 ? 12.508 -5.715 -23.25 1 91.62 9 LEU B O 1
ATOM 2499 N N . PRO B 1 10 ? 11.125 -7.047 -24.375 1 90 10 PRO B N 1
ATOM 2500 C CA . PRO B 1 10 ? 10.141 -5.98 -24.562 1 90 10 PRO B CA 1
ATOM 2501 C C . PRO B 1 10 ? 9.742 -5.301 -23.266 1 90 10 PRO B C 1
ATOM 2503 O O . PRO B 1 10 ? 9.523 -4.086 -23.234 1 90 10 PRO B O 1
ATOM 2506 N N . ALA B 1 11 ? 9.633 -5.977 -22.25 1 89.31 11 ALA B N 1
ATOM 2507 C CA . ALA B 1 11 ? 9.258 -5.445 -20.953 1 89.31 11 ALA B CA 1
ATOM 2508 C C . ALA B 1 11 ? 10.227 -4.352 -20.5 1 89.31 11 ALA B C 1
ATOM 2510 O O . ALA B 1 11 ? 9.844 -3.432 -19.781 1 89.31 11 ALA B O 1
ATOM 2511 N N . ALA B 1 12 ? 11.43 -4.395 -20.906 1 90.44 12 ALA B N 1
ATOM 2512 C CA . ALA B 1 12 ? 12.461 -3.459 -20.453 1 90.44 12 ALA B CA 1
ATOM 2513 C C . ALA B 1 12 ? 12.086 -2.023 -20.828 1 90.44 12 ALA B C 1
ATOM 2515 O O . ALA B 1 12 ? 12.234 -1.112 -20 1 90.44 12 ALA B O 1
ATOM 2516 N N . LYS B 1 13 ? 11.602 -1.854 -21.969 1 89.75 13 LYS B N 1
ATOM 2517 C CA . LYS B 1 13 ? 11.227 -0.52 -22.422 1 89.75 13 LYS B CA 1
ATOM 2518 C C . LYS B 1 13 ? 10.07 0.037 -21.609 1 89.75 13 LYS B C 1
ATOM 2520 O O . LYS B 1 13 ? 10.07 1.215 -21.234 1 89.75 13 LYS B O 1
ATOM 2525 N N . ILE B 1 14 ? 9.234 -0.798 -21.344 1 90.12 14 ILE B N 1
ATOM 2526 C CA . ILE B 1 14 ? 8.055 -0.393 -20.594 1 90.12 14 ILE B CA 1
ATOM 2527 C C . ILE B 1 14 ? 8.461 0.004 -19.172 1 90.12 14 ILE B C 1
ATOM 2529 O O . ILE B 1 14 ? 8.055 1.055 -18.672 1 90.12 14 ILE B O 1
ATOM 2533 N N . LEU B 1 15 ? 9.242 -0.764 -18.594 1 90.81 15 LEU B N 1
ATOM 2534 C CA . LEU B 1 15 ? 9.695 -0.501 -17.234 1 90.81 15 LEU B CA 1
ATOM 2535 C C . LEU B 1 15 ? 10.484 0.801 -17.156 1 90.81 15 LEU B C 1
ATOM 2537 O O . LEU B 1 15 ? 10.312 1.594 -16.234 1 90.81 15 LEU B O 1
ATOM 2541 N N . THR B 1 16 ? 11.281 1.024 -18.141 1 87.06 16 THR B N 1
ATOM 2542 C CA . THR B 1 16 ? 12.078 2.246 -18.188 1 87.06 16 THR B CA 1
ATOM 2543 C C . THR B 1 16 ? 11.18 3.471 -18.328 1 87.06 16 THR B C 1
ATOM 2545 O O . THR B 1 16 ? 11.406 4.488 -17.656 1 87.06 16 THR B O 1
ATOM 2548 N N . ASN B 1 17 ? 10.195 3.326 -19.109 1 87.38 17 ASN B N 1
ATOM 2549 C CA . ASN B 1 17 ? 9.234 4.41 -19.281 1 87.38 17 ASN B CA 1
ATOM 2550 C C . ASN B 1 17 ? 8.484 4.703 -17.984 1 87.38 17 ASN B C 1
ATOM 2552 O O . ASN B 1 17 ? 8.062 5.84 -17.734 1 87.38 17 ASN B O 1
ATOM 2556 N N . GLU B 1 18 ? 8.375 3.744 -17.219 1 85 18 GLU B N 1
ATOM 2557 C CA . GLU B 1 18 ? 7.707 3.885 -15.938 1 85 18 GLU B CA 1
ATOM 2558 C C . GLU B 1 18 ? 8.688 4.316 -14.844 1 85 18 GLU B C 1
ATOM 2560 O O . GLU B 1 18 ? 8.344 4.34 -13.664 1 85 18 GLU B O 1
ATOM 2565 N N . LYS B 1 19 ? 9.93 4.566 -15.188 1 80.62 19 LYS B N 1
ATOM 2566 C CA . LYS B 1 19 ? 10.984 5.055 -14.305 1 80.62 19 LYS B CA 1
ATOM 2567 C C . LYS B 1 19 ? 11.367 4.004 -13.273 1 80.62 19 LYS B C 1
ATOM 2569 O O . LYS B 1 19 ? 11.664 4.336 -12.117 1 80.62 19 LYS B O 1
ATOM 2574 N N . LEU B 1 20 ? 11.219 2.803 -13.672 1 86.12 20 LEU B N 1
ATOM 2575 C CA . LEU B 1 20 ? 11.727 1.704 -12.859 1 86.12 20 LEU B CA 1
ATOM 2576 C C . LEU B 1 20 ? 13.133 1.312 -13.281 1 86.12 20 LEU B C 1
ATOM 2578 O O . LEU B 1 20 ? 13.445 1.283 -14.477 1 86.12 20 LEU B O 1
ATOM 2582 N N . PRO B 1 21 ? 13.945 1.021 -12.352 1 86.06 21 PRO B N 1
ATOM 2583 C CA . PRO B 1 21 ? 15.344 0.741 -12.688 1 86.06 21 PRO B CA 1
ATOM 2584 C C . PRO B 1 21 ? 15.531 -0.635 -13.328 1 86.06 21 PRO B C 1
ATOM 2586 O O . PRO B 1 21 ? 15.062 -1.639 -12.781 1 86.06 21 PRO B O 1
ATOM 2589 N N . VAL B 1 22 ? 16.281 -0.634 -14.445 1 88.81 22 VAL B N 1
ATOM 2590 C CA . VAL B 1 22 ? 16.562 -1.868 -15.172 1 88.81 22 VAL B CA 1
ATOM 2591 C C . VAL B 1 22 ? 18.062 -1.931 -15.508 1 88.81 22 VAL B C 1
ATOM 2593 O O . VAL B 1 22 ? 18.656 -0.927 -15.906 1 88.81 22 VAL B O 1
ATOM 2596 N N . ILE B 1 23 ? 18.625 -3.1 -15.289 1 88.38 23 ILE B N 1
ATOM 2597 C CA . ILE B 1 23 ? 19.984 -3.373 -15.734 1 88.38 23 ILE B CA 1
ATOM 2598 C C . ILE B 1 23 ? 19.984 -4.562 -16.703 1 88.38 23 ILE B C 1
ATOM 2600 O O . ILE B 1 23 ? 19.312 -5.566 -16.453 1 88.38 23 ILE B O 1
ATOM 2604 N N . TYR B 1 24 ? 20.656 -4.363 -17.656 1 88.19 24 TYR B N 1
ATOM 2605 C CA . TYR B 1 24 ? 20.75 -5.457 -18.625 1 88.19 24 TYR B CA 1
ATOM 2606 C C . TYR B 1 24 ? 21.797 -6.473 -18.188 1 88.19 24 TYR B C 1
ATOM 2608 O O . TYR B 1 24 ? 22.875 -6.102 -17.719 1 88.19 24 TYR B O 1
ATOM 2616 N N . LYS B 1 25 ? 21.438 -7.727 -18.391 1 87.5 25 LYS B N 1
ATOM 2617 C CA . LYS B 1 25 ? 22.312 -8.828 -17.969 1 87.5 25 LYS B CA 1
ATOM 2618 C C . LYS B 1 25 ? 23.703 -8.703 -18.594 1 87.5 25 LYS B C 1
ATOM 2620 O O . LYS B 1 25 ? 24.703 -8.984 -17.938 1 87.5 25 LYS B O 1
ATOM 2625 N N . GLU B 1 26 ? 23.734 -8.281 -19.734 1 83.88 26 GLU B N 1
ATOM 2626 C CA . GLU B 1 26 ? 24.969 -8.156 -20.484 1 83.88 26 GLU B CA 1
ATOM 2627 C C . GLU B 1 26 ? 25.875 -7.07 -19.906 1 83.88 26 GLU B C 1
ATOM 2629 O O . GLU B 1 26 ? 27.078 -7.062 -20.156 1 83.88 26 GLU B O 1
ATOM 2634 N N . LYS B 1 27 ? 25.391 -6.156 -19.156 1 81.56 27 LYS B N 1
ATOM 2635 C CA . LYS B 1 27 ? 26.125 -5.023 -18.594 1 81.56 27 LYS B CA 1
ATOM 2636 C C . LYS B 1 27 ? 26.266 -5.145 -17.078 1 81.56 27 LYS B C 1
ATOM 2638 O O . LYS B 1 27 ? 26.812 -4.258 -16.438 1 81.56 27 LYS B O 1
ATOM 2643 N N . PHE B 1 28 ? 25.672 -6.137 -16.672 1 80.06 28 PHE B N 1
ATOM 2644 C CA . PHE B 1 28 ? 25.625 -6.309 -15.219 1 80.06 28 PHE B CA 1
ATOM 2645 C C . PHE B 1 28 ? 26.984 -6.781 -14.688 1 80.06 28 PHE B C 1
ATOM 2647 O O . PHE B 1 28 ? 27.578 -7.699 -15.242 1 80.06 28 PHE B O 1
ATOM 2654 N N . ASN B 1 29 ? 27.422 -5.91 -13.672 1 74.12 29 ASN B N 1
ATOM 2655 C CA . ASN B 1 29 ? 28.641 -6.27 -12.961 1 74.12 29 ASN B CA 1
ATOM 2656 C C . ASN B 1 29 ? 28.344 -7.156 -11.758 1 74.12 29 ASN B C 1
ATOM 2658 O O . ASN B 1 29 ? 27.531 -6.801 -10.898 1 74.12 29 ASN B O 1
ATOM 2662 N N . ASN B 1 30 ? 28.891 -8.156 -11.602 1 68.88 30 ASN B N 1
ATOM 2663 C CA . ASN B 1 30 ? 28.641 -9.234 -10.648 1 68.88 30 ASN B CA 1
ATOM 2664 C C . ASN B 1 30 ? 28.953 -8.797 -9.219 1 68.88 30 ASN B C 1
ATOM 2666 O O . ASN B 1 30 ? 28.75 -9.555 -8.273 1 68.88 30 ASN B O 1
ATOM 2670 N N . ASP B 1 31 ? 29.25 -7.637 -9.008 1 73.25 31 ASP B N 1
ATOM 2671 C CA . ASP B 1 31 ? 29.641 -7.242 -7.664 1 73.25 31 ASP B CA 1
ATOM 2672 C C . ASP B 1 31 ? 28.422 -6.863 -6.82 1 73.25 31 ASP B C 1
ATOM 2674 O O . ASP B 1 31 ? 28.531 -6.723 -5.598 1 73.25 31 ASP B O 1
ATOM 2678 N N . LEU B 1 32 ? 27.391 -6.855 -7.406 1 77.31 32 LEU B N 1
ATOM 2679 C CA . LEU B 1 32 ? 26.188 -6.504 -6.648 1 77.31 32 LEU B CA 1
ATOM 2680 C C . LEU B 1 32 ? 25.469 -7.754 -6.164 1 77.31 32 LEU B C 1
ATOM 2682 O O . LEU B 1 32 ? 25.281 -8.703 -6.93 1 77.31 32 LEU B O 1
ATOM 2686 N N . LYS B 1 33 ? 25.234 -7.84 -4.938 1 85.38 33 LYS B N 1
ATOM 2687 C CA . LYS B 1 33 ? 24.453 -8.945 -4.414 1 85.38 33 LYS B CA 1
ATOM 2688 C C . LYS B 1 33 ? 23.031 -8.938 -4.996 1 85.38 33 LYS B C 1
ATOM 2690 O O . LYS B 1 33 ? 22.344 -7.926 -4.914 1 85.38 33 LYS B O 1
ATOM 2695 N N . THR B 1 34 ? 22.734 -10.078 -5.703 1 90.44 34 THR B N 1
ATOM 2696 C CA . THR B 1 34 ? 21.422 -10.172 -6.324 1 90.44 34 THR B CA 1
ATOM 2697 C C . THR B 1 34 ? 20.719 -11.461 -5.902 1 90.44 34 THR B C 1
ATOM 2699 O O . THR B 1 34 ? 21.359 -12.414 -5.469 1 90.44 34 THR B O 1
ATOM 2702 N N . ILE B 1 35 ? 19.453 -11.445 -5.965 1 94.19 35 ILE B N 1
ATOM 2703 C CA . ILE B 1 35 ? 18.672 -12.68 -5.844 1 94.19 35 ILE B CA 1
ATOM 2704 C C . ILE B 1 35 ? 18.234 -13.156 -7.227 1 94.19 35 ILE B C 1
ATOM 2706 O O . ILE B 1 35 ? 17.938 -12.344 -8.102 1 94.19 35 ILE B O 1
ATOM 2710 N N . LYS B 1 36 ? 18.219 -14.438 -7.344 1 95.69 36 LYS B N 1
ATOM 2711 C CA . LYS B 1 36 ? 17.859 -15.047 -8.625 1 95.69 36 LYS B CA 1
ATOM 2712 C C . LYS B 1 36 ? 16.438 -15.586 -8.602 1 95.69 36 LYS B C 1
ATOM 2714 O O . LYS B 1 36 ? 16.109 -16.453 -7.781 1 95.69 36 LYS B O 1
ATOM 2719 N N . ILE B 1 37 ? 15.617 -15.078 -9.555 1 97.75 37 ILE B N 1
ATOM 2720 C CA . ILE B 1 37 ? 14.219 -15.508 -9.625 1 97.75 37 ILE B CA 1
ATOM 2721 C C . ILE B 1 37 ? 13.961 -16.172 -10.977 1 97.75 37 ILE B C 1
ATOM 2723 O O . ILE B 1 37 ? 14.227 -15.586 -12.031 1 97.75 37 ILE B O 1
ATOM 2727 N N . GLY B 1 38 ? 13.484 -17.391 -10.922 1 98.19 38 GLY B N 1
ATOM 2728 C CA . GLY B 1 38 ? 12.969 -18.047 -12.125 1 98.19 38 GLY B CA 1
ATOM 2729 C C . GLY B 1 38 ? 11.469 -17.891 -12.289 1 98.19 38 GLY B C 1
ATOM 2730 O O . GLY B 1 38 ? 10.719 -17.953 -11.32 1 98.19 38 GLY B O 1
ATOM 2731 N N . ILE B 1 39 ? 11.031 -17.641 -13.539 1 98.44 39 ILE B N 1
ATOM 2732 C CA . ILE B 1 39 ? 9.609 -17.547 -13.836 1 98.44 39 ILE B CA 1
ATOM 2733 C C . ILE B 1 39 ? 9.227 -18.578 -14.891 1 98.44 39 ILE B C 1
ATOM 2735 O O . ILE B 1 39 ? 9.617 -18.469 -16.047 1 98.44 39 ILE B O 1
ATOM 2739 N N . LEU B 1 40 ? 8.516 -19.578 -14.438 1 98.19 40 LEU B N 1
ATOM 2740 C CA . LEU B 1 40 ? 7.871 -20.469 -15.398 1 98.19 40 LEU B CA 1
ATOM 2741 C C . LEU B 1 40 ? 6.57 -19.859 -15.914 1 98.19 40 LEU B C 1
ATOM 2743 O O . LEU B 1 40 ? 5.539 -19.938 -15.242 1 98.19 40 LEU B O 1
ATOM 2747 N N . ASN B 1 41 ? 6.641 -19.344 -17.094 1 96.88 41 ASN B N 1
ATOM 2748 C CA . ASN B 1 41 ? 5.516 -18.625 -17.688 1 96.88 41 ASN B CA 1
ATOM 2749 C C . ASN B 1 41 ? 4.645 -19.547 -18.547 1 96.88 41 ASN B C 1
ATOM 2751 O O . ASN B 1 41 ? 5.004 -19.859 -19.672 1 96.88 41 ASN B O 1
ATOM 2755 N N . LEU B 1 42 ? 3.471 -19.859 -18.047 1 95.75 42 LEU B N 1
ATOM 2756 C CA . LEU B 1 42 ? 2.561 -20.781 -18.719 1 95.75 42 LEU B CA 1
ATOM 2757 C C . LEU B 1 42 ? 1.417 -20.031 -19.391 1 95.75 42 LEU B C 1
ATOM 2759 O O . LEU B 1 42 ? 0.516 -20.641 -19.969 1 95.75 42 LEU B O 1
ATOM 2763 N N . MET B 1 43 ? 1.46 -18.719 -19.281 1 94.62 43 MET B N 1
ATOM 2764 C CA . MET B 1 43 ? 0.383 -17.891 -19.812 1 94.62 43 MET B CA 1
ATOM 2765 C C . MET B 1 43 ? 0.48 -17.766 -21.344 1 94.62 43 MET B C 1
ATOM 2767 O O . MET B 1 43 ? 1.58 -17.719 -21.891 1 94.62 43 MET B O 1
ATOM 2771 N N . PRO B 1 44 ? -0.624 -17.641 -21.969 1 90.31 44 PRO B N 1
ATOM 2772 C CA . PRO B 1 44 ? -0.581 -17.484 -23.438 1 90.31 44 PRO B CA 1
ATOM 2773 C C . PRO B 1 44 ? -0.044 -16.125 -23.875 1 90.31 44 PRO B C 1
ATOM 2775 O O . PRO B 1 44 ? 0.676 -16.047 -24.859 1 90.31 44 PRO B O 1
ATOM 2778 N N . THR B 1 45 ? -0.451 -15.086 -23.109 1 90.56 45 THR B N 1
ATOM 2779 C CA . THR B 1 45 ? 0.081 -13.75 -23.375 1 90.56 45 THR B CA 1
ATOM 2780 C C . THR B 1 45 ? 1.38 -13.531 -22.594 1 90.56 45 THR B C 1
ATOM 2782 O O . THR B 1 45 ? 1.429 -12.711 -21.672 1 90.56 45 THR B O 1
ATOM 2785 N N . LYS B 1 46 ? 2.475 -14.117 -23.094 1 92.75 46 LYS B N 1
ATOM 2786 C CA . LYS B 1 46 ? 3.727 -14.219 -22.344 1 92.75 46 LYS B CA 1
ATOM 2787 C C . LYS B 1 46 ? 4.324 -12.836 -22.094 1 92.75 46 LYS B C 1
ATOM 2789 O O . LYS B 1 46 ? 4.695 -12.508 -20.969 1 92.75 46 LYS B O 1
ATOM 2794 N N . ILE B 1 47 ? 4.34 -12.016 -23.094 1 91.94 47 ILE B N 1
ATOM 2795 C CA . ILE B 1 47 ? 4.992 -10.719 -23 1 91.94 47 ILE B CA 1
ATOM 2796 C C . ILE B 1 47 ? 4.266 -9.844 -21.984 1 91.94 47 ILE B C 1
ATOM 2798 O O . ILE B 1 47 ? 4.902 -9.18 -21.156 1 91.94 47 ILE B O 1
ATOM 2802 N N . ASN B 1 48 ? 2.936 -9.875 -21.984 1 94 48 ASN B N 1
ATOM 2803 C CA . ASN B 1 48 ? 2.146 -9.141 -21.016 1 94 48 ASN B CA 1
ATOM 2804 C C . ASN B 1 48 ? 2.436 -9.609 -19.594 1 94 48 ASN B C 1
ATOM 2806 O O . ASN B 1 48 ? 2.635 -8.797 -18.688 1 94 48 ASN B O 1
ATOM 2810 N N . THR B 1 49 ? 2.443 -10.898 -19.469 1 95.88 49 THR B N 1
ATOM 2811 C CA . THR B 1 49 ? 2.668 -11.477 -18.156 1 95.88 49 THR B CA 1
ATOM 2812 C C . THR B 1 49 ? 4.07 -11.156 -17.641 1 95.88 49 THR B C 1
ATOM 2814 O O . THR B 1 49 ? 4.262 -10.852 -16.469 1 95.88 49 THR B O 1
ATOM 2817 N N . GLU B 1 50 ? 5.059 -11.25 -18.562 1 95.88 50 GLU B N 1
ATOM 2818 C CA . GLU B 1 50 ? 6.426 -10.867 -18.219 1 95.88 50 GLU B CA 1
ATOM 2819 C C . GLU B 1 50 ? 6.473 -9.445 -17.656 1 95.88 50 GLU B C 1
ATOM 2821 O O . GLU B 1 50 ? 7.047 -9.211 -16.594 1 95.88 50 GLU B O 1
ATOM 2826 N N . THR B 1 51 ? 5.816 -8.586 -18.312 1 95.75 51 THR B N 1
ATOM 2827 C CA . THR B 1 51 ? 5.832 -7.18 -17.938 1 95.75 51 THR B CA 1
ATOM 2828 C C . THR B 1 51 ? 5.176 -6.988 -16.562 1 95.75 51 THR B C 1
ATOM 2830 O O . THR B 1 51 ? 5.691 -6.254 -15.719 1 95.75 51 THR B O 1
ATOM 2833 N N . GLN B 1 52 ? 4.102 -7.637 -16.406 1 97.19 52 GLN B N 1
ATOM 2834 C CA . GLN B 1 52 ? 3.352 -7.535 -15.156 1 97.19 52 GLN B CA 1
ATOM 2835 C C . GLN B 1 52 ? 4.195 -8 -13.969 1 97.19 52 GLN B C 1
ATOM 2837 O O . GLN B 1 52 ? 4.293 -7.297 -12.961 1 97.19 52 GLN B O 1
ATOM 2842 N N . LEU B 1 53 ? 4.812 -9.094 -14.102 1 97.81 53 LEU B N 1
ATOM 2843 C CA . LEU B 1 53 ? 5.594 -9.672 -13.008 1 97.81 53 LEU B CA 1
ATOM 2844 C C . LEU B 1 53 ? 6.875 -8.875 -12.781 1 97.81 53 LEU B C 1
ATOM 2846 O O . LEU B 1 53 ? 7.246 -8.602 -11.641 1 97.81 53 LEU B O 1
ATOM 2850 N N . LEU B 1 54 ? 7.527 -8.484 -13.867 1 96.44 54 LEU B N 1
ATOM 2851 C CA . LEU B 1 54 ? 8.773 -7.73 -13.75 1 96.44 54 LEU B CA 1
ATOM 2852 C C . LEU B 1 54 ? 8.523 -6.375 -13.102 1 96.44 54 LEU B C 1
ATOM 2854 O O . LEU B 1 54 ? 9.367 -5.875 -12.352 1 96.44 54 LEU B O 1
ATOM 2858 N N . ARG B 1 55 ? 7.418 -5.762 -13.383 1 94.56 55 ARG B N 1
ATOM 2859 C CA . ARG B 1 55 ? 7.043 -4.492 -12.766 1 94.56 55 ARG B CA 1
ATOM 2860 C C . ARG B 1 55 ? 6.98 -4.617 -11.25 1 94.56 55 ARG B C 1
ATOM 2862 O O . ARG B 1 55 ? 7.508 -3.77 -10.531 1 94.56 55 ARG B O 1
ATOM 2869 N N . LEU B 1 56 ? 6.379 -5.656 -10.773 1 95.81 56 LEU B N 1
ATOM 2870 C CA . LEU B 1 56 ? 6.258 -5.887 -9.336 1 95.81 56 LEU B CA 1
ATOM 2871 C C . LEU B 1 56 ? 7.617 -6.184 -8.719 1 95.81 56 LEU B C 1
ATOM 2873 O O . LEU B 1 56 ? 7.926 -5.699 -7.625 1 95.81 56 LEU B O 1
ATOM 2877 N N . LEU B 1 57 ? 8.422 -6.938 -9.445 1 95.12 57 LEU B N 1
ATOM 2878 C CA . LEU B 1 57 ? 9.727 -7.328 -8.938 1 95.12 57 LEU B CA 1
ATOM 2879 C C . LEU B 1 57 ? 10.688 -6.145 -8.93 1 95.12 57 LEU B C 1
ATOM 2881 O O . LEU B 1 57 ? 11.602 -6.078 -8.102 1 95.12 57 LEU B O 1
ATOM 2885 N N . ALA B 1 58 ? 10.469 -5.227 -9.797 1 91.31 58 ALA B N 1
ATOM 2886 C CA . ALA B 1 58 ? 11.328 -4.055 -9.93 1 91.31 58 ALA B CA 1
ATOM 2887 C C . ALA B 1 58 ? 10.992 -3.004 -8.875 1 91.31 58 ALA B C 1
ATOM 2889 O O . ALA B 1 58 ? 11.805 -2.133 -8.57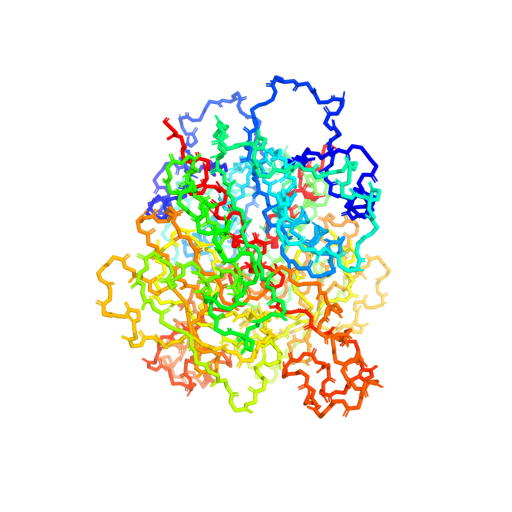 1 91.31 58 ALA B O 1
ATOM 2890 N N . ASN B 1 59 ? 9.812 -3.072 -8.367 1 86.69 59 ASN B N 1
ATOM 2891 C CA . ASN B 1 59 ? 9.344 -2.094 -7.395 1 86.69 59 ASN B CA 1
ATOM 2892 C C . ASN B 1 59 ? 9.719 -2.502 -5.973 1 86.69 59 ASN B C 1
ATOM 2894 O O . ASN B 1 59 ? 8.867 -2.496 -5.078 1 86.69 59 ASN B O 1
ATOM 2898 N N . THR B 1 60 ? 10.914 -2.973 -5.781 1 84.69 60 THR B N 1
ATOM 2899 C CA . THR B 1 60 ? 11.445 -3.377 -4.484 1 84.69 60 THR B CA 1
ATOM 2900 C C . THR B 1 60 ? 12.844 -2.809 -4.27 1 84.69 60 THR B C 1
ATOM 2902 O O . THR B 1 60 ? 13.438 -2.256 -5.195 1 84.69 60 THR B O 1
ATOM 2905 N N . ASP B 1 61 ? 13.305 -2.871 -3.078 1 81.06 61 ASP B N 1
ATOM 2906 C CA . ASP B 1 61 ? 14.648 -2.396 -2.77 1 81.06 61 ASP B CA 1
ATOM 2907 C C . ASP B 1 61 ? 15.672 -3.531 -2.863 1 81.06 61 ASP B C 1
ATOM 2909 O O . ASP B 1 61 ? 16.672 -3.529 -2.152 1 81.06 61 ASP B O 1
ATOM 2913 N N . ILE B 1 62 ? 15.406 -4.527 -3.711 1 87.62 62 ILE B N 1
ATOM 2914 C CA . ILE B 1 62 ? 16.25 -5.707 -3.867 1 87.62 62 ILE B CA 1
ATOM 2915 C C . ILE B 1 62 ? 16.672 -5.855 -5.328 1 87.62 62 ILE B C 1
ATOM 2917 O O . ILE B 1 62 ? 15.852 -5.664 -6.234 1 87.62 62 ILE B O 1
ATOM 2921 N N . ASN B 1 63 ? 17.938 -6.094 -5.527 1 90.62 63 ASN B N 1
ATOM 2922 C CA . ASN B 1 63 ? 18.375 -6.43 -6.875 1 90.62 63 ASN B CA 1
ATOM 2923 C C . ASN B 1 63 ? 17.922 -7.824 -7.285 1 90.62 63 ASN B C 1
ATOM 2925 O O . ASN B 1 63 ? 18.297 -8.812 -6.66 1 90.62 63 ASN B O 1
ATOM 2929 N N . VAL B 1 64 ? 17.188 -7.906 -8.391 1 94.12 64 VAL B N 1
ATOM 2930 C CA . VAL B 1 64 ? 16.578 -9.18 -8.766 1 94.12 64 VAL B CA 1
ATOM 2931 C C . VAL B 1 64 ? 17.031 -9.562 -10.18 1 94.12 64 VAL B C 1
ATOM 2933 O O . VAL B 1 64 ? 16.766 -8.836 -11.141 1 94.12 64 VAL B O 1
ATOM 2936 N N . GLU B 1 65 ? 17.703 -10.633 -10.242 1 94.5 65 GLU B N 1
ATOM 2937 C CA . GLU B 1 65 ? 17.984 -11.242 -11.539 1 94.5 65 GLU B CA 1
ATOM 2938 C C . GLU B 1 65 ? 16.875 -12.211 -11.945 1 94.5 65 GLU B C 1
ATOM 2940 O O . GLU B 1 65 ? 16.547 -13.141 -11.195 1 94.5 65 GLU B O 1
ATOM 2945 N N . VAL B 1 66 ? 16.391 -12.047 -13.164 1 96.31 66 VAL B N 1
ATOM 2946 C CA . VAL B 1 66 ? 15.234 -12.836 -13.562 1 96.31 66 VAL B CA 1
ATOM 2947 C C . VAL B 1 66 ? 15.609 -13.758 -14.727 1 96.31 66 VAL B C 1
ATOM 2949 O O . VAL B 1 66 ? 16.297 -13.336 -15.656 1 96.31 66 VAL B O 1
ATOM 2952 N N . GLU B 1 67 ? 15.211 -14.969 -14.609 1 96.38 67 GLU B N 1
ATOM 2953 C CA . GLU B 1 67 ? 15.297 -15.953 -15.688 1 96.38 67 GLU B CA 1
ATOM 2954 C C . GLU B 1 67 ? 13.914 -16.422 -16.125 1 96.38 67 GLU B C 1
ATOM 2956 O O . GLU B 1 67 ? 13.117 -16.875 -15.297 1 96.38 67 GLU B O 1
ATOM 2961 N N . LEU B 1 68 ? 13.656 -16.234 -17.422 1 96.88 68 LEU B N 1
ATOM 2962 C CA . LEU B 1 68 ? 12.406 -16.734 -17.969 1 96.88 68 LEU B CA 1
ATOM 2963 C C . LEU B 1 68 ? 12.555 -18.188 -18.406 1 96.88 68 LEU B C 1
ATOM 2965 O O . LEU B 1 68 ? 13.523 -18.531 -19.094 1 96.88 68 LEU B O 1
ATOM 2969 N N . ILE B 1 69 ? 11.602 -19.016 -18 1 96.81 69 ILE B N 1
ATOM 2970 C CA . ILE B 1 69 ? 11.727 -20.453 -18.203 1 96.81 69 ILE B CA 1
ATOM 2971 C C . ILE B 1 69 ? 10.5 -20.984 -18.953 1 96.81 69 ILE B C 1
ATOM 2973 O O . ILE B 1 69 ? 9.375 -20.547 -18.688 1 96.81 69 ILE B O 1
ATOM 2977 N N . TYR B 1 70 ? 10.758 -21.844 -19.875 1 93.62 70 TYR B N 1
ATOM 2978 C CA . TYR B 1 70 ? 9.664 -22.562 -20.516 1 93.62 70 TYR B CA 1
ATOM 2979 C C . TYR B 1 70 ? 9.875 -24.078 -20.406 1 93.62 70 TYR B C 1
ATOM 2981 O O . TYR B 1 70 ? 10.961 -24.531 -20.047 1 93.62 70 TYR B O 1
ATOM 2989 N N . ILE B 1 71 ? 8.82 -24.781 -20.5 1 91.06 71 ILE B N 1
ATOM 2990 C CA . ILE B 1 71 ? 8.906 -26.25 -20.547 1 91.06 71 ILE B CA 1
ATOM 2991 C C . ILE B 1 71 ? 8.602 -26.734 -21.953 1 91.06 71 ILE B C 1
ATOM 2993 O O . ILE B 1 71 ? 7.742 -26.188 -22.641 1 91.06 71 ILE B O 1
ATOM 2997 N N . LYS B 1 72 ? 9.281 -27.703 -22.375 1 82.81 72 LYS B N 1
ATOM 2998 C CA . LYS B 1 72 ? 9.328 -28.172 -23.766 1 82.81 72 LYS B CA 1
ATOM 2999 C C . LYS B 1 72 ? 7.953 -28.656 -24.219 1 82.81 72 LYS B C 1
ATOM 3001 O O . LYS B 1 72 ? 7.547 -28.406 -25.359 1 82.81 72 LYS B O 1
ATOM 3006 N N . GLU B 1 73 ? 7.297 -29.266 -23.438 1 80.88 73 GLU B N 1
ATOM 3007 C CA . GLU B 1 73 ? 6.059 -29.938 -23.828 1 80.88 73 GLU B CA 1
ATOM 3008 C C . GLU B 1 73 ? 4.902 -28.938 -23.906 1 80.88 73 GLU B C 1
ATOM 3010 O O . GLU B 1 73 ? 3.822 -29.281 -24.406 1 80.88 73 GLU B O 1
ATOM 3015 N N . HIS B 1 74 ? 5.234 -27.75 -23.469 1 78.38 74 HIS B N 1
ATOM 3016 C CA . HIS B 1 74 ? 4.219 -26.703 -23.562 1 78.38 74 HIS B CA 1
ATOM 3017 C C . HIS B 1 74 ? 4.371 -25.906 -24.859 1 78.38 74 HIS B C 1
ATOM 3019 O O . HIS B 1 74 ? 5.293 -25.109 -25 1 78.38 74 HIS B O 1
ATOM 3025 N N . LYS B 1 75 ? 3.51 -26.219 -25.75 1 74.94 75 LYS B N 1
ATOM 3026 C CA . LYS B 1 75 ? 3.57 -25.547 -27.047 1 74.94 75 LYS B CA 1
ATOM 3027 C C . LYS B 1 75 ? 2.912 -24.172 -26.969 1 74.94 75 LYS B C 1
ATOM 3029 O O . LYS B 1 75 ? 1.762 -24.047 -26.547 1 74.94 75 LYS B O 1
ATOM 3034 N N . CYS B 1 76 ? 3.676 -23.125 -27.312 1 70 76 CYS B N 1
ATOM 3035 C CA . CYS B 1 76 ? 3.217 -21.734 -27.219 1 70 76 CYS B CA 1
ATOM 3036 C C . CYS B 1 76 ? 2.594 -21.297 -28.547 1 70 76 CYS B C 1
ATOM 3038 O O . CYS B 1 76 ? 3.248 -21.328 -29.578 1 70 76 CYS B O 1
ATOM 3040 N N . LYS B 1 77 ? 1.345 -20.938 -28.484 1 70.75 77 LYS B N 1
ATOM 3041 C CA . LYS B 1 77 ? 0.63 -20.578 -29.719 1 70.75 77 LYS B CA 1
ATOM 3042 C C . LYS B 1 77 ? 0.736 -19.078 -30 1 70.75 77 LYS B C 1
ATOM 3044 O O . LYS B 1 77 ? 0.735 -18.656 -31.156 1 70.75 77 LYS B O 1
ATOM 3049 N N . ASN B 1 78 ? 0.913 -18.281 -28.953 1 74.81 78 ASN B N 1
ATOM 3050 C CA . ASN B 1 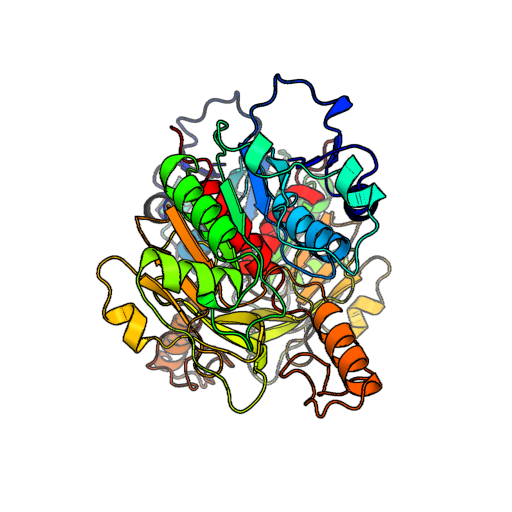78 ? 0.71 -16.844 -29.094 1 74.81 78 ASN B CA 1
ATOM 3051 C C . ASN B 1 78 ? 2.029 -16.078 -29.016 1 74.81 78 ASN B C 1
ATOM 3053 O O . ASN B 1 78 ? 2.045 -14.852 -29.094 1 74.81 78 ASN B O 1
ATOM 3057 N N . THR B 1 79 ? 3.111 -16.734 -28.828 1 79.88 79 THR B N 1
ATOM 3058 C CA . THR B 1 79 ? 4.406 -16.094 -28.672 1 79.88 79 THR B CA 1
ATOM 3059 C C . THR B 1 79 ? 5.328 -16.422 -29.828 1 79.88 79 THR B C 1
ATOM 3061 O O . THR B 1 79 ? 5.484 -17.578 -30.203 1 79.88 79 THR B O 1
ATOM 3064 N N . PRO B 1 80 ? 5.91 -15.375 -30.406 1 81.69 80 PRO B N 1
ATOM 3065 C CA . PRO B 1 80 ? 6.879 -15.648 -31.469 1 81.69 80 PRO B CA 1
ATOM 3066 C C . PRO B 1 80 ? 8.016 -16.562 -31.016 1 81.69 80 PRO B C 1
ATOM 3068 O O . PRO B 1 80 ? 8.547 -16.406 -29.922 1 81.69 80 PRO B O 1
ATOM 3071 N N . LYS B 1 81 ? 8.336 -17.438 -31.875 1 83.81 81 LYS B N 1
ATOM 3072 C CA . LYS B 1 81 ? 9.406 -18.391 -31.578 1 83.81 81 LYS B CA 1
ATOM 3073 C C . LYS B 1 81 ? 10.711 -17.672 -31.25 1 83.81 81 LYS B C 1
ATOM 3075 O O . LYS B 1 81 ? 11.461 -18.109 -30.375 1 83.81 81 LYS B O 1
ATOM 3080 N N . GLU B 1 82 ? 10.914 -16.641 -31.938 1 87.06 82 GLU B N 1
ATOM 3081 C CA . GLU B 1 82 ? 12.141 -15.867 -31.734 1 87.06 82 GLU B CA 1
ATOM 3082 C C . GLU B 1 82 ? 12.211 -15.297 -30.328 1 87.06 82 GLU B C 1
ATOM 3084 O O . GLU B 1 82 ? 13.289 -15.219 -29.734 1 87.06 82 GLU B O 1
ATOM 3089 N N . HIS B 1 83 ? 11.117 -14.883 -29.812 1 90.38 83 HIS B N 1
ATOM 3090 C CA . HIS B 1 83 ? 11.078 -14.359 -28.453 1 90.38 83 HIS B CA 1
ATOM 3091 C C . HIS B 1 83 ? 11.5 -15.422 -27.438 1 90.38 83 HIS B C 1
ATOM 3093 O O . HIS B 1 83 ? 12.305 -15.148 -26.547 1 90.38 83 HIS B O 1
ATOM 3099 N N . LEU B 1 84 ? 10.977 -16.578 -27.625 1 88.94 84 LEU B N 1
ATOM 3100 C CA . LEU B 1 84 ? 11.32 -17.672 -26.719 1 88.94 84 LEU B CA 1
ATOM 3101 C C . LEU B 1 84 ? 12.805 -18.031 -26.828 1 88.94 84 LEU B C 1
ATOM 3103 O O . LEU B 1 84 ? 13.484 -18.188 -25.812 1 88.94 84 LEU B O 1
ATOM 3107 N N . LEU B 1 85 ? 13.227 -18.078 -27.984 1 87.12 85 LEU B N 1
ATOM 3108 C CA . LEU B 1 85 ? 14.617 -18.453 -28.234 1 87.12 85 LEU B CA 1
ATOM 3109 C C . LEU B 1 85 ? 15.562 -17.406 -27.641 1 87.12 85 LEU B C 1
ATOM 3111 O O . LEU B 1 85 ? 16.625 -17.766 -27.109 1 87.12 85 LEU B O 1
ATOM 3115 N N . ASN B 1 86 ? 15.141 -16.234 -27.688 1 90.56 86 ASN B N 1
ATOM 3116 C CA . ASN B 1 86 ? 16.047 -15.148 -27.312 1 90.56 86 ASN B CA 1
ATOM 3117 C C . ASN B 1 86 ? 16.031 -14.891 -25.812 1 90.56 86 ASN B C 1
ATOM 3119 O O . ASN B 1 86 ? 17.016 -14.445 -25.234 1 90.56 86 ASN B O 1
ATOM 3123 N N . PHE B 1 87 ? 14.922 -15.211 -25.203 1 93.31 87 PHE B N 1
ATOM 3124 C CA . PHE B 1 87 ? 14.805 -14.656 -23.875 1 93.31 87 PHE B CA 1
ATOM 3125 C C . PHE B 1 87 ? 14.492 -15.75 -22.859 1 93.31 87 PHE B C 1
ATOM 3127 O O . PHE B 1 87 ? 14.547 -15.516 -21.641 1 93.31 87 PHE B O 1
ATOM 3134 N N . TYR B 1 88 ? 14.195 -16.922 -23.312 1 95 88 TYR B N 1
ATOM 3135 C CA . TYR B 1 88 ? 13.812 -18 -22.406 1 95 88 TYR B CA 1
ATOM 3136 C C . TYR B 1 88 ? 14.867 -19.094 -22.391 1 95 88 TYR B C 1
ATOM 3138 O O . TYR B 1 88 ? 15.602 -19.281 -23.359 1 95 88 TYR B O 1
ATOM 3146 N N . ARG B 1 89 ? 14.898 -19.75 -21.266 1 95.25 89 ARG B N 1
ATOM 3147 C CA . ARG B 1 89 ? 15.664 -21 -21.141 1 95.25 89 ARG B CA 1
ATOM 3148 C C . ARG B 1 89 ? 14.742 -22.172 -20.875 1 95.25 89 ARG B C 1
ATOM 3150 O O . ARG B 1 89 ? 13.734 -22.047 -20.172 1 95.25 89 ARG B O 1
ATOM 3157 N N . ASN B 1 90 ? 15.156 -23.297 -21.422 1 95 90 ASN B N 1
ATOM 3158 C CA . ASN B 1 90 ? 14.422 -24.516 -21.141 1 95 90 ASN B CA 1
ATOM 3159 C C . ASN B 1 90 ? 14.688 -25.016 -19.719 1 95 90 ASN B C 1
ATOM 3161 O O . ASN B 1 90 ? 15.82 -24.953 -19.234 1 95 90 ASN B O 1
ATOM 3165 N N . PHE B 1 91 ? 13.656 -25.562 -19.172 1 96.25 91 PHE B N 1
ATOM 3166 C CA . PHE B 1 91 ? 13.789 -26.062 -17.797 1 96.25 91 PHE B CA 1
ATOM 3167 C C . PHE B 1 91 ? 14.93 -27.062 -17.703 1 96.25 91 PHE B C 1
ATOM 3169 O O . PHE B 1 91 ? 15.672 -27.078 -16.719 1 96.25 91 PHE B O 1
ATOM 3176 N N . LYS B 1 92 ? 15.086 -27.875 -18.641 1 94.19 92 LYS B N 1
ATOM 3177 C CA . LYS B 1 92 ? 16.125 -28.891 -18.625 1 94.19 92 LYS B CA 1
ATOM 3178 C C . LYS B 1 92 ? 17.516 -28.266 -18.469 1 94.19 92 LYS B C 1
ATOM 3180 O O . LYS B 1 92 ? 18.422 -28.875 -17.906 1 94.19 92 LYS B O 1
ATOM 3185 N N . GLU B 1 93 ? 17.609 -27.109 -18.875 1 94.5 93 GLU B N 1
ATOM 3186 C CA . GLU B 1 93 ? 18.891 -26.422 -18.844 1 94.5 93 GLU B CA 1
ATOM 3187 C C . GLU B 1 93 ? 19.188 -25.891 -17.438 1 94.5 93 GLU B C 1
ATOM 3189 O O . GLU B 1 93 ? 20.344 -25.641 -17.094 1 94.5 93 GLU B O 1
ATOM 3194 N N . ILE B 1 94 ? 18.172 -25.703 -16.703 1 93.88 94 ILE B N 1
ATOM 3195 C CA . ILE B 1 94 ? 18.406 -25.016 -15.43 1 93.88 94 ILE B CA 1
ATOM 3196 C C . ILE B 1 94 ? 18.156 -25.984 -14.273 1 93.88 94 ILE B C 1
ATOM 3198 O O . ILE B 1 94 ? 18.25 -25.609 -13.109 1 93.88 94 ILE B O 1
ATOM 3202 N N . LYS B 1 95 ? 17.891 -27.188 -14.539 1 92.5 95 LYS B N 1
ATOM 3203 C CA . LYS B 1 95 ? 17.438 -28.156 -13.539 1 92.5 95 LYS B CA 1
ATOM 3204 C C . LYS B 1 95 ? 18.531 -28.406 -12.5 1 92.5 95 LYS B C 1
ATOM 3206 O O . LYS B 1 95 ? 18.25 -28.891 -11.398 1 92.5 95 LYS B O 1
ATOM 3211 N N . ASN B 1 96 ? 19.766 -28.031 -12.789 1 93.88 96 ASN B N 1
ATOM 3212 C CA . ASN B 1 96 ? 20.875 -28.25 -11.859 1 93.88 96 ASN B CA 1
ATOM 3213 C C . ASN B 1 96 ? 21.297 -26.938 -11.195 1 93.88 96 ASN B C 1
ATOM 3215 O O . ASN B 1 96 ? 22.281 -26.906 -10.453 1 93.88 96 ASN B O 1
ATOM 3219 N N . GLU B 1 97 ? 20.594 -25.922 -11.469 1 96 97 GLU B N 1
ATOM 3220 C CA . GLU B 1 97 ? 20.875 -24.625 -10.859 1 96 97 GLU B CA 1
ATOM 3221 C C . GLU B 1 97 ? 19.922 -24.375 -9.68 1 96 97 GLU B C 1
ATOM 3223 O O . GLU B 1 97 ? 18.859 -24.984 -9.586 1 96 97 GLU B O 1
ATOM 3228 N N . LYS B 1 98 ? 20.438 -23.594 -8.797 1 96.56 98 LYS B N 1
ATOM 3229 C CA . LYS B 1 98 ? 19.609 -23.188 -7.676 1 96.56 98 LYS B CA 1
ATOM 3230 C C . LYS B 1 98 ? 19.062 -21.766 -7.891 1 96.56 98 LYS B C 1
ATOM 3232 O O . LYS B 1 98 ? 19.734 -20.922 -8.461 1 96.56 98 LYS B O 1
ATOM 3237 N N . PHE B 1 99 ? 17.875 -21.562 -7.434 1 97.44 99 PHE B N 1
ATOM 3238 C CA . PHE B 1 99 ? 17.219 -20.25 -7.484 1 97.44 99 PHE B CA 1
ATOM 3239 C C . PHE B 1 99 ? 16.781 -19.812 -6.094 1 97.44 99 PHE B C 1
ATOM 3241 O O . PHE B 1 99 ? 16.469 -20.656 -5.246 1 97.44 99 PHE B O 1
ATOM 3248 N N . ASP B 1 100 ? 16.812 -18.516 -5.848 1 97.69 100 ASP B N 1
ATOM 3249 C CA . ASP B 1 100 ? 16.312 -18 -4.582 1 97.69 100 ASP B CA 1
ATOM 3250 C C . ASP B 1 100 ? 14.781 -18 -4.559 1 97.69 100 ASP B C 1
ATOM 3252 O O . ASP B 1 100 ? 14.172 -18.266 -3.52 1 97.69 100 ASP B O 1
ATOM 3256 N N . GLY B 1 101 ? 14.18 -17.656 -5.645 1 98.25 101 GLY B N 1
ATOM 3257 C CA . GLY B 1 101 ? 12.734 -17.688 -5.809 1 98.25 101 GLY B CA 1
ATOM 3258 C C . GLY B 1 101 ? 12.297 -18.234 -7.152 1 98.25 101 GLY B C 1
ATOM 3259 O O . GLY B 1 101 ? 13.062 -18.219 -8.117 1 98.25 101 GLY B O 1
ATOM 3260 N N . PHE B 1 102 ? 11.094 -18.641 -7.176 1 98.69 102 PHE B N 1
ATOM 3261 C CA . PHE B 1 102 ? 10.5 -19.188 -8.391 1 98.69 102 PHE B CA 1
ATOM 3262 C C . PHE B 1 102 ? 9.023 -18.828 -8.477 1 98.69 102 PHE B C 1
ATOM 3264 O O . PHE B 1 102 ? 8.312 -18.844 -7.469 1 98.69 102 PHE B O 1
ATOM 3271 N N . ILE B 1 103 ? 8.578 -18.469 -9.695 1 98.81 103 ILE B N 1
ATOM 3272 C CA . ILE B 1 103 ? 7.168 -18.172 -9.93 1 98.81 103 ILE B CA 1
ATOM 3273 C C . ILE B 1 103 ? 6.609 -19.141 -10.977 1 98.81 103 ILE B C 1
ATOM 3275 O O . ILE B 1 103 ? 7.207 -19.328 -12.039 1 98.81 103 ILE B O 1
ATOM 3279 N N . ILE B 1 104 ? 5.578 -19.781 -10.656 1 98.75 104 ILE B N 1
ATOM 3280 C CA . ILE B 1 104 ? 4.828 -20.594 -11.609 1 98.75 104 ILE B CA 1
ATOM 3281 C C . ILE B 1 104 ? 3.484 -19.922 -11.906 1 98.75 104 ILE B C 1
ATOM 3283 O O . ILE B 1 104 ? 2.631 -19.812 -11.016 1 98.75 104 ILE B O 1
ATOM 3287 N N . THR B 1 105 ? 3.252 -19.5 -13.133 1 98.25 105 THR B N 1
ATOM 3288 C CA . THR B 1 105 ? 2.1 -18.672 -13.461 1 98.25 105 THR B CA 1
ATOM 3289 C C . THR B 1 105 ? 0.867 -19.531 -13.719 1 98.25 105 THR B C 1
ATOM 3291 O O . THR B 1 105 ? 0.942 -20.766 -13.664 1 98.25 105 THR B O 1
ATOM 3294 N N . GLY B 1 106 ? -0.207 -18.859 -14 1 93.88 106 GLY B N 1
ATOM 3295 C CA . GLY B 1 106 ? -1.427 -19.531 -14.398 1 93.88 106 GLY B CA 1
ATOM 3296 C C . GLY B 1 106 ? -1.394 -20.016 -15.844 1 93.88 106 GLY B C 1
ATOM 3297 O O . GLY B 1 106 ? -0.397 -19.812 -16.547 1 93.88 106 GLY B O 1
ATOM 3298 N N . ALA B 1 107 ? -2.459 -20.688 -16.188 1 91.19 107 ALA B N 1
ATOM 3299 C CA . ALA B 1 107 ? -2.656 -21.172 -17.547 1 91.19 107 ALA B CA 1
ATOM 3300 C C . ALA B 1 107 ? -4.141 -21.266 -17.891 1 91.19 107 ALA B C 1
ATOM 3302 O O . ALA B 1 107 ? -4.973 -21.516 -17.016 1 91.19 107 ALA B O 1
ATOM 3303 N N . PRO B 1 108 ? -4.434 -21.016 -19.156 1 89.94 108 PRO B N 1
ATOM 3304 C CA . PRO B 1 108 ? -5.84 -21.062 -19.578 1 89.94 108 PRO B CA 1
ATOM 3305 C C . PRO B 1 108 ? -6.328 -22.469 -19.891 1 89.94 108 PRO B C 1
ATOM 3307 O O . PRO B 1 108 ? -6.902 -22.703 -20.953 1 89.94 108 PRO B O 1
ATOM 3310 N N . ILE B 1 109 ? -6.129 -23.453 -18.953 1 90.88 109 ILE B N 1
ATOM 3311 C CA . ILE B 1 109 ? -6.469 -24.844 -19.25 1 90.88 109 ILE B CA 1
ATOM 3312 C C . ILE B 1 109 ? -7.195 -25.453 -18.047 1 90.88 109 ILE B C 1
ATOM 3314 O O . ILE B 1 109 ? -7.09 -26.656 -17.812 1 90.88 109 ILE B O 1
ATOM 3318 N N . GLU B 1 110 ? -7.84 -24.625 -17.328 1 90.44 110 GLU B N 1
ATOM 3319 C CA . GLU B 1 110 ? -8.438 -25.078 -16.078 1 90.44 110 GLU B CA 1
ATOM 3320 C C . GLU B 1 110 ? -9.594 -26.047 -16.344 1 90.44 110 GLU B C 1
ATOM 3322 O O . GLU B 1 110 ? -10.023 -26.766 -15.438 1 90.44 110 GLU B O 1
ATOM 3327 N N . HIS B 1 111 ? -10.078 -26.094 -17.578 1 90.81 111 HIS B N 1
ATOM 3328 C CA . HIS B 1 111 ? -11.18 -26.984 -17.906 1 90.81 111 HIS B CA 1
ATOM 3329 C C . HIS B 1 111 ? -10.695 -28.438 -17.984 1 90.81 111 HIS B C 1
ATOM 3331 O O . HIS B 1 111 ? -11.5 -29.359 -17.922 1 90.81 111 HIS B O 1
ATOM 3337 N N . LEU B 1 112 ? -9.438 -28.672 -18.094 1 95.19 112 LEU B N 1
ATOM 3338 C CA . LEU B 1 112 ? -8.859 -30 -18.172 1 95.19 112 LEU B CA 1
ATOM 3339 C C . LEU B 1 112 ? -8.508 -30.516 -16.781 1 95.19 112 LEU B C 1
ATOM 3341 O O . LEU B 1 112 ? -8.094 -29.75 -15.914 1 95.19 112 LEU B O 1
ATOM 3345 N N . GLU B 1 113 ? -8.695 -31.812 -16.656 1 96.81 113 GLU B N 1
ATOM 3346 C CA . GLU B 1 113 ? -8.07 -32.438 -15.492 1 96.81 113 GLU B CA 1
ATOM 3347 C C . GLU B 1 113 ? -6.551 -32.281 -15.539 1 96.81 113 GLU B C 1
ATOM 3349 O O . GLU B 1 113 ? -5.957 -32.25 -16.609 1 96.81 113 GLU B O 1
ATOM 3354 N N . PHE B 1 114 ? -5.957 -32.25 -14.336 1 97.56 114 PHE B N 1
ATOM 3355 C CA . PHE B 1 114 ? -4.523 -32.031 -14.281 1 97.56 114 PHE B CA 1
ATOM 3356 C C . PHE B 1 114 ? -3.762 -33.062 -15.109 1 97.56 114 PHE B C 1
ATOM 3358 O O . PHE B 1 114 ? -2.869 -32.688 -15.883 1 97.56 114 PHE B O 1
ATOM 3365 N N . GLU B 1 115 ? -4.16 -34.281 -15.062 1 96.56 115 GLU B N 1
ATOM 3366 C CA . GLU B 1 115 ? -3.453 -35.375 -15.711 1 96.56 115 GLU B CA 1
ATOM 3367 C C . GLU B 1 115 ? -3.664 -35.375 -17.219 1 96.56 115 GLU B C 1
ATOM 3369 O O . GLU B 1 115 ? -2.941 -36.031 -17.969 1 96.56 115 GLU B O 1
ATOM 3374 N N . GLU B 1 116 ? -4.637 -34.562 -17.641 1 96.12 116 GLU B N 1
ATOM 3375 C CA . GLU B 1 116 ? -4.934 -34.469 -19.062 1 96.12 116 GLU B CA 1
ATOM 3376 C C . GLU B 1 116 ? -4.168 -33.344 -19.719 1 96.12 116 GLU B C 1
ATOM 3378 O O . GLU B 1 116 ? -4.164 -33.188 -20.938 1 96.12 116 GLU B O 1
ATOM 3383 N N . VAL B 1 117 ? -3.545 -32.562 -18.922 1 95.19 117 VAL B N 1
ATOM 3384 C CA . VAL B 1 117 ? -2.732 -31.484 -19.453 1 95.19 117 VAL B CA 1
ATOM 3385 C C . VAL B 1 117 ? -1.484 -32.062 -20.125 1 95.19 117 VAL B C 1
ATOM 3387 O O . VAL B 1 117 ? -0.793 -32.906 -19.562 1 95.19 117 VAL B O 1
ATOM 3390 N N . ASP B 1 118 ? -1.155 -31.641 -21.297 1 92.44 118 ASP B N 1
ATOM 3391 C CA . ASP B 1 118 ? -0.13 -32.219 -22.156 1 92.44 118 ASP B CA 1
ATOM 3392 C C . ASP B 1 118 ? 1.251 -32.125 -21.516 1 92.44 118 ASP B C 1
ATOM 3394 O O . ASP B 1 118 ? 2.109 -32.969 -21.734 1 92.44 118 ASP B O 1
ATOM 3398 N N . TYR B 1 119 ? 1.47 -31.109 -20.703 1 95.06 119 TYR B N 1
ATOM 3399 C CA . TYR B 1 119 ? 2.789 -30.922 -20.109 1 95.06 119 TYR B CA 1
ATOM 3400 C C . TYR B 1 119 ? 2.762 -31.219 -18.625 1 95.06 119 TYR B C 1
ATOM 3402 O O . TYR B 1 119 ? 3.627 -30.766 -17.875 1 95.06 119 TYR B O 1
ATOM 3410 N N . TRP B 1 120 ? 1.777 -31.969 -18.141 1 97 120 TRP B N 1
ATOM 3411 C CA . TRP B 1 120 ? 1.608 -32.25 -16.719 1 97 120 TRP B CA 1
ATOM 3412 C C . TRP B 1 120 ? 2.836 -32.938 -16.156 1 97 120 TRP B C 1
ATOM 3414 O O . TRP B 1 120 ? 3.318 -32.594 -15.078 1 97 120 TRP B O 1
ATOM 3424 N N . GLU B 1 121 ? 3.373 -33.938 -16.875 1 96.62 121 GLU B N 1
ATOM 3425 C CA . GLU B 1 121 ? 4.512 -34.719 -16.391 1 96.62 121 GLU B CA 1
ATOM 3426 C C . GLU B 1 121 ? 5.746 -33.844 -16.234 1 96.62 121 GLU B C 1
ATOM 3428 O O . GLU B 1 121 ? 6.457 -33.938 -15.227 1 96.62 121 GLU B O 1
ATOM 3433 N N . GLU B 1 122 ? 5.961 -33.031 -17.156 1 96.44 122 GLU B N 1
ATOM 3434 C CA . GLU B 1 122 ? 7.09 -32.094 -17.047 1 96.44 122 GLU B CA 1
ATOM 3435 C C . GLU B 1 122 ? 6.879 -31.094 -15.93 1 96.44 122 GLU B C 1
ATOM 3437 O O . GLU B 1 122 ? 7.828 -30.719 -15.234 1 96.44 122 GLU B O 1
ATOM 3442 N N . LEU B 1 123 ? 5.652 -30.625 -15.789 1 97.88 123 LEU B N 1
ATOM 3443 C CA . LEU B 1 123 ? 5.344 -29.688 -14.719 1 97.88 123 LEU B CA 1
ATOM 3444 C C . LEU B 1 123 ? 5.578 -30.328 -13.352 1 97.88 123 LEU B C 1
ATOM 3446 O O . LEU B 1 123 ? 6.043 -29.672 -12.422 1 97.88 123 LEU B O 1
ATOM 3450 N N . LYS B 1 124 ? 5.273 -31.594 -13.234 1 98.19 124 LYS B N 1
ATOM 3451 C CA . LYS B 1 124 ? 5.57 -32.312 -12 1 98.19 124 LYS B CA 1
ATOM 3452 C C . LYS B 1 124 ? 7.059 -32.281 -11.688 1 98.19 124 LYS B C 1
ATOM 3454 O O . LYS B 1 124 ? 7.449 -32.094 -10.523 1 98.19 124 LYS B O 1
ATOM 3459 N N . GLU B 1 125 ? 7.855 -32.406 -12.695 1 97.56 125 GLU B N 1
ATOM 3460 C CA . GLU B 1 125 ? 9.297 -32.344 -12.5 1 97.56 125 GLU B CA 1
ATOM 3461 C C . GLU B 1 125 ? 9.719 -30.969 -11.992 1 97.56 125 GLU B C 1
ATOM 3463 O O . GLU B 1 125 ? 10.562 -30.859 -11.102 1 97.56 125 GLU B O 1
ATOM 3468 N N . VAL B 1 126 ? 9.109 -29.953 -12.523 1 98.19 126 VAL B N 1
ATOM 3469 C CA . VAL B 1 126 ? 9.422 -28.578 -12.109 1 98.19 126 VAL B CA 1
ATOM 3470 C C . VAL B 1 126 ? 9.023 -28.391 -10.648 1 98.19 126 VAL B C 1
ATOM 3472 O O . VAL B 1 126 ? 9.781 -27.812 -9.867 1 98.19 126 VAL B O 1
ATOM 3475 N N . MET B 1 127 ? 7.836 -28.828 -10.305 1 98.44 127 MET B N 1
ATOM 3476 C CA . MET B 1 127 ? 7.34 -28.641 -8.938 1 98.44 127 MET B CA 1
ATOM 3477 C C . MET B 1 127 ? 8.172 -29.438 -7.945 1 98.44 127 MET B C 1
ATOM 3479 O O . MET B 1 127 ? 8.445 -28.969 -6.844 1 98.44 127 MET B O 1
ATOM 3483 N N . SER B 1 128 ? 8.578 -30.625 -8.359 1 98 128 SER B N 1
ATOM 3484 C CA . SER B 1 128 ? 9.492 -31.406 -7.527 1 98 128 SER B CA 1
ATOM 3485 C C . SER B 1 128 ? 10.828 -30.703 -7.363 1 98 128 SER B C 1
ATOM 3487 O O . SER B 1 128 ? 11.344 -30.594 -6.246 1 98 128 SER B O 1
ATOM 3489 N N . TYR B 1 129 ? 11.367 -30.219 -8.469 1 97.69 129 TYR B N 1
ATOM 3490 C CA . TYR B 1 129 ? 12.617 -29.469 -8.477 1 97.69 129 TYR B CA 1
ATOM 3491 C C . TYR B 1 129 ? 12.539 -28.266 -7.539 1 97.69 129 TYR B C 1
ATOM 3493 O O . TYR B 1 129 ? 13.492 -27.984 -6.805 1 97.69 129 TYR B O 1
ATOM 3501 N N . SER B 1 130 ? 11.43 -27.562 -7.523 1 97.69 130 SER B N 1
ATOM 3502 C CA . SER B 1 130 ? 11.281 -26.297 -6.797 1 97.69 130 SER B CA 1
ATOM 3503 C C . SER B 1 130 ? 11.352 -26.531 -5.289 1 97.69 130 SER B C 1
ATOM 3505 O O . SER B 1 130 ? 11.812 -25.656 -4.547 1 97.69 130 SER B O 1
ATOM 3507 N N . VAL B 1 131 ? 10.938 -27.688 -4.816 1 97 131 VAL B N 1
ATOM 3508 C CA . VAL B 1 131 ? 10.969 -28 -3.391 1 97 131 VAL B CA 1
ATOM 3509 C C . VAL B 1 131 ? 12.406 -28.219 -2.939 1 97 131 VAL B C 1
ATOM 3511 O O . VAL B 1 131 ? 12.789 -27.828 -1.837 1 97 131 VAL B O 1
ATOM 3514 N N . GLU B 1 132 ? 13.234 -28.672 -3.846 1 96.06 132 GLU B N 1
ATOM 3515 C CA . GLU B 1 132 ? 14.586 -29.078 -3.479 1 96.06 132 GLU B CA 1
ATOM 3516 C C . GLU B 1 132 ? 15.594 -27.969 -3.775 1 96.06 132 GLU B C 1
ATOM 3518 O O . GLU B 1 132 ? 16.594 -27.812 -3.064 1 96.06 132 GLU B O 1
ATOM 3523 N N . ASN B 1 133 ? 15.32 -27.188 -4.781 1 97.25 133 ASN B N 1
ATOM 3524 C CA . ASN B 1 133 ? 16.391 -26.344 -5.312 1 97.25 133 ASN B CA 1
ATOM 3525 C C . ASN B 1 133 ? 16.016 -24.875 -5.262 1 97.25 133 ASN B C 1
ATOM 3527 O O . ASN B 1 133 ? 16.766 -24.016 -5.73 1 97.25 133 ASN B O 1
ATOM 3531 N N . VAL B 1 134 ? 14.859 -24.547 -4.68 1 97.81 134 VAL B N 1
ATOM 3532 C CA . VAL B 1 134 ? 14.398 -23.156 -4.609 1 97.81 134 VAL B CA 1
ATOM 3533 C C . VAL B 1 134 ? 14.047 -22.797 -3.168 1 97.81 134 VAL B C 1
ATOM 3535 O O . VAL B 1 134 ? 13.445 -23.609 -2.453 1 97.81 134 VAL B O 1
ATOM 3538 N N . THR B 1 135 ? 14.422 -21.625 -2.732 1 97.69 135 THR B N 1
ATOM 3539 C CA . THR B 1 135 ? 14.141 -21.188 -1.367 1 97.69 135 THR B CA 1
ATOM 3540 C C . THR B 1 135 ? 12.641 -20.984 -1.165 1 97.69 135 THR B C 1
ATOM 3542 O O . THR B 1 135 ? 12.07 -21.453 -0.18 1 97.69 135 THR B O 1
ATOM 3545 N N . SER B 1 136 ? 12.008 -20.312 -2.084 1 98.62 136 SER B N 1
ATOM 3546 C CA . SER B 1 136 ? 10.57 -20.078 -2.004 1 98.62 136 SER B CA 1
ATOM 3547 C C . SER B 1 136 ? 9.938 -20.031 -3.391 1 98.62 136 SER B C 1
ATOM 3549 O O . SER B 1 136 ? 10.477 -19.391 -4.301 1 98.62 136 SER B O 1
ATOM 3551 N N . THR B 1 137 ? 8.828 -20.703 -3.57 1 98.81 137 THR B N 1
ATOM 3552 C CA . THR B 1 137 ? 8.117 -20.734 -4.844 1 98.81 137 THR B CA 1
ATOM 3553 C C . THR B 1 137 ? 6.738 -20.094 -4.707 1 98.81 137 THR B C 1
ATOM 3555 O O . THR B 1 137 ? 5.992 -20.406 -3.777 1 98.81 137 THR B O 1
ATOM 3558 N N . PHE B 1 138 ? 6.422 -19.203 -5.621 1 98.88 138 PHE B N 1
ATOM 3559 C CA . PHE B 1 138 ? 5.152 -18.484 -5.688 1 98.88 138 PHE B CA 1
ATOM 3560 C C . PHE B 1 138 ? 4.301 -19 -6.84 1 98.88 138 PHE B C 1
ATOM 3562 O O . PHE B 1 138 ? 4.656 -18.828 -8.008 1 98.88 138 PHE B O 1
ATOM 3569 N N . HIS B 1 139 ? 3.148 -19.688 -6.508 1 98.88 139 HIS B N 1
ATOM 3570 C CA . HIS B 1 139 ? 2.236 -20.203 -7.52 1 98.88 139 HIS B CA 1
ATOM 3571 C C . HIS B 1 139 ? 1.046 -19.281 -7.727 1 98.88 139 HIS B C 1
ATOM 3573 O O . HIS B 1 139 ? 0.465 -18.781 -6.758 1 98.88 139 HIS B O 1
ATOM 3579 N N . ILE B 1 140 ? 0.649 -19.125 -9 1 98.75 140 ILE B N 1
ATOM 3580 C CA . ILE B 1 140 ? -0.405 -18.156 -9.281 1 98.75 140 ILE B CA 1
ATOM 3581 C C . ILE B 1 140 ? -1.543 -18.828 -10.039 1 98.75 140 ILE B C 1
ATOM 3583 O O . ILE B 1 140 ? -1.312 -19.484 -11.062 1 98.75 140 ILE B O 1
ATOM 3587 N N . CYS B 1 141 ? -2.777 -18.641 -9.594 1 98.19 141 CYS B N 1
ATOM 3588 C CA . CYS B 1 141 ? -4.027 -19.078 -10.211 1 98.19 141 CYS B CA 1
ATOM 3589 C C . CYS B 1 141 ? -3.99 -20.547 -10.562 1 98.19 141 CYS B C 1
ATOM 3591 O O . CYS B 1 141 ? -3.871 -21.406 -9.672 1 98.19 141 CYS B O 1
ATOM 3593 N N . TRP B 1 142 ? -4.02 -20.906 -11.875 1 98.38 142 TRP B N 1
ATOM 3594 C CA . TRP B 1 142 ? -3.965 -22.312 -12.219 1 98.38 142 TRP B CA 1
ATOM 3595 C C . TRP B 1 142 ? -2.678 -22.953 -11.695 1 98.38 142 TRP B C 1
ATOM 3597 O O . TRP B 1 142 ? -2.674 -24.125 -11.289 1 98.38 142 TRP B O 1
ATOM 3607 N N . GLY B 1 143 ? -1.561 -22.203 -11.734 1 98.5 143 GLY B N 1
ATOM 3608 C CA . GLY B 1 143 ? -0.328 -22.688 -11.133 1 98.5 143 GLY B CA 1
ATOM 3609 C C . GLY B 1 143 ? -0.476 -23.016 -9.656 1 98.5 143 GLY B C 1
ATOM 3610 O O . GLY B 1 143 ? 0.125 -23.984 -9.172 1 98.5 143 GLY B O 1
ATOM 3611 N N . ALA B 1 144 ? -1.227 -22.219 -8.969 1 98.75 144 ALA B N 1
ATOM 3612 C CA . ALA B 1 144 ? -1.498 -22.484 -7.559 1 98.75 144 ALA B CA 1
ATOM 3613 C C . ALA B 1 144 ? -2.336 -23.75 -7.391 1 98.75 144 ALA B C 1
ATOM 3615 O O . ALA B 1 144 ? -2.055 -24.578 -6.523 1 98.75 144 ALA B O 1
ATOM 3616 N N . GLN B 1 145 ? -3.332 -23.922 -8.242 1 98.69 145 GLN B N 1
ATOM 3617 C CA . GLN B 1 145 ? -4.16 -25.109 -8.18 1 98.69 145 GLN B CA 1
ATOM 3618 C C . GLN B 1 145 ? -3.344 -26.359 -8.492 1 98.69 145 GLN B C 1
ATOM 3620 O O . GLN B 1 145 ? -3.459 -27.375 -7.793 1 98.69 145 GLN B O 1
ATOM 3625 N N . ALA B 1 146 ? -2.518 -26.266 -9.508 1 98.69 146 ALA B N 1
ATOM 3626 C CA . ALA B 1 146 ? -1.657 -27.375 -9.891 1 98.69 146 ALA B CA 1
ATOM 3627 C C . ALA B 1 146 ? -0.698 -27.75 -8.758 1 98.69 146 ALA B C 1
ATOM 3629 O O . ALA B 1 146 ? -0.519 -28.922 -8.445 1 98.69 146 ALA B O 1
ATOM 3630 N N . GLY B 1 147 ? -0.098 -26.734 -8.148 1 98.75 147 GLY B N 1
ATOM 3631 C CA . GLY B 1 147 ? 0.809 -26.969 -7.035 1 98.75 147 GLY B CA 1
ATOM 3632 C C . GLY B 1 147 ? 0.128 -27.594 -5.836 1 98.75 147 GLY B C 1
ATOM 3633 O O . GLY B 1 147 ? 0.666 -28.531 -5.227 1 98.75 147 GLY B O 1
ATOM 3634 N N . LEU B 1 148 ? -1.045 -27.094 -5.5 1 98.75 148 LEU B N 1
ATOM 3635 C CA . LEU B 1 148 ? -1.799 -27.641 -4.379 1 98.75 148 LEU B CA 1
ATOM 3636 C C . LEU B 1 148 ? -2.18 -29.094 -4.641 1 98.75 148 LEU B C 1
ATOM 3638 O O . LEU B 1 148 ? -2.135 -29.922 -3.729 1 98.75 148 LEU B O 1
ATOM 3642 N N . TYR B 1 149 ? -2.529 -29.375 -5.836 1 98.69 149 TYR B N 1
ATOM 3643 C CA . TYR B 1 149 ? -2.887 -30.75 -6.207 1 98.69 149 TYR B CA 1
ATOM 3644 C C . TYR B 1 149 ? -1.673 -31.656 -6.129 1 98.69 149 TYR B C 1
ATOM 3646 O O . TYR B 1 149 ? -1.726 -32.719 -5.492 1 98.69 149 TYR B O 1
ATOM 3654 N N . TYR B 1 150 ? -0.607 -31.281 -6.727 1 98.56 150 TYR B N 1
ATOM 3655 C CA . TYR B 1 150 ? 0.583 -32.125 -6.824 1 98.56 150 TYR B CA 1
ATOM 3656 C C . TYR B 1 150 ? 1.194 -32.375 -5.449 1 98.56 150 TYR B C 1
ATOM 3658 O O . TYR B 1 150 ? 1.519 -33.5 -5.098 1 98.56 150 TYR B O 1
ATOM 3666 N N . HIS B 1 151 ? 1.348 -31.359 -4.602 1 98.38 151 HIS B N 1
ATOM 3667 C CA . HIS B 1 151 ? 2.098 -31.438 -3.354 1 98.38 151 HIS B CA 1
ATOM 3668 C C . HIS B 1 151 ? 1.221 -31.953 -2.217 1 98.38 151 HIS B C 1
ATOM 3670 O O . HIS B 1 151 ? 1.717 -32.594 -1.282 1 98.38 151 HIS B O 1
ATOM 3676 N N . PHE B 1 152 ? -0.161 -31.703 -2.334 1 98.31 152 PHE B N 1
ATOM 3677 C CA . PHE B 1 152 ? -0.965 -31.938 -1.14 1 98.31 152 PHE B CA 1
ATOM 3678 C C . PHE B 1 152 ? -2.234 -32.719 -1.485 1 98.31 152 PHE B C 1
ATOM 3680 O O . PHE B 1 152 ? -3.031 -33.031 -0.601 1 98.31 152 PHE B O 1
ATOM 3687 N N . GLY B 1 153 ? -2.494 -32.938 -2.764 1 97.94 153 GLY B N 1
ATOM 3688 C CA . GLY B 1 153 ? -3.641 -33.75 -3.182 1 97.94 153 GLY B CA 1
ATOM 3689 C C . GLY B 1 153 ? -4.941 -32.969 -3.158 1 97.94 153 GLY B C 1
ATOM 3690 O O . GLY B 1 153 ? -6.023 -33.562 -3.143 1 97.94 153 GLY B O 1
ATOM 3691 N N . ILE B 1 154 ? -4.922 -31.656 -3.182 1 98.25 154 ILE B N 1
ATOM 3692 C CA . ILE B 1 154 ? -6.125 -30.828 -3.143 1 98.25 154 ILE B CA 1
ATOM 3693 C C . ILE B 1 154 ? -6.699 -30.688 -4.551 1 98.25 154 ILE B C 1
ATOM 3695 O O . ILE B 1 154 ? -6.043 -30.156 -5.445 1 98.25 154 ILE B O 1
ATOM 3699 N N . PRO B 1 155 ? -7.859 -31.125 -4.777 1 97.94 155 PRO B N 1
ATOM 3700 C CA . PRO B 1 155 ? -8.453 -31.031 -6.113 1 97.94 155 PRO B CA 1
ATOM 3701 C C . PRO B 1 155 ? -9 -29.625 -6.41 1 97.94 155 PRO B C 1
ATOM 3703 O O . PRO B 1 155 ? -9.078 -28.797 -5.508 1 97.94 155 PRO B O 1
ATOM 3706 N N . LYS B 1 156 ? -9.234 -29.406 -7.656 1 98.12 156 LYS B N 1
ATOM 3707 C CA . LYS B 1 156 ? -9.977 -28.219 -8.07 1 98.12 156 LYS B CA 1
ATOM 3708 C C . LYS B 1 156 ? -11.398 -28.578 -8.492 1 98.12 156 LYS B C 1
ATOM 3710 O O . LYS B 1 156 ? -11.672 -29.719 -8.859 1 98.12 156 LYS B O 1
ATOM 3715 N N . TYR B 1 157 ? -12.281 -27.562 -8.453 1 98.06 157 TYR B N 1
ATOM 3716 C CA . TYR B 1 157 ? -13.688 -27.734 -8.789 1 98.06 157 TYR B CA 1
ATOM 3717 C C . TYR B 1 157 ? -14.141 -26.688 -9.805 1 98.06 157 TYR B C 1
ATOM 3719 O O . TYR B 1 157 ? -13.758 -25.531 -9.719 1 98.06 157 TYR B O 1
ATOM 3727 N N . PRO B 1 158 ? -14.938 -27.188 -10.758 1 97.31 158 PRO B N 1
ATOM 3728 C CA . PRO B 1 158 ? -15.484 -26.203 -11.695 1 97.31 158 PRO B CA 1
ATOM 3729 C C . PRO B 1 158 ? -16.484 -25.25 -11.031 1 97.31 158 PRO B C 1
ATOM 3731 O O . PRO B 1 158 ? -17.25 -25.672 -10.164 1 97.31 158 PRO B O 1
ATOM 3734 N N . LEU B 1 159 ? -16.406 -24.016 -11.484 1 96.56 159 LEU B N 1
ATOM 3735 C CA . LEU B 1 159 ? -17.391 -23.031 -11.07 1 96.56 159 LEU B CA 1
ATOM 3736 C C . LEU B 1 159 ? -18.547 -22.953 -12.062 1 96.56 159 LEU B C 1
ATOM 3738 O O . LEU B 1 159 ? -18.344 -23.156 -13.266 1 96.56 159 LEU B O 1
ATOM 3742 N N . ASP B 1 160 ? -19.766 -22.625 -11.594 1 93.88 160 ASP B N 1
ATOM 3743 C CA . ASP B 1 160 ? -20.922 -22.469 -12.469 1 93.88 160 ASP B CA 1
ATOM 3744 C C . ASP B 1 160 ? -20.734 -21.266 -13.391 1 93.88 160 ASP B C 1
ATOM 3746 O O . ASP B 1 160 ? -21.125 -21.312 -14.562 1 93.88 160 ASP B O 1
ATOM 3750 N N . LYS B 1 161 ? -20.234 -20.25 -12.789 1 94.5 161 LYS B N 1
ATOM 3751 C CA . LYS B 1 161 ? -19.922 -19.031 -13.531 1 94.5 161 LYS B CA 1
ATOM 3752 C C . LYS B 1 161 ? -18.484 -18.594 -13.297 1 94.5 161 LYS B C 1
ATOM 3754 O O . LYS B 1 161 ? -17.922 -18.797 -12.211 1 94.5 161 LYS B O 1
ATOM 3759 N N . LYS B 1 162 ? -18 -17.969 -14.312 1 96.38 162 LYS B N 1
ATOM 3760 C CA . LYS B 1 162 ? -16.641 -17.453 -14.203 1 96.38 162 LYS B CA 1
ATOM 3761 C C . LYS B 1 162 ? -16.516 -16.469 -13.039 1 96.38 162 LYS B C 1
ATOM 3763 O O . LYS B 1 162 ? -17.344 -15.578 -12.883 1 96.38 162 LYS B O 1
ATOM 3768 N N . LEU B 1 163 ? -15.57 -16.719 -12.156 1 97.94 163 LEU B N 1
ATOM 3769 C CA . LEU B 1 163 ? -15.188 -15.68 -11.203 1 97.94 163 LEU B CA 1
ATOM 3770 C C . LEU B 1 163 ? -14.352 -14.602 -11.875 1 97.94 163 LEU B C 1
ATOM 3772 O O . LEU B 1 163 ? -13.188 -14.828 -12.211 1 97.94 163 LEU B O 1
ATOM 3776 N N . PHE B 1 164 ? -14.977 -13.406 -12.078 1 98.25 164 PHE B N 1
ATOM 3777 C CA . PHE B 1 164 ? -14.422 -12.406 -12.984 1 98.25 164 PHE B CA 1
ATOM 3778 C C . PHE B 1 164 ? -14.602 -11.008 -12.422 1 98.25 164 PHE B C 1
ATOM 3780 O O . PHE B 1 164 ? -15.727 -10.5 -12.359 1 98.25 164 PHE B O 1
ATOM 3787 N N . GLY B 1 165 ? -13.477 -10.406 -11.977 1 98.44 165 GLY B N 1
ATOM 3788 C CA . GLY B 1 165 ? -13.547 -9.078 -11.391 1 98.44 165 GLY B CA 1
ATOM 3789 C C . GLY B 1 165 ? -12.547 -8.867 -10.266 1 98.44 165 GLY B C 1
ATOM 3790 O O . GLY B 1 165 ? -11.516 -9.539 -10.211 1 98.44 165 GLY B O 1
ATOM 3791 N N . ILE B 1 166 ? -12.773 -7.824 -9.562 1 98.5 166 ILE B N 1
ATOM 3792 C CA . ILE B 1 166 ? -11.984 -7.488 -8.383 1 98.5 166 ILE B CA 1
ATOM 3793 C C . ILE B 1 166 ? -12.812 -7.73 -7.121 1 98.5 166 ILE B C 1
ATOM 3795 O O . ILE B 1 166 ? -13.961 -7.301 -7.039 1 98.5 166 ILE B O 1
ATOM 3799 N N . PHE B 1 167 ? -12.234 -8.43 -6.137 1 98.69 167 PHE B N 1
ATOM 3800 C CA . PHE B 1 167 ? -13 -8.867 -4.977 1 98.69 167 PHE B CA 1
ATOM 3801 C C . PHE B 1 167 ? -12.289 -8.477 -3.682 1 98.69 167 PHE B C 1
ATOM 3803 O O . PHE B 1 167 ? -11.062 -8.469 -3.621 1 98.69 167 PHE B O 1
ATOM 3810 N N . SER B 1 168 ? -13.094 -8.188 -2.693 1 97.94 168 SER B N 1
ATOM 3811 C CA . SER B 1 168 ? -12.555 -7.867 -1.375 1 97.94 168 SER B CA 1
ATOM 3812 C C . SER B 1 168 ? -12.086 -9.125 -0.645 1 97.94 168 SER B C 1
ATOM 3814 O O . SER B 1 168 ? -12.758 -10.156 -0.695 1 97.94 168 SER B O 1
ATOM 3816 N N . HIS B 1 169 ? -10.969 -8.977 0.032 1 98.5 169 HIS B N 1
ATOM 3817 C CA . HIS B 1 169 ? -10.391 -10.055 0.821 1 98.5 169 HIS B CA 1
ATOM 3818 C C . HIS B 1 169 ? -10.039 -9.586 2.229 1 98.5 169 HIS B C 1
ATOM 3820 O O . HIS B 1 169 ? -9.797 -8.398 2.445 1 98.5 169 HIS B O 1
ATOM 3826 N N . LYS B 1 170 ? -10.047 -10.508 3.137 1 97.62 170 LYS B N 1
ATOM 3827 C CA . LYS B 1 170 ? -9.625 -10.227 4.504 1 97.62 170 LYS B CA 1
ATOM 3828 C C . LYS B 1 170 ? -8.32 -10.953 4.832 1 97.62 170 LYS B C 1
ATOM 3830 O O . LYS B 1 170 ? -7.988 -11.961 4.203 1 97.62 170 LYS B O 1
ATOM 3835 N N . VAL B 1 171 ? -7.613 -10.438 5.773 1 97 171 VAL B N 1
ATOM 3836 C CA . VAL B 1 171 ? -6.418 -11.078 6.312 1 97 171 VAL B CA 1
ATOM 3837 C C . VAL B 1 171 ? -6.801 -11.992 7.469 1 97 171 VAL B C 1
ATOM 3839 O O . VAL B 1 171 ? -7.418 -11.555 8.445 1 97 171 VAL B O 1
ATOM 3842 N N . ASN B 1 172 ? -6.418 -13.227 7.363 1 95.5 172 ASN B N 1
ATOM 3843 C CA . ASN B 1 172 ? -6.75 -14.195 8.406 1 95.5 172 ASN B CA 1
ATOM 3844 C C . ASN B 1 172 ? -5.734 -14.156 9.547 1 95.5 172 ASN B C 1
ATOM 3846 O O . ASN B 1 172 ? -6.078 -14.422 10.695 1 95.5 172 ASN B O 1
ATOM 3850 N N . ASP B 1 173 ? -4.496 -13.93 9.141 1 89.56 173 ASP B N 1
ATOM 3851 C CA . ASP B 1 173 ? -3.406 -13.883 10.109 1 89.56 173 ASP B CA 1
ATOM 3852 C C . ASP B 1 173 ? -2.564 -12.617 9.93 1 89.56 173 ASP B C 1
ATOM 3854 O O . ASP B 1 173 ? -1.673 -12.578 9.086 1 89.56 173 ASP B O 1
ATOM 3858 N N . LYS B 1 174 ? -2.674 -11.75 10.789 1 86.94 174 LYS B N 1
ATOM 3859 C CA . LYS B 1 174 ? -2.018 -10.453 10.688 1 86.94 174 LYS B CA 1
ATOM 3860 C C . LYS B 1 174 ? -0.53 -10.555 11.008 1 86.94 174 LYS B C 1
ATOM 3862 O O . LYS B 1 174 ? 0.241 -9.641 10.719 1 86.94 174 LYS B O 1
ATOM 3867 N N . SER B 1 175 ? -0.159 -11.609 11.57 1 87.38 175 SER B N 1
ATOM 3868 C CA . SER B 1 175 ? 1.236 -11.766 11.961 1 87.38 175 SER B CA 1
ATOM 3869 C C . SER B 1 175 ? 2.072 -12.336 10.82 1 87.38 175 SER B C 1
ATOM 3871 O O . SER B 1 175 ? 3.303 -12.352 10.898 1 87.38 175 SER B O 1
ATOM 3873 N N . ALA B 1 176 ? 1.451 -12.789 9.766 1 92.12 176 ALA B N 1
ATOM 3874 C CA . ALA B 1 176 ? 2.184 -13.367 8.641 1 92.12 176 ALA B CA 1
ATOM 3875 C C . ALA B 1 176 ? 3.033 -12.305 7.945 1 92.12 176 ALA B C 1
ATOM 3877 O O . ALA B 1 176 ? 2.514 -11.289 7.488 1 92.12 176 ALA B O 1
ATOM 3878 N N . SER B 1 177 ? 4.289 -12.586 7.73 1 93.38 177 SER B N 1
ATOM 3879 C CA . SER B 1 177 ? 5.219 -11.633 7.133 1 93.38 177 SER B CA 1
ATOM 3880 C C . SER B 1 177 ? 4.848 -11.336 5.684 1 93.38 177 SER B C 1
ATOM 3882 O O . SER B 1 177 ? 5.094 -10.234 5.191 1 93.38 177 SER B O 1
ATOM 3884 N N . LEU B 1 178 ? 4.18 -12.312 5.086 1 96.5 178 LEU B N 1
ATOM 3885 C CA . LEU B 1 178 ? 3.791 -12.148 3.689 1 96.5 178 LEU B CA 1
ATOM 3886 C C . LEU B 1 178 ? 2.768 -11.031 3.537 1 96.5 178 LEU B C 1
ATOM 3888 O O . LEU B 1 178 ? 2.656 -10.43 2.467 1 96.5 178 LEU B O 1
ATOM 3892 N N . LEU B 1 179 ? 2.072 -10.727 4.633 1 96.62 179 LEU B N 1
ATOM 3893 C CA . LEU B 1 179 ? 0.996 -9.75 4.566 1 96.62 179 LEU B CA 1
ATOM 3894 C C . LEU B 1 179 ? 1.319 -8.523 5.418 1 96.62 179 LEU B C 1
ATOM 3896 O O . LEU B 1 179 ? 0.422 -7.762 5.781 1 96.62 179 LEU B O 1
ATOM 3900 N N . ARG B 1 180 ? 2.539 -8.375 5.719 1 92.19 180 ARG B N 1
ATOM 3901 C CA . ARG B 1 180 ? 2.967 -7.195 6.473 1 92.19 180 ARG B CA 1
ATOM 3902 C C . ARG B 1 180 ? 2.58 -5.91 5.746 1 92.19 180 ARG B C 1
ATOM 3904 O O . ARG B 1 180 ? 2.844 -5.762 4.551 1 92.19 180 ARG B O 1
ATOM 3911 N N . GLY B 1 181 ? 1.881 -5.012 6.492 1 92.69 181 GLY B N 1
ATOM 3912 C CA . GLY B 1 181 ? 1.514 -3.723 5.926 1 92.69 181 GLY B CA 1
ATOM 3913 C C . GLY B 1 181 ? 0.175 -3.744 5.211 1 92.69 181 GLY B C 1
ATOM 3914 O O . GLY B 1 181 ? -0.323 -2.701 4.781 1 92.69 181 GLY B O 1
ATOM 3915 N N . PHE B 1 182 ? -0.406 -4.898 5.168 1 96.94 182 PHE B N 1
ATOM 3916 C CA . PHE B 1 182 ? -1.692 -5.008 4.488 1 96.94 182 PHE B CA 1
ATOM 3917 C C . PHE B 1 182 ? -2.795 -4.352 5.309 1 96.94 182 PHE B C 1
ATOM 3919 O O . PHE B 1 182 ? -2.73 -4.328 6.539 1 96.94 182 PHE B O 1
ATOM 3926 N N . ASP B 1 183 ? -3.758 -3.881 4.594 1 97.75 183 ASP B N 1
ATOM 3927 C CA . ASP B 1 183 ? -5.027 -3.521 5.219 1 97.75 183 ASP B CA 1
ATOM 3928 C C . ASP B 1 183 ? -5.793 -4.766 5.664 1 97.75 183 ASP B C 1
ATOM 3930 O O . ASP B 1 183 ? -5.535 -5.867 5.176 1 97.75 183 ASP B O 1
ATOM 3934 N N . ASP B 1 184 ? -6.73 -4.543 6.59 1 97.19 184 ASP B N 1
ATOM 3935 C CA . ASP B 1 184 ? -7.59 -5.641 7.023 1 97.19 184 ASP B CA 1
ATOM 3936 C C . ASP B 1 184 ? -8.43 -6.164 5.863 1 97.19 184 ASP B C 1
ATOM 3938 O O . ASP B 1 184 ? -8.758 -7.355 5.812 1 97.19 184 ASP B O 1
ATOM 3942 N N . GLU B 1 185 ? -8.766 -5.289 5.031 1 97.12 185 GLU B N 1
ATOM 3943 C CA . GLU B 1 185 ? -9.516 -5.598 3.816 1 97.12 185 GLU B CA 1
ATOM 3944 C C . GLU B 1 185 ? -8.859 -4.969 2.588 1 97.12 185 GLU B C 1
ATOM 3946 O O . GLU B 1 185 ? -8.438 -3.812 2.627 1 97.12 185 GLU B O 1
ATOM 3951 N N . PHE B 1 186 ? -8.719 -5.727 1.557 1 98.12 186 PHE B N 1
ATOM 3952 C CA . PHE B 1 186 ? -8.062 -5.273 0.333 1 98.12 186 PHE B CA 1
ATOM 3953 C C . PHE B 1 186 ? -8.641 -5.984 -0.884 1 98.12 186 PHE B C 1
ATOM 3955 O O . PHE B 1 186 ? -9.43 -6.926 -0.745 1 98.12 186 PHE B O 1
ATOM 3962 N N . TYR B 1 187 ? -8.281 -5.551 -2.102 1 98.62 187 TYR B N 1
ATOM 3963 C CA . TYR B 1 187 ? -8.891 -6.082 -3.316 1 98.62 187 TYR B CA 1
ATOM 3964 C C . TYR B 1 187 ? -7.871 -6.867 -4.141 1 98.62 187 TYR B C 1
ATOM 3966 O O . TYR B 1 187 ? -6.684 -6.543 -4.137 1 98.62 187 TYR B O 1
ATOM 3974 N N . VAL B 1 188 ? -8.414 -7.887 -4.824 1 98.81 188 VAL B N 1
ATOM 3975 C CA . VAL B 1 188 ? -7.59 -8.711 -5.703 1 98.81 188 VAL B CA 1
ATOM 3976 C C . VAL B 1 188 ? -8.367 -9.055 -6.969 1 98.81 188 VAL B C 1
ATOM 3978 O O . VAL B 1 188 ? -9.555 -9.398 -6.902 1 98.81 188 VAL B O 1
ATOM 3981 N N . PRO B 1 189 ? -7.699 -8.984 -8.125 1 98.81 189 PRO B N 1
ATOM 3982 C CA . PRO B 1 189 ? -8.336 -9.453 -9.352 1 98.81 189 PRO B CA 1
ATOM 3983 C C . PRO B 1 189 ? -8.398 -10.977 -9.445 1 98.81 189 PRO B C 1
ATOM 3985 O O . PRO B 1 189 ? -7.457 -11.656 -9.047 1 98.81 189 PRO B O 1
ATOM 3988 N N . HIS B 1 190 ? -9.523 -11.445 -9.914 1 98.69 190 HIS B N 1
ATOM 3989 C CA . HIS B 1 190 ? -9.711 -12.859 -10.234 1 98.69 190 HIS B CA 1
ATOM 3990 C C . HIS B 1 190 ? -10.273 -13.047 -11.633 1 98.69 190 HIS B C 1
ATOM 3992 O O . HIS B 1 190 ? -11.078 -12.227 -12.094 1 98.69 190 HIS B O 1
ATOM 3998 N N . SER B 1 191 ? -9.891 -14.062 -12.289 1 97.81 191 SER B N 1
ATOM 3999 C CA . SER B 1 191 ? -10.375 -14.5 -13.594 1 97.81 191 SER B CA 1
ATOM 4000 C C . SER B 1 191 ? -10.203 -16.016 -13.766 1 97.81 191 SER B C 1
ATOM 4002 O O . SER B 1 191 ? -9.195 -16.469 -14.305 1 97.81 191 SER B O 1
ATOM 4004 N N . ARG B 1 192 ? -11.164 -16.734 -13.359 1 97.38 192 ARG B N 1
ATOM 4005 C CA . ARG B 1 192 ? -11 -18.188 -13.414 1 97.38 192 ARG B CA 1
ATOM 4006 C C . ARG B 1 192 ? -12.352 -18.891 -13.461 1 97.38 192 ARG B C 1
ATOM 4008 O O . ARG B 1 192 ? -13.359 -18.344 -13.008 1 97.38 192 ARG B O 1
ATOM 4015 N N . HIS B 1 193 ? -12.312 -20.156 -13.93 1 97.06 193 HIS B N 1
ATOM 4016 C CA . HIS B 1 193 ? -13.5 -21 -14.039 1 97.06 193 HIS B CA 1
ATOM 4017 C C . HIS B 1 193 ? -13.453 -22.156 -13.055 1 97.06 193 HIS B C 1
ATOM 4019 O O . HIS B 1 193 ? -14.352 -23 -13.047 1 97.06 193 HIS B O 1
ATOM 4025 N N . THR B 1 194 ? -12.391 -22.266 -12.273 1 98.12 194 THR B N 1
ATOM 4026 C CA . THR B 1 194 ? -12.242 -23.312 -11.266 1 98.12 194 THR B CA 1
ATOM 4027 C C . THR B 1 194 ? -11.805 -22.734 -9.93 1 98.12 194 THR B C 1
ATOM 4029 O O . THR B 1 194 ? -11.367 -21.578 -9.867 1 98.12 194 THR B O 1
ATOM 4032 N N . ASP B 1 195 ? -12.078 -23.5 -8.93 1 97.81 195 ASP B N 1
ATOM 4033 C CA . ASP B 1 195 ? -11.758 -23.031 -7.582 1 97.81 195 ASP B CA 1
ATOM 4034 C C . ASP B 1 195 ? -11.289 -24.188 -6.699 1 97.81 195 ASP B C 1
ATOM 4036 O O . ASP B 1 195 ? -11.289 -25.344 -7.133 1 97.81 195 ASP B O 1
ATOM 4040 N N . ILE B 1 196 ? -10.695 -23.828 -5.594 1 98.12 196 ILE B N 1
ATOM 4041 C CA . ILE B 1 196 ? -10.367 -24.781 -4.535 1 98.12 196 ILE B CA 1
ATOM 4042 C C . ILE B 1 196 ? -11.234 -24.516 -3.312 1 98.12 196 ILE B C 1
ATOM 4044 O O . ILE B 1 196 ? -11.656 -23.375 -3.078 1 98.12 196 ILE B O 1
ATOM 4048 N N . LEU B 1 197 ? -11.445 -25.5 -2.537 1 97.69 197 LEU B N 1
ATOM 4049 C CA . LEU B 1 197 ? -12.289 -25.359 -1.358 1 97.69 197 LEU B CA 1
ATOM 4050 C C . LEU B 1 197 ? -11.445 -25.219 -0.096 1 97.69 197 LEU B C 1
ATOM 4052 O O . LEU B 1 197 ? -10.484 -25.969 0.102 1 97.69 197 LEU B O 1
ATOM 4056 N N . LYS B 1 198 ? -11.859 -24.266 0.73 1 97.44 198 LYS B N 1
ATOM 4057 C CA . LYS B 1 198 ? -11.125 -24.047 1.972 1 97.44 198 LYS B CA 1
ATOM 4058 C C . LYS B 1 198 ? -11.172 -25.281 2.861 1 97.44 198 LYS B C 1
ATOM 4060 O O . LYS B 1 198 ? -10.211 -25.578 3.576 1 97.44 198 LYS B O 1
ATOM 4065 N N . GLU B 1 199 ? -12.25 -26.078 2.814 1 97.56 199 GLU B N 1
ATOM 4066 C CA . GLU B 1 199 ? -12.398 -27.297 3.607 1 97.56 199 GLU B CA 1
ATOM 4067 C C . GLU B 1 199 ? -11.312 -28.312 3.266 1 97.56 199 GLU B C 1
ATOM 4069 O O . GLU B 1 199 ? -10.875 -29.062 4.133 1 97.56 199 GLU B O 1
ATOM 4074 N N . ASP B 1 200 ? -10.945 -28.328 2.041 1 98.19 200 ASP B N 1
ATOM 4075 C CA . ASP B 1 200 ? -9.898 -29.25 1.615 1 98.19 200 ASP B CA 1
ATOM 4076 C C . ASP B 1 200 ? -8.539 -28.828 2.16 1 98.19 200 ASP B C 1
ATOM 4078 O O . ASP B 1 200 ? -7.691 -29.672 2.457 1 98.19 200 ASP B O 1
ATOM 4082 N N . ILE B 1 201 ? -8.281 -27.547 2.283 1 98.06 201 ILE B N 1
ATOM 4083 C CA . ILE B 1 201 ? -7.023 -27.016 2.797 1 98.06 201 ILE B CA 1
ATOM 4084 C C . ILE B 1 201 ? -6.906 -27.328 4.285 1 98.06 201 ILE B C 1
ATOM 4086 O O . ILE B 1 201 ? -5.836 -27.719 4.762 1 98.06 201 ILE B O 1
ATOM 4090 N N . TYR B 1 202 ? -8.023 -27.234 5 1 96.94 202 TYR B N 1
ATOM 4091 C CA . TYR B 1 202 ? -8.031 -27.438 6.441 1 96.94 202 TYR B CA 1
ATOM 4092 C C . TYR B 1 202 ? -7.672 -28.875 6.781 1 96.94 202 TYR B C 1
ATOM 4094 O O . TYR B 1 202 ? -7.191 -29.172 7.883 1 96.94 202 TYR B O 1
ATOM 4102 N N . LYS B 1 203 ? -7.816 -29.734 5.82 1 97.06 203 LYS B N 1
ATOM 4103 C CA . LYS B 1 203 ? -7.543 -31.156 6.047 1 97.06 203 LYS B CA 1
ATOM 4104 C C . LYS B 1 203 ? -6.051 -31.453 5.949 1 97.06 203 LYS B C 1
ATOM 4106 O O . LYS B 1 203 ? -5.598 -32.531 6.348 1 97.06 203 LYS B O 1
ATOM 4111 N N . VAL B 1 204 ? -5.293 -30.547 5.488 1 97.44 204 VAL B N 1
ATOM 4112 C CA . VAL B 1 204 ? -3.871 -30.781 5.254 1 97.44 204 VAL B CA 1
ATOM 4113 C C . VAL B 1 204 ? -3.045 -30.078 6.324 1 97.44 204 VAL B C 1
ATOM 4115 O O . VAL B 1 204 ? -2.93 -28.844 6.312 1 97.44 204 VAL B O 1
ATOM 4118 N N . PRO B 1 205 ? -2.402 -30.844 7.168 1 95.38 205 PRO B N 1
ATOM 4119 C CA . PRO B 1 205 ? -1.547 -30.219 8.18 1 95.38 205 PRO B CA 1
ATOM 4120 C C . PRO B 1 205 ? -0.397 -29.422 7.559 1 95.38 205 PRO B C 1
ATOM 4122 O O . PRO B 1 205 ? 0.221 -29.875 6.594 1 95.38 205 PRO B O 1
ATOM 4125 N N . GLY B 1 206 ? -0.219 -28.234 8.031 1 94.31 206 GLY B N 1
ATOM 4126 C CA . GLY B 1 206 ? 0.897 -27.422 7.578 1 94.31 206 GLY B CA 1
ATOM 4127 C C . GLY B 1 206 ? 0.517 -26.438 6.48 1 94.31 206 GLY B C 1
ATOM 4128 O O . GLY B 1 206 ? 1.291 -25.547 6.148 1 94.31 206 GLY B O 1
ATOM 4129 N N . LEU B 1 207 ? -0.554 -26.734 5.867 1 97.19 207 LEU B N 1
ATOM 4130 C CA . LEU B 1 207 ? -1.083 -25.781 4.898 1 97.19 207 LEU B CA 1
ATOM 4131 C C . LEU B 1 207 ? -1.979 -24.75 5.582 1 97.19 207 LEU B C 1
ATOM 4133 O O . LEU B 1 207 ? -2.941 -25.125 6.262 1 97.19 207 LEU B O 1
ATOM 4137 N N . THR B 1 208 ? -1.66 -23.422 5.414 1 97.62 208 THR B N 1
ATOM 4138 C CA . THR B 1 208 ? -2.352 -22.359 6.141 1 97.62 208 THR B CA 1
ATOM 4139 C C . THR B 1 208 ? -2.957 -21.359 5.176 1 97.62 208 THR B C 1
ATOM 4141 O O . THR B 1 208 ? -2.297 -20.922 4.23 1 97.62 208 THR B O 1
ATOM 4144 N N . ILE B 1 209 ? -4.219 -21.031 5.414 1 98.31 209 ILE B N 1
ATOM 4145 C CA . ILE B 1 209 ? -4.852 -19.969 4.648 1 98.31 209 ILE B CA 1
ATOM 4146 C C . ILE B 1 209 ? -4.523 -18.625 5.273 1 98.31 209 ILE B C 1
ATOM 4148 O O . ILE B 1 209 ? -4.836 -18.375 6.445 1 98.31 209 ILE B O 1
ATOM 4152 N N . LEU B 1 210 ? -3.936 -17.734 4.508 1 98.31 210 LEU B N 1
ATOM 4153 C CA . LEU B 1 210 ? -3.525 -16.438 5.008 1 98.31 210 LEU B CA 1
ATOM 4154 C C . LEU B 1 210 ? -4.574 -15.375 4.691 1 98.31 210 LEU B C 1
ATOM 4156 O O . LEU B 1 210 ? -4.68 -14.367 5.395 1 98.31 210 LEU B O 1
ATOM 4160 N N . SER B 1 211 ? -5.309 -15.562 3.623 1 98.56 211 SER B N 1
ATOM 4161 C CA . SER B 1 211 ? -6.309 -14.602 3.176 1 98.56 211 SER B CA 1
ATOM 4162 C C . SER B 1 211 ? -7.418 -15.289 2.385 1 98.56 211 SER B C 1
ATOM 4164 O O . SER B 1 211 ? -7.168 -16.25 1.663 1 98.56 211 SER B O 1
ATOM 4166 N N . GLU B 1 212 ? -8.578 -14.719 2.516 1 98.56 212 GLU B N 1
ATOM 4167 C CA . GLU B 1 212 ? -9.734 -15.266 1.822 1 98.56 212 GLU B CA 1
ATOM 4168 C C . GLU B 1 212 ? -10.812 -14.211 1.607 1 98.56 212 GLU B C 1
ATOM 4170 O O . GLU B 1 212 ? -10.711 -13.102 2.137 1 98.56 212 GLU B O 1
ATOM 4175 N N . SER B 1 213 ? -11.734 -14.547 0.802 1 98.25 213 SER B N 1
ATOM 4176 C CA . SER B 1 213 ? -12.867 -13.711 0.434 1 98.25 213 SER B CA 1
ATOM 4177 C C . SER B 1 213 ? -14.188 -14.461 0.61 1 98.25 213 SER B C 1
ATOM 4179 O O . SER B 1 213 ? -14.258 -15.672 0.376 1 98.25 213 SER B O 1
ATOM 4181 N N . GLU B 1 214 ? -15.211 -13.695 1.005 1 96.56 214 GLU B N 1
ATOM 4182 C CA . GLU B 1 214 ? -16.531 -14.305 1.079 1 96.56 214 GLU B CA 1
ATOM 4183 C C . GLU B 1 214 ? -17.031 -14.719 -0.303 1 96.56 214 GLU B C 1
ATOM 4185 O O . GLU B 1 214 ? -17.656 -15.773 -0.458 1 96.56 214 GLU B O 1
ATOM 4190 N N . GLU B 1 215 ? -16.719 -13.938 -1.252 1 97.31 215 GLU B N 1
ATOM 4191 C CA . GLU B 1 215 ? -17.234 -14.172 -2.6 1 97.31 215 GLU B CA 1
ATOM 4192 C C . GLU B 1 215 ? -16.25 -15 -3.424 1 97.31 215 GLU B C 1
ATOM 4194 O O . GLU B 1 215 ? -16.656 -15.875 -4.195 1 97.31 215 GLU B O 1
ATOM 4199 N N . ALA B 1 216 ? -14.883 -14.781 -3.236 1 98.25 216 ALA B N 1
ATOM 4200 C CA . ALA B 1 216 ? -13.906 -15.359 -4.152 1 98.25 216 ALA B CA 1
ATOM 4201 C C . ALA B 1 216 ? -13.211 -16.562 -3.521 1 98.25 216 ALA B C 1
ATOM 4203 O O . ALA B 1 216 ? -12.398 -17.234 -4.172 1 98.25 216 ALA B O 1
ATOM 4204 N N . GLY B 1 217 ? -13.508 -16.875 -2.268 1 98.12 217 GLY B N 1
ATOM 4205 C CA . GLY B 1 217 ? -12.898 -18.016 -1.626 1 98.12 217 GLY B CA 1
ATOM 4206 C C . GLY B 1 217 ? -11.453 -17.781 -1.221 1 98.12 217 GLY B C 1
ATOM 4207 O O . GLY B 1 217 ? -11.078 -16.672 -0.862 1 98.12 217 GLY B O 1
ATOM 4208 N N . VAL B 1 218 ? -10.648 -18.828 -1.234 1 98.56 218 VAL B N 1
ATOM 4209 C CA . VAL B 1 218 ? -9.258 -18.766 -0.797 1 98.56 218 VAL B CA 1
ATOM 4210 C C . VAL B 1 218 ? -8.445 -17.922 -1.774 1 98.56 218 VAL B C 1
ATOM 4212 O O . VAL B 1 218 ? -8.531 -18.109 -2.99 1 98.56 218 VAL B O 1
ATOM 4215 N N . TYR B 1 219 ? -7.703 -17.047 -1.235 1 98.62 219 TYR B N 1
ATOM 4216 C CA . TYR B 1 219 ? -6.82 -16.234 -2.068 1 98.62 219 TYR B CA 1
ATOM 4217 C C . TYR B 1 219 ? -5.367 -16.641 -1.878 1 98.62 219 TYR B C 1
ATOM 4219 O O . TYR B 1 219 ? -4.652 -16.891 -2.852 1 98.62 219 TYR B O 1
ATOM 4227 N N . LEU B 1 220 ? -4.941 -16.688 -0.631 1 98.69 220 LEU B N 1
ATOM 4228 C CA . LEU B 1 220 ? -3.529 -16.891 -0.341 1 98.69 220 LEU B CA 1
ATOM 4229 C C . LEU B 1 220 ? -3.348 -17.984 0.717 1 98.69 220 LEU B C 1
ATOM 4231 O O . LEU B 1 220 ? -3.934 -17.906 1.799 1 98.69 220 LEU B O 1
ATOM 4235 N N . ALA B 1 221 ? -2.592 -18.984 0.355 1 98.5 221 ALA B N 1
ATOM 4236 C CA . ALA B 1 221 ? -2.195 -20.031 1.28 1 98.5 221 ALA B CA 1
ATOM 4237 C C . ALA B 1 221 ? -0.695 -20.297 1.196 1 98.5 221 ALA B C 1
ATOM 4239 O O . ALA B 1 221 ? -0.048 -19.938 0.211 1 98.5 221 ALA B O 1
ATOM 4240 N N . TYR B 1 222 ? -0.148 -20.797 2.225 1 97.75 222 TYR B N 1
ATOM 4241 C CA . TYR B 1 222 ? 1.264 -21.156 2.141 1 97.75 222 TYR B CA 1
ATOM 4242 C C . TYR B 1 222 ? 1.565 -22.375 2.994 1 97.75 222 TYR B C 1
ATOM 4244 O O . TYR B 1 222 ? 0.746 -22.781 3.82 1 97.75 222 TYR B O 1
ATOM 4252 N N . ALA B 1 223 ? 2.605 -23.078 2.693 1 97.75 223 ALA B N 1
ATOM 4253 C CA . ALA B 1 223 ? 3.086 -24.281 3.381 1 97.75 223 ALA B CA 1
ATOM 4254 C C . ALA B 1 223 ? 4.594 -24.203 3.621 1 97.75 223 ALA B C 1
ATOM 4256 O O . ALA B 1 223 ? 5.289 -23.406 2.998 1 97.75 223 ALA B O 1
ATOM 4257 N N . ASN B 1 224 ? 5.035 -24.953 4.656 1 96.38 224 ASN B N 1
ATOM 4258 C CA . ASN B 1 224 ? 6.453 -25.109 4.949 1 96.38 224 ASN B CA 1
ATOM 4259 C C . ASN B 1 224 ? 7.121 -23.766 5.227 1 96.38 224 ASN B C 1
ATOM 4261 O O . ASN B 1 224 ? 8.133 -23.438 4.609 1 96.38 224 ASN B O 1
ATOM 4265 N N . ASN B 1 225 ? 6.43 -23 5.992 1 93.25 225 ASN B N 1
ATOM 4266 C CA . ASN B 1 225 ? 6.922 -21.703 6.477 1 93.25 225 ASN B CA 1
ATOM 4267 C C . ASN B 1 225 ? 7.27 -20.766 5.324 1 93.25 225 ASN B C 1
ATOM 4269 O O . ASN B 1 225 ? 8.305 -20.109 5.348 1 93.25 225 ASN B O 1
ATOM 4273 N N . GLY B 1 226 ? 6.48 -20.875 4.199 1 96.12 226 GLY B N 1
ATOM 4274 C CA . GLY B 1 226 ? 6.613 -19.922 3.109 1 96.12 226 GLY B CA 1
ATOM 4275 C C . GLY B 1 226 ? 7.484 -20.438 1.976 1 96.12 226 GLY B C 1
ATOM 4276 O O . GLY B 1 226 ? 7.695 -19.734 0.985 1 96.12 226 GLY B O 1
ATOM 4277 N N . LYS B 1 227 ? 7.973 -21.641 2.092 1 97.5 227 LYS B N 1
ATOM 4278 C CA . LYS B 1 227 ? 8.688 -22.25 0.97 1 97.5 227 LYS B CA 1
ATOM 4279 C C . LYS B 1 227 ? 7.777 -22.375 -0.252 1 97.5 227 LYS B C 1
ATOM 4281 O O . LYS B 1 227 ? 8.25 -22.281 -1.39 1 97.5 227 LYS B O 1
ATOM 4286 N N . GLN B 1 228 ? 6.547 -22.609 0.071 1 98.62 228 GLN B N 1
ATOM 4287 C CA . GLN B 1 228 ? 5.543 -22.703 -0.986 1 98.62 228 GLN B CA 1
ATOM 4288 C C . GLN B 1 228 ? 4.383 -21.75 -0.728 1 98.62 228 GLN B C 1
ATOM 4290 O O . GLN B 1 228 ? 3.742 -21.812 0.324 1 98.62 228 GLN B O 1
ATOM 4295 N N . ILE B 1 229 ? 4.152 -20.891 -1.685 1 98.75 229 ILE B N 1
ATOM 4296 C CA . ILE B 1 229 ? 3.066 -19.922 -1.609 1 98.75 229 ILE B CA 1
ATOM 4297 C C . ILE B 1 229 ? 2.098 -20.141 -2.77 1 98.75 229 ILE B C 1
ATOM 4299 O O . ILE B 1 229 ? 2.521 -20.375 -3.904 1 98.75 229 ILE B O 1
ATOM 4303 N N . PHE B 1 230 ? 0.789 -20.078 -2.496 1 98.88 230 PHE B N 1
ATOM 4304 C CA . PHE B 1 230 ? -0.252 -20.328 -3.486 1 98.88 230 PHE B CA 1
ATOM 4305 C C . PHE B 1 230 ? -1.252 -19.188 -3.523 1 98.88 230 PHE B C 1
ATOM 4307 O O . PHE B 1 230 ? -1.991 -18.969 -2.561 1 98.88 230 PHE B O 1
ATOM 4314 N N . ALA B 1 231 ? -1.262 -18.469 -4.617 1 98.88 231 ALA B N 1
ATOM 4315 C CA . ALA B 1 231 ? -2.213 -17.375 -4.82 1 98.88 231 ALA B CA 1
ATOM 4316 C C . ALA B 1 231 ? -3.215 -17.719 -5.922 1 98.88 231 ALA B C 1
ATOM 4318 O O . ALA B 1 231 ? -2.828 -17.984 -7.062 1 98.88 231 ALA B O 1
ATOM 4319 N N . THR B 1 232 ? -4.488 -17.609 -5.598 1 98.69 232 THR B N 1
ATOM 4320 C CA . THR B 1 232 ? -5.5 -18 -6.578 1 98.69 232 THR B CA 1
ATOM 4321 C C . THR B 1 232 ? -5.91 -16.812 -7.434 1 98.69 232 THR B C 1
ATOM 4323 O O . THR B 1 232 ? -6.559 -16.969 -8.469 1 98.69 232 THR B O 1
ATOM 4326 N N . GLY B 1 233 ? -5.574 -15.648 -6.988 1 98.56 233 GLY B N 1
ATOM 4327 C CA . GLY B 1 233 ? -5.891 -14.438 -7.727 1 98.56 233 GLY B CA 1
ATOM 4328 C C . GLY B 1 233 ? -4.703 -13.875 -8.484 1 98.56 233 GLY B C 1
ATOM 4329 O O . GLY B 1 233 ? -3.625 -14.469 -8.492 1 98.56 233 GLY B O 1
ATOM 4330 N N . HIS B 1 234 ? -4.961 -12.742 -9.102 1 98.5 234 HIS B N 1
ATOM 4331 C CA . HIS B 1 234 ? -3.988 -12.156 -10.016 1 98.5 234 HIS B CA 1
ATOM 4332 C C . HIS B 1 234 ? -3.586 -10.758 -9.562 1 98.5 234 HIS B C 1
ATOM 4334 O O . HIS B 1 234 ? -3.816 -9.781 -10.281 1 98.5 234 HIS B O 1
ATOM 4340 N N . SER B 1 235 ? -2.828 -10.719 -8.531 1 98.06 235 SER B N 1
ATOM 4341 C CA . SER B 1 235 ? -2.35 -9.43 -8.031 1 98.06 235 SER B CA 1
ATOM 4342 C C . SER B 1 235 ? -1.454 -8.742 -9.062 1 98.06 235 SER B C 1
ATOM 4344 O O . SER B 1 235 ? -1.289 -7.523 -9.031 1 98.06 235 SER B O 1
ATOM 4346 N N . GLU B 1 236 ? -0.954 -9.484 -10.047 1 97.94 236 GLU B N 1
ATOM 4347 C CA . GLU B 1 236 ? 0.005 -8.945 -11 1 97.94 236 GLU B CA 1
ATOM 4348 C C . GLU B 1 236 ? -0.705 -8.25 -12.164 1 97.94 236 GLU B C 1
ATOM 4350 O O . GLU B 1 236 ? -0.066 -7.582 -12.977 1 97.94 236 GLU B O 1
ATOM 4355 N N . TYR B 1 237 ? -2.021 -8.297 -12.266 1 98 237 TYR B N 1
ATOM 4356 C CA . TYR B 1 237 ? -2.75 -7.805 -13.43 1 98 237 TYR B CA 1
ATOM 4357 C C . TYR B 1 237 ? -2.578 -6.297 -13.586 1 98 237 TYR B C 1
ATOM 4359 O O . TYR B 1 237 ? -2.604 -5.562 -12.594 1 98 237 TYR B O 1
ATOM 4367 N N . ASP B 1 238 ? -2.48 -5.945 -14.852 1 96.06 238 ASP B N 1
ATOM 4368 C CA . ASP B 1 238 ? -2.559 -4.527 -15.195 1 96.06 238 ASP B CA 1
ATOM 4369 C C . ASP B 1 238 ? -3.998 -4.023 -15.125 1 96.06 238 ASP B C 1
ATOM 4371 O O . ASP B 1 238 ? -4.938 -4.82 -15.07 1 96.06 238 ASP B O 1
ATOM 4375 N N . SER B 1 239 ? -4.066 -2.711 -15.227 1 95.94 239 SER B N 1
ATOM 4376 C CA . SER B 1 239 ? -5.363 -2.057 -15.133 1 95.94 239 SER B CA 1
ATOM 4377 C C . SER B 1 239 ? -6.312 -2.547 -16.219 1 95.94 239 SER B C 1
ATOM 4379 O O . SER B 1 239 ? -7.512 -2.699 -15.984 1 95.94 239 SER B O 1
ATOM 4381 N N . ASN B 1 240 ? -5.75 -2.873 -17.391 1 96.31 240 ASN B N 1
ATOM 4382 C CA . ASN B 1 240 ? -6.625 -3.141 -18.531 1 96.31 240 ASN B CA 1
ATOM 4383 C C . ASN B 1 240 ? -6.758 -4.637 -18.797 1 96.31 240 ASN B C 1
ATOM 4385 O O . ASN B 1 240 ? -7.473 -5.047 -19.703 1 96.31 240 ASN B O 1
ATOM 4389 N N . THR B 1 241 ? -6.133 -5.445 -18.016 1 97 241 THR B N 1
ATOM 4390 C CA . THR B 1 241 ? -6.105 -6.875 -18.297 1 97 241 THR B CA 1
ATOM 4391 C C . THR B 1 241 ? -7.516 -7.453 -18.312 1 97 241 THR B C 1
ATOM 4393 O O . THR B 1 241 ? -7.91 -8.117 -19.281 1 97 241 THR B O 1
ATOM 4396 N N . LEU B 1 242 ? -8.32 -7.211 -17.328 1 98 242 LEU B N 1
ATOM 4397 C CA . LEU B 1 242 ? -9.68 -7.746 -17.281 1 98 242 LEU B CA 1
ATOM 4398 C C . LEU B 1 242 ? -10.539 -7.152 -18.391 1 98 242 LEU B C 1
ATOM 4400 O O . LEU B 1 242 ? -11.422 -7.828 -18.922 1 98 242 LEU B O 1
ATOM 4404 N N . LYS B 1 243 ? -10.305 -5.91 -18.688 1 97.44 243 LYS B N 1
ATOM 4405 C CA . LYS B 1 243 ? -11.016 -5.289 -19.797 1 97.44 243 LYS B CA 1
ATOM 4406 C C . LYS B 1 243 ? -10.734 -6.016 -21.109 1 97.44 243 LYS B C 1
ATOM 4408 O O . LYS B 1 243 ? -11.656 -6.324 -21.875 1 97.44 243 LYS B O 1
ATOM 4413 N N . GLN B 1 244 ? -9.508 -6.27 -21.344 1 95.94 244 GLN B N 1
ATOM 4414 C CA . GLN B 1 244 ? -9.109 -6.969 -22.562 1 95.94 244 GLN B CA 1
ATOM 4415 C C . GLN B 1 244 ? -9.727 -8.359 -22.625 1 95.94 244 GLN B C 1
ATOM 4417 O O . GLN B 1 244 ? -10.172 -8.797 -23.688 1 95.94 244 GLN B O 1
ATOM 4422 N N . GLU B 1 245 ? -9.719 -9.031 -21.5 1 95.69 245 GLU B N 1
ATOM 4423 C CA . GLU B 1 245 ? -10.344 -10.352 -21.453 1 95.69 245 GLU B CA 1
ATOM 4424 C C . GLU B 1 245 ? -11.836 -10.266 -21.75 1 95.69 245 GLU B C 1
ATOM 4426 O O . GLU B 1 245 ? -12.375 -11.102 -22.484 1 95.69 245 GLU B O 1
ATOM 4431 N N . TYR B 1 246 ? -12.469 -9.297 -21.188 1 97.19 246 TYR B N 1
ATOM 4432 C CA . TYR B 1 246 ? -13.898 -9.094 -21.391 1 97.19 246 TYR B CA 1
ATOM 4433 C C . TYR B 1 246 ? -14.203 -8.844 -22.859 1 97.19 246 TYR B C 1
ATOM 4435 O O . TYR B 1 246 ? -15.086 -9.484 -23.438 1 97.19 246 TYR B O 1
ATOM 4443 N N . GLU B 1 247 ? -13.477 -7.941 -23.438 1 96.12 247 GLU B N 1
ATOM 4444 C CA . GLU B 1 247 ? -13.68 -7.578 -24.844 1 96.12 247 GLU B CA 1
ATOM 4445 C C . GLU B 1 247 ? -13.383 -8.758 -25.766 1 96.12 247 GLU B C 1
ATOM 4447 O O . GLU B 1 247 ? -14.102 -8.977 -26.75 1 96.12 247 GLU B O 1
ATOM 4452 N N . ARG B 1 248 ? -12.305 -9.461 -25.453 1 93.38 248 ARG B N 1
ATOM 4453 C CA . ARG B 1 248 ? -11.945 -10.641 -26.234 1 93.38 248 ARG B CA 1
ATOM 4454 C C . ARG B 1 248 ? -13.07 -11.664 -26.234 1 93.38 248 ARG B C 1
ATOM 4456 O O . ARG B 1 248 ? -13.461 -12.172 -27.281 1 93.38 248 ARG B O 1
ATOM 4463 N N . ASP B 1 249 ? -13.578 -11.992 -25.094 1 93.38 249 ASP B N 1
ATOM 4464 C CA . ASP B 1 249 ? -14.609 -13.016 -24.969 1 93.38 249 ASP B CA 1
ATOM 4465 C C . ASP B 1 249 ? -15.922 -12.555 -25.594 1 93.38 249 ASP B C 1
ATOM 4467 O O . ASP B 1 249 ? -16.625 -13.336 -26.234 1 93.38 249 ASP B O 1
ATOM 4471 N N . LYS B 1 250 ? -16.219 -11.328 -25.406 1 94.19 250 LYS B N 1
ATOM 4472 C CA . LYS B 1 250 ? -17.406 -10.75 -26.031 1 94.19 250 LYS B CA 1
ATOM 4473 C C . LYS B 1 250 ? -17.328 -10.836 -27.562 1 94.19 250 LYS B C 1
ATOM 4475 O O . LYS B 1 250 ? -18.312 -11.188 -28.219 1 94.19 250 LYS B O 1
ATOM 4480 N N . SER B 1 251 ? -16.234 -10.492 -28.031 1 95.31 251 SER B N 1
ATOM 4481 C CA . SER B 1 251 ? -16.031 -10.5 -29.484 1 95.31 251 SER B CA 1
ATOM 4482 C C . SER B 1 251 ? -16.141 -11.914 -30.047 1 95.31 251 SER B C 1
ATOM 4484 O O . SER B 1 251 ? -16.516 -12.094 -31.203 1 95.31 251 SER B O 1
ATOM 4486 N N . LYS B 1 252 ? -15.836 -12.93 -29.266 1 93.62 252 LYS B N 1
ATOM 4487 C CA . LYS B 1 252 ? -15.914 -14.328 -29.672 1 93.62 252 LYS B CA 1
ATOM 4488 C C . LYS B 1 252 ? -17.328 -14.883 -29.484 1 93.62 252 LYS B C 1
ATOM 4490 O O . LYS B 1 252 ? -17.578 -16.062 -29.75 1 93.62 252 LYS B O 1
ATOM 4495 N N . GLY B 1 253 ? -18.172 -14.109 -28.938 1 92.56 253 GLY B N 1
ATOM 4496 C CA . GLY B 1 253 ? -19.562 -14.523 -28.75 1 92.56 253 GLY B CA 1
ATOM 4497 C C . GLY B 1 253 ? -19.766 -15.328 -27.484 1 92.56 253 GLY B C 1
ATOM 4498 O O . GLY B 1 253 ? -20.797 -15.984 -27.328 1 92.56 253 GLY B O 1
ATOM 4499 N N . ILE B 1 254 ? -18.766 -15.359 -26.688 1 90.5 254 ILE B N 1
ATOM 4500 C CA . ILE B 1 254 ? -18.891 -16.062 -25.406 1 90.5 254 ILE B CA 1
ATOM 4501 C C . ILE B 1 254 ? -19.734 -15.227 -24.438 1 90.5 254 ILE B C 1
ATOM 4503 O O . ILE B 1 254 ? -19.594 -14.008 -24.375 1 90.5 254 ILE B O 1
ATOM 4507 N N . 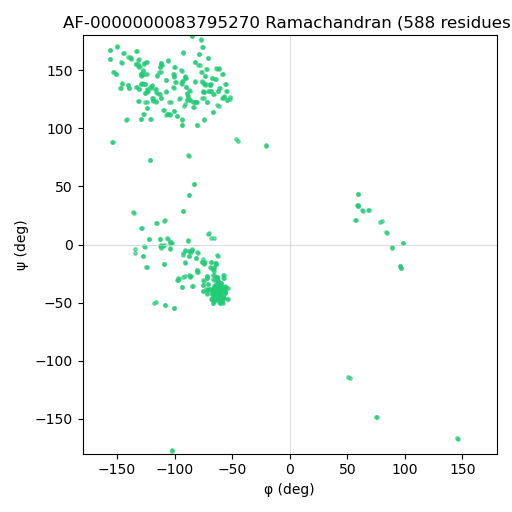ASN B 1 255 ? -20.703 -15.914 -23.828 1 90.88 255 ASN B N 1
ATOM 4508 C CA . ASN B 1 255 ? -21.484 -15.234 -22.781 1 90.88 255 ASN B CA 1
ATOM 4509 C C . ASN B 1 255 ? -20.625 -14.922 -21.562 1 90.88 255 ASN B C 1
ATOM 4511 O O . ASN B 1 255 ? -20.172 -15.828 -20.859 1 90.88 255 ASN B O 1
ATOM 4515 N N . ILE B 1 256 ? -20.422 -13.664 -21.328 1 93.31 256 ILE B N 1
ATOM 4516 C CA . ILE B 1 256 ? -19.531 -13.25 -20.25 1 93.31 256 ILE B CA 1
ATOM 4517 C C . ILE B 1 256 ? -20.125 -12.055 -19.516 1 93.31 256 ILE B C 1
ATOM 4519 O O . ILE B 1 256 ? -20.656 -11.133 -20.141 1 93.31 256 ILE B O 1
ATOM 4523 N N . ASP B 1 257 ? -20.094 -12.094 -18.203 1 94.81 257 ASP B N 1
ATOM 4524 C CA . ASP B 1 257 ? -20.547 -10.969 -17.391 1 94.81 257 ASP B CA 1
ATOM 4525 C C . ASP B 1 257 ? -19.469 -9.891 -17.312 1 94.81 257 ASP B C 1
ATOM 4527 O O . ASP B 1 257 ? -18.281 -10.172 -17.484 1 94.81 257 ASP B O 1
ATOM 4531 N N . ILE B 1 258 ? -19.906 -8.688 -17.078 1 96.38 258 ILE B N 1
ATOM 4532 C CA . ILE B 1 258 ? -18.969 -7.613 -16.797 1 96.38 258 ILE B CA 1
ATOM 4533 C C . ILE B 1 258 ? -18.172 -7.945 -15.539 1 96.38 258 ILE B C 1
ATOM 4535 O O . ILE B 1 258 ? -18.719 -8.445 -14.562 1 96.38 258 ILE B O 1
ATOM 4539 N N . PRO B 1 259 ? -16.844 -7.727 -15.633 1 97.88 259 PRO B N 1
ATOM 4540 C CA . PRO B 1 259 ? -16.078 -7.977 -14.406 1 97.88 259 PRO B CA 1
ATOM 4541 C C . PRO B 1 259 ? -16.609 -7.188 -13.211 1 97.88 259 PRO B C 1
ATOM 4543 O O . PRO B 1 259 ? -16.781 -5.969 -13.297 1 97.88 259 PRO B O 1
ATOM 4546 N N . LYS B 1 260 ? -16.781 -7.871 -12.109 1 97.5 260 LYS B N 1
ATOM 4547 C CA . LYS B 1 260 ? -17.359 -7.258 -10.914 1 97.5 260 LYS B CA 1
ATOM 4548 C C . LYS B 1 260 ? -16.406 -6.215 -10.32 1 97.5 260 LYS B C 1
ATOM 4550 O O . LYS B 1 260 ? -15.195 -6.43 -10.266 1 97.5 260 LYS B O 1
ATOM 4555 N N . ASN B 1 261 ? -16.953 -5.047 -9.883 1 96.69 261 ASN B N 1
ATOM 4556 C CA . ASN B 1 261 ? -16.25 -4.016 -9.117 1 96.69 261 ASN B CA 1
ATOM 4557 C C . ASN B 1 261 ? -15.039 -3.484 -9.875 1 96.69 261 ASN B C 1
ATOM 4559 O O . ASN B 1 261 ? -14.008 -3.18 -9.266 1 96.69 261 ASN B O 1
ATOM 4563 N N . TYR B 1 262 ? -15.102 -3.402 -11.164 1 97.75 262 TYR B N 1
ATOM 4564 C CA . TYR B 1 262 ? -13.93 -3.102 -11.984 1 97.75 262 TYR B CA 1
ATOM 4565 C C . TYR B 1 262 ? -14.117 -1.799 -12.75 1 97.75 262 TYR B C 1
ATOM 4567 O O . TYR B 1 262 ? -13.281 -0.894 -12.664 1 97.75 262 TYR B O 1
ATOM 4575 N N . PHE B 1 263 ? -15.227 -1.697 -13.414 1 96.19 263 PHE B N 1
ATOM 4576 C CA . PHE B 1 263 ? -15.523 -0.5 -14.195 1 96.19 263 PHE B CA 1
ATOM 4577 C C . PHE B 1 263 ? -16.266 0.523 -13.352 1 96.19 263 PHE B C 1
ATOM 4579 O O . PHE B 1 263 ? -17.125 0.158 -12.531 1 96.19 263 PHE B O 1
ATOM 4586 N N . SER B 1 264 ? -15.922 1.771 -13.609 1 91 264 SER B N 1
ATOM 4587 C CA . SER B 1 264 ? -16.703 2.822 -12.969 1 91 264 SER B CA 1
ATOM 4588 C C . SER B 1 264 ? -18.188 2.668 -13.266 1 91 264 SER B C 1
ATOM 4590 O O . SER B 1 264 ? -18.578 2.508 -14.422 1 91 264 SER B O 1
ATOM 4592 N N . LYS B 1 265 ? -19.031 2.59 -12.289 1 88.94 265 LYS B N 1
ATOM 4593 C CA . LYS B 1 265 ? -20.484 2.469 -12.391 1 88.94 265 LYS B CA 1
ATOM 4594 C C . LYS B 1 265 ? -20.875 1.246 -13.219 1 88.94 265 LYS B C 1
ATOM 4596 O O . LYS B 1 265 ? -21.875 1.265 -13.922 1 88.94 265 LYS B O 1
ATOM 4601 N N . ASN B 1 266 ? -20 0.294 -13.352 1 91.94 266 ASN B N 1
ATOM 4602 C CA . ASN B 1 266 ? -20.203 -0.961 -14.062 1 91.94 266 ASN B CA 1
ATOM 4603 C C . ASN B 1 266 ? -20.469 -0.727 -15.547 1 91.94 266 ASN B C 1
ATOM 4605 O O . ASN B 1 266 ? -21.234 -1.453 -16.172 1 91.94 266 ASN B O 1
ATOM 4609 N N . ASP B 1 267 ? -19.906 0.342 -16.047 1 94.12 267 ASP B N 1
ATOM 4610 C CA . ASP B 1 267 ? -19.969 0.664 -17.469 1 94.12 267 ASP B CA 1
ATOM 4611 C C . ASP B 1 267 ? -18.703 0.232 -18.188 1 94.12 267 ASP B C 1
ATOM 4613 O O . ASP B 1 267 ? -17.641 0.837 -18 1 94.12 267 ASP B O 1
ATOM 4617 N N . PRO B 1 268 ? -18.781 -0.759 -19.016 1 93.44 268 PRO B N 1
ATOM 4618 C CA . PRO B 1 268 ? -17.594 -1.288 -19.672 1 93.44 268 PRO B CA 1
ATOM 4619 C C . PRO B 1 268 ? -16.922 -0.268 -20.594 1 93.44 268 PRO B C 1
ATOM 4621 O O . PRO B 1 268 ? -15.812 -0.495 -21.062 1 93.44 268 PRO B O 1
ATOM 4624 N N . ASN B 1 269 ? -17.578 0.855 -20.812 1 92.38 269 ASN B N 1
ATOM 4625 C CA . ASN B 1 269 ? -17 1.909 -21.641 1 92.38 269 ASN B CA 1
ATOM 4626 C C . ASN B 1 269 ? -16.203 2.9 -20.797 1 92.38 269 ASN B C 1
ATOM 4628 O O . ASN B 1 269 ? -15.539 3.785 -21.344 1 92.38 269 ASN B O 1
ATOM 4632 N N . SER B 1 270 ? -16.266 2.717 -19.578 1 93 270 SER B N 1
ATOM 4633 C CA . SER B 1 270 ? -15.492 3.582 -18.688 1 93 270 SER B CA 1
ATOM 4634 C C . SER B 1 270 ? -14.125 2.99 -18.375 1 93 270 SER B C 1
ATOM 4636 O O . SER B 1 270 ? -13.867 1.823 -18.688 1 93 270 SER B O 1
ATOM 4638 N N . GLU B 1 271 ? -13.25 3.824 -17.844 1 92.56 271 GLU B N 1
ATOM 4639 C CA . GLU B 1 271 ? -11.922 3.367 -17.469 1 92.56 271 GLU B CA 1
ATOM 4640 C C . GLU B 1 271 ? -11.969 2.496 -16.219 1 92.56 271 GLU B C 1
ATOM 4642 O O . GLU B 1 271 ? -12.742 2.768 -15.289 1 92.56 271 GLU B O 1
ATOM 4647 N N . PRO B 1 272 ? -11.203 1.43 -16.25 1 96.31 272 PRO B N 1
ATOM 4648 C CA . PRO B 1 272 ? -11.117 0.617 -15.031 1 96.31 272 PRO B CA 1
ATOM 4649 C C . PRO B 1 272 ? -10.609 1.409 -13.828 1 96.31 272 PRO B C 1
ATOM 4651 O O . PRO B 1 272 ? -9.82 2.344 -13.984 1 96.31 272 PRO B O 1
ATOM 4654 N N . ILE B 1 273 ? -11.094 1.062 -12.672 1 96.44 273 ILE B N 1
ATOM 4655 C CA . ILE B 1 273 ? -10.625 1.644 -11.422 1 96.44 273 ILE B CA 1
ATOM 4656 C C . ILE B 1 273 ? -9.711 0.655 -10.703 1 96.44 273 ILE B C 1
ATOM 4658 O O . ILE B 1 273 ? -10.164 -0.39 -10.227 1 96.44 273 ILE B O 1
ATOM 4662 N N . VAL B 1 274 ? -8.422 1.021 -10.633 1 97.5 274 VAL B N 1
ATOM 4663 C CA . VAL B 1 274 ? -7.438 0.132 -10.016 1 97.5 274 VAL B CA 1
ATOM 4664 C C . VAL B 1 274 ? -7.473 0.296 -8.5 1 97.5 274 VAL B C 1
ATOM 4666 O O . VAL B 1 274 ? -7.242 1.392 -7.98 1 97.5 274 VAL B O 1
ATOM 4669 N N . ARG B 1 275 ? -7.715 -0.805 -7.785 1 98 275 ARG B N 1
ATOM 4670 C CA . ARG B 1 275 ? -7.801 -0.767 -6.328 1 98 275 ARG B CA 1
ATOM 4671 C C . ARG B 1 275 ? -6.898 -1.823 -5.699 1 98 275 ARG B C 1
ATOM 4673 O O . ARG B 1 275 ? -7.039 -2.141 -4.516 1 98 275 ARG B O 1
ATOM 4680 N N . TRP B 1 276 ? -5.949 -2.422 -6.512 1 98.44 276 TRP B N 1
ATOM 4681 C CA . TRP B 1 276 ? -5.219 -3.576 -5.996 1 98.44 276 TRP B CA 1
ATOM 4682 C C . TRP B 1 276 ? -3.715 -3.359 -6.102 1 98.44 276 TRP B C 1
ATOM 4684 O O . TRP B 1 276 ? -2.928 -4.203 -5.664 1 98.44 276 TRP B O 1
ATOM 4694 N N . ARG B 1 277 ? -3.307 -2.287 -6.621 1 96.94 277 ARG B N 1
ATOM 4695 C CA . ARG B 1 277 ? -1.903 -2.053 -6.941 1 96.94 277 ARG B CA 1
ATOM 4696 C C . ARG B 1 277 ? -1.055 -1.996 -5.676 1 96.94 277 ARG B C 1
ATOM 4698 O O . ARG B 1 277 ? 0.015 -2.607 -5.613 1 96.94 277 ARG B O 1
ATOM 4705 N N . ALA B 1 278 ? -1.516 -1.223 -4.746 1 97.25 278 ALA B N 1
ATOM 4706 C CA . ALA B 1 278 ? -0.741 -1.039 -3.523 1 97.25 278 ALA B CA 1
ATOM 4707 C C . ALA B 1 278 ? -0.476 -2.377 -2.838 1 97.25 278 ALA B C 1
ATOM 4709 O O . ALA B 1 278 ? 0.66 -2.672 -2.459 1 97.25 278 ALA B O 1
ATOM 4710 N N . HIS B 1 279 ? -1.448 -3.178 -2.723 1 98.19 279 HIS B N 1
ATOM 4711 C CA . HIS B 1 279 ? -1.304 -4.449 -2.027 1 98.19 279 HIS B CA 1
ATOM 4712 C C . HIS B 1 279 ? -0.539 -5.461 -2.879 1 98.19 279 HIS B C 1
ATOM 4714 O O . HIS B 1 279 ? 0.173 -6.312 -2.346 1 98.19 279 HIS B O 1
ATOM 4720 N N . ALA B 1 280 ? -0.686 -5.344 -4.184 1 98.19 280 ALA B N 1
ATOM 4721 C CA . ALA B 1 280 ? 0.127 -6.18 -5.066 1 98.19 280 ALA B CA 1
ATOM 4722 C C . ALA B 1 280 ? 1.615 -5.922 -4.848 1 98.19 280 ALA B C 1
ATOM 4724 O O . ALA B 1 280 ? 2.398 -6.859 -4.691 1 98.19 280 ALA B O 1
ATOM 4725 N N . ASN B 1 281 ? 1.932 -4.652 -4.812 1 96.12 281 ASN B N 1
ATOM 4726 C CA . ASN B 1 281 ? 3.326 -4.289 -4.582 1 96.12 281 ASN B CA 1
ATOM 4727 C C . ASN B 1 281 ? 3.816 -4.777 -3.221 1 96.12 281 ASN B C 1
ATOM 4729 O O . ASN B 1 281 ? 4.93 -5.289 -3.105 1 96.12 281 ASN B O 1
ATOM 4733 N N . LEU B 1 282 ? 3.021 -4.641 -2.25 1 95.88 282 LEU B N 1
ATOM 4734 C CA . LEU B 1 282 ? 3.385 -5.094 -0.911 1 95.88 282 LEU B CA 1
ATOM 4735 C C . LEU B 1 282 ? 3.604 -6.602 -0.889 1 95.88 282 LEU B C 1
ATOM 4737 O O . LEU B 1 282 ? 4.559 -7.086 -0.276 1 95.88 282 LEU B O 1
ATOM 4741 N N . LEU B 1 283 ? 2.738 -7.316 -1.563 1 97.81 283 LEU B N 1
ATOM 4742 C CA . LEU B 1 283 ? 2.801 -8.773 -1.569 1 97.81 283 LEU B CA 1
ATOM 4743 C C . LEU B 1 283 ? 4.145 -9.258 -2.107 1 97.81 283 LEU B C 1
ATOM 4745 O O . LEU B 1 283 ? 4.82 -10.062 -1.465 1 97.81 283 LEU B O 1
ATOM 4749 N N . PHE B 1 284 ? 4.535 -8.734 -3.184 1 97.38 284 PHE B N 1
ATOM 4750 C CA . PHE B 1 284 ? 5.762 -9.203 -3.816 1 97.38 284 PHE B CA 1
ATOM 4751 C C . PHE B 1 284 ? 6.984 -8.68 -3.078 1 97.38 284 PHE B C 1
ATOM 4753 O O . PHE B 1 284 ? 7.996 -9.375 -2.967 1 97.38 284 PHE B O 1
ATOM 4760 N N . SER B 1 285 ? 6.875 -7.488 -2.566 1 94.31 285 SER B N 1
ATOM 4761 C CA . SER B 1 285 ? 7.961 -6.977 -1.736 1 94.31 285 SER B CA 1
ATOM 4762 C C . SER B 1 285 ? 8.164 -7.844 -0.5 1 94.31 285 SER B C 1
ATOM 4764 O O . SER B 1 285 ? 9.297 -8.203 -0.167 1 94.31 285 SER B O 1
ATOM 4766 N N . ASN B 1 286 ? 7.098 -8.141 0.136 1 94.88 286 ASN B N 1
ATOM 4767 C CA . ASN B 1 286 ? 7.176 -8.992 1.322 1 94.88 286 ASN B CA 1
ATOM 4768 C C . ASN B 1 286 ? 7.711 -10.383 0.986 1 94.88 286 ASN B C 1
ATOM 4770 O O . ASN B 1 286 ? 8.523 -10.93 1.727 1 94.88 286 ASN B O 1
ATOM 4774 N N . TRP B 1 287 ? 7.258 -10.938 -0.112 1 97.31 287 TRP B N 1
ATOM 4775 C CA . TRP B 1 287 ? 7.723 -12.258 -0.528 1 97.31 287 TRP B CA 1
ATOM 4776 C C . TRP B 1 287 ? 9.234 -12.266 -0.706 1 97.31 287 TRP B C 1
ATOM 4778 O O . TRP B 1 287 ? 9.93 -13.133 -0.161 1 97.31 287 TRP B O 1
ATOM 4788 N N . LEU B 1 288 ? 9.742 -11.273 -1.363 1 96.25 288 LEU B N 1
ATOM 4789 C CA . LEU B 1 288 ? 11.18 -11.203 -1.612 1 96.25 288 LEU B CA 1
ATOM 4790 C C . LEU B 1 288 ? 11.945 -10.977 -0.313 1 96.25 288 LEU B C 1
ATOM 4792 O O . LEU B 1 288 ? 12.93 -11.672 -0.041 1 96.25 288 LEU B O 1
ATOM 4796 N N . LYS B 1 289 ? 11.453 -10.148 0.458 1 91.69 289 LYS B N 1
ATOM 4797 C CA . LYS B 1 289 ? 12.164 -9.719 1.656 1 91.69 289 LYS B CA 1
ATOM 4798 C C . LYS B 1 289 ? 12.188 -10.82 2.711 1 91.69 289 LYS B C 1
ATOM 4800 O O . LYS B 1 289 ? 13.227 -11.086 3.32 1 91.69 289 LYS B O 1
ATOM 4805 N N . TYR B 1 290 ? 11.102 -11.516 2.836 1 94.25 290 TYR B N 1
ATOM 4806 C CA . TYR B 1 290 ? 10.977 -12.344 4.027 1 94.25 290 TYR B CA 1
ATOM 4807 C C . TYR B 1 290 ? 11.086 -13.828 3.68 1 94.25 290 TYR B C 1
ATOM 4809 O O . TYR B 1 290 ? 11.328 -14.656 4.555 1 94.25 290 TYR B O 1
ATOM 4817 N N . TYR B 1 291 ? 10.922 -14.133 2.402 1 96.31 291 TYR B N 1
ATOM 4818 C CA . TYR B 1 291 ? 10.875 -15.562 2.094 1 96.31 291 TYR B CA 1
ATOM 4819 C C . TYR B 1 291 ? 11.922 -15.93 1.052 1 96.31 291 TYR B C 1
ATOM 4821 O O . TYR B 1 291 ? 12.289 -17.094 0.914 1 96.31 291 TYR B O 1
ATOM 4829 N N . VAL B 1 292 ? 12.352 -14.93 0.369 1 96.31 292 VAL B N 1
ATOM 4830 C CA . VAL B 1 292 ? 13.352 -15.211 -0.657 1 96.31 292 VAL B CA 1
ATOM 4831 C C . VAL B 1 292 ? 14.742 -14.844 -0.14 1 96.31 292 VAL B C 1
ATOM 4833 O O . VAL B 1 292 ? 15.672 -15.648 -0.226 1 96.31 292 VAL B O 1
ATOM 4836 N N . CYS B 1 293 ? 14.914 -13.477 0.365 1 88.12 293 CYS B N 1
ATOM 4837 C CA . CYS B 1 293 ? 16.203 -13 0.852 1 88.12 293 CYS B CA 1
ATOM 4838 C C . CYS B 1 293 ? 16.562 -13.664 2.174 1 88.12 293 CYS B C 1
ATOM 4840 O O . CYS B 1 293 ? 17.516 -13.242 2.852 1 88.12 293 CYS B O 1
ATOM 4842 N N . LYS B 1 294 ? 15.883 -14.641 2.619 1 65.38 294 LYS B N 1
ATOM 4843 C CA . LYS B 1 294 ? 16.172 -15.219 3.926 1 65.38 294 LYS B CA 1
ATOM 4844 C C . LYS B 1 294 ? 17.672 -15.445 4.098 1 65.38 294 LYS B C 1
ATOM 4846 O O . LYS B 1 294 ? 18.375 -15.805 3.145 1 65.38 294 LYS B O 1
ATOM 4851 N N . ASP B 1 295 ? 18.469 -14.391 4.676 1 49.81 295 ASP B N 1
ATOM 4852 C CA . ASP B 1 295 ? 19.875 -14.617 5.047 1 49.81 295 ASP B CA 1
ATOM 4853 C C . ASP B 1 295 ? 20.156 -16.109 5.219 1 49.81 295 ASP B C 1
ATOM 4855 O O . ASP B 1 295 ? 19.484 -16.781 5.996 1 49.81 295 ASP B O 1
ATOM 4859 N N . SER B 1 296 ? 20.453 -16.797 4.27 1 34.44 296 SER B N 1
ATOM 4860 C CA . SER B 1 296 ? 21.188 -18.031 4.445 1 34.44 296 SER B CA 1
ATOM 4861 C C . SER B 1 296 ? 22.078 -17.984 5.68 1 34.44 296 SER B C 1
ATOM 4863 O O . SER B 1 296 ? 22.703 -16.953 5.953 1 34.44 296 SER B O 1
#

Radius of gyration: 25.68 Å; Cα contacts (8 Å, |Δi|>4): 1211; chains: 2; bounding box: 54×70×64 Å

Secondary structure (DSSP, 8-state):
--EEE-TT-HHHHHHHHTT--EEEGGG--TTS--EEEEEE---SSHHHHHHHHHHHHHSSSS-EEEEEEE-TT---SSS-HHHHHHHEEEHHHHTTS-EEEEEE---S-TTS-GGGSTTHHHHHHHHHHHHHHEEEEEEETHHHHHHHHHHH----EEEEEEEEEEEEEEES-TT-GGGTT--SEEEEEEEEEEE--HHHHHTSTT-EEEEEETTTEEEEEEEGGGTEEEE-S-TT--TTHHHHHHHHHHHTT---PPPBTTBGGG-TTSPB---SHHHHHHHHHHHIIIIIS---/--EEE-TT-HHHHHHHHTT--EEEGGG--TTS--EEEEEE---SSHHHHHHHHHHHHHSSSS-EEEEEEE-TT---SSS-HHHHHHHEEEHHHHTTS-EEEEEE---S-TTS-GGGSTTHHHHHHHHHHHHHHEEEEEEETHHHHHHHHHHH----EEEEEEEEEEEEEEES-TT-GGGTT--SEEEEEEEEEEE--HHHHHTSTT-EEEEEETTTEEEEEEEGGGTEEEE-S-TT--TTHHHHHHHHHHHTT---PPPBTTBGGG-TTSPB---SHHHHHHHHHHHIIIIIS---

Solvent-accessible surface area (backbone atoms only — not comparable to full-atom values): 31478 Å² total; per-residue (Å²): 61,33,26,30,35,63,75,82,45,71,46,54,60,55,39,47,75,69,73,39,50,72,38,36,52,89,72,56,66,82,82,57,81,63,44,39,33,38,34,41,63,54,42,61,60,46,69,61,51,50,33,32,49,49,53,41,55,22,63,27,87,44,36,33,33,57,42,40,30,42,57,86,65,56,79,69,85,70,51,59,66,65,56,46,68,71,60,39,41,52,46,84,76,45,70,87,53,74,34,32,24,36,35,35,39,29,44,97,56,72,90,49,56,70,86,69,39,84,36,36,71,60,48,50,52,50,57,54,44,44,71,75,37,26,51,14,35,43,20,24,27,49,26,17,50,52,48,40,26,73,78,71,65,38,66,75,41,81,47,96,56,67,44,46,26,41,43,64,29,38,61,68,45,82,81,41,64,56,49,54,64,58,35,45,46,47,42,38,34,36,78,41,51,55,44,62,57,66,73,59,44,72,70,37,87,67,49,42,72,43,24,34,22,92,86,74,35,59,34,33,33,33,27,74,92,45,34,35,31,31,25,50,39,42,54,55,61,55,76,55,48,66,55,50,52,48,53,53,38,49,74,70,68,46,92,73,77,79,47,38,80,30,28,52,92,73,32,87,88,43,65,60,54,42,55,27,49,46,60,31,38,39,38,50,36,26,38,42,59,67,39,33,54,52,80,121,61,33,26,30,34,63,76,82,44,70,46,54,59,56,38,47,75,68,72,39,49,74,38,37,52,90,73,58,66,84,81,56,81,61,46,39,32,37,34,41,64,54,42,62,60,48,68,62,52,50,32,32,49,48,53,42,55,23,64,29,88,45,36,33,35,59,41,42,28,41,53,85,65,55,80,70,87,72,52,59,66,66,55,46,68,73,61,39,42,52,46,82,76,45,71,88,52,74,33,30,24,34,35,34,39,29,45,97,55,72,90,48,56,69,87,69,40,84,36,37,71,61,48,49,52,51,57,55,46,43,70,77,39,27,52,15,35,43,20,23,27,49,26,17,50,52,48,40,26,73,79,70,66,39,68,73,40,80,45,97,58,67,44,46,26,43,42,64,30,38,58,69,44,82,80,41,64,56,51,54,64,58,33,46,46,46,42,38,35,34,78,42,51,54,43,62,56,66,72,59,43,72,71,37,87,67,47,43,71,41,25,34,22,93,87,74,37,58,35,32,34,33,27,74,93,44,34,35,32,33,25,50,40,41,55,52,60,55,76,57,48,64,55,52,52,48,51,54,38,48,74,71,68,45,92,70,76,78,46,38,79,29,26,53,92,74,32,85,88,43,66,60,53,42,55,28,50,46,60,30,38,39,38,50,37,26,39,43,59,65,38,34,56,52,80,122